Protein AF-A0A969LK42-F1 (afdb_monomer_lite)

Sequence (385 aa):
MDVAGIGHAAADLLGGEWSFQSLWAAIAPYTMWLAIGAFLIALALSGFGKRVRSVIEEMFFTNWQLTLLGTAALVLSLAGGWTTWDGMRNFTGEPVLSLMFTFGIHGVMLIVAWLIGESFATGMSSVPQRGYARAAAPLLMVIGTAVLILAMTTVGVYAWNYGIAANTLVTTLAVGTALLLGTFLLLAFSGSDIVAPYTQALRITIRNSMLWVMFLACMSTSVFFSFDSRFNVVFPQEERKRVADLRAQNQVTGILADIGGTITQRRLEQSEDLFKSQGWHEYDAHLAKLATAAQSAQGEIEQYFVQQMEERRRGIAQQQERITTAQSGQIGLANKKLSLTDELSNIKAERPRLAAEYAQHKTSSMPSGRSPMPSASRPWPRTAA

Foldseek 3Di:
DDPVVVVVVVVCVVPDDPDPVNVCVVCVVVVVVVVVVVVVVVCVVVCVVVVVVVVLVVCCVPPVVVSVVVVVVVVVLVVLLVLLLLLQCVVPVDNVVSNVVSCVLSVLLVVLVVVLVVLCVVLVVPDDDPPPLVVVLVVLVVVLVVVLVVLVVVLVVVCVPPNDDVVSVVVSVVVSVVSVVVSVVVNVVSPDPVVVVVVSSVVSCVVVVVSVVSNVVSVVSSVVSSVSSCVCVVDPPVVVVVVVVVVVVVVVVVVVVVVVVVVVVVVVVVVVVCCVDPVVVVVVVVVVVVVVVVVVVVVVVVVVVVVVVVVVVVVVVVVVVVVVVVVVVVVVVVVVVVVVVVVVVVVVVCVVVVVVVVVVVVVVDDDDDDDDDDDDDDDDDDDDD

Secondary structure (DSSP, 8-state):
--TTHHHHHHHHHHHS---HHHHHHHHHHHHHHHHHHHHHHHHHHTSHHHHHHHHHHHHHHH-HHHHHHHHHHHHHH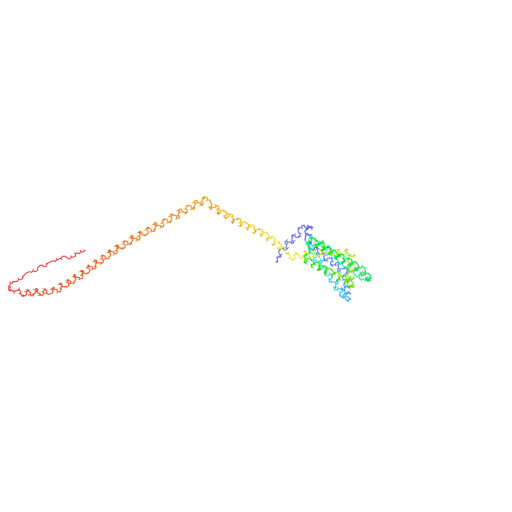HHHHHHHHHHHHHHHS-HHHHHHHHHHHHHHHHHHHHHHHHHHHHHTTS---TTHHHHHHHHHHHHHHHHHHHHHHHHHHHHHHH---HHHHHHHHHHHHHHHHHHHHHHHHHTSTTHHHHHHHHHHHHHTHHHHHHHHHHHHHHHHHHHHHHHHHHS-HHHHHHHHHHHHHHHHHHHHHHHHHHHHHHHHHHHHHHHHSHHHHHHHHHHHHHHHHHHHHHHHHHHHHHHHHHHHHHHHHHHHHHHHHHHHHHHHHHHHHHHHHHHHHHHHHHHHHHHHHHHHHHHHS--S-----------PPP---

pLDDT: mean 71.53, std 15.94, range [31.44, 95.25]

Structure (mmCIF, N/CA/C/O backbone):
data_AF-A0A969LK42-F1
#
_entry.id   AF-A0A969LK42-F1
#
loop_
_atom_site.group_PDB
_atom_site.id
_atom_site.type_symbol
_atom_site.label_atom_id
_atom_site.label_alt_id
_atom_site.label_comp_id
_atom_site.label_asym_id
_atom_site.label_entity_id
_atom_site.label_seq_id
_atom_site.pdbx_PDB_ins_code
_atom_site.Cartn_x
_atom_site.Cartn_y
_atom_site.Cartn_z
_atom_site.occupancy
_atom_site.B_iso_or_equiv
_atom_site.auth_seq_id
_atom_site.auth_comp_id
_atom_site.auth_asym_id
_atom_site.auth_atom_id
_atom_site.pdbx_PDB_model_num
ATOM 1 N N . MET A 1 1 ? -16.065 -44.332 -17.146 1.00 44.19 1 MET A N 1
ATOM 2 C CA . MET A 1 1 ? -15.928 -44.559 -18.600 1.00 44.19 1 MET A CA 1
ATOM 3 C C . MET A 1 1 ? -17.176 -45.297 -19.038 1.00 44.19 1 MET A C 1
ATOM 5 O O . MET A 1 1 ? -17.237 -46.508 -18.889 1.00 44.19 1 MET A O 1
ATOM 9 N N . ASP A 1 2 ? -18.192 -44.541 -19.450 1.00 36.59 2 ASP A N 1
ATOM 10 C CA . ASP A 1 2 ? -19.498 -45.067 -19.846 1.00 36.59 2 ASP A CA 1
ATOM 11 C C . ASP A 1 2 ? -19.552 -45.184 -21.368 1.00 36.59 2 ASP A C 1
ATOM 13 O O . ASP A 1 2 ? -19.583 -44.188 -22.090 1.00 36.59 2 ASP A O 1
ATOM 17 N N . VAL A 1 3 ? -19.528 -46.421 -21.859 1.00 49.41 3 VAL A N 1
ATOM 18 C CA . VAL A 1 3 ? -19.519 -46.751 -23.294 1.00 49.41 3 VAL A CA 1
ATOM 19 C C . VAL A 1 3 ? -20.903 -46.517 -23.932 1.00 49.41 3 VAL A C 1
ATOM 21 O O . VAL A 1 3 ? -21.020 -46.419 -25.149 1.00 49.41 3 VAL A O 1
ATOM 24 N N . ALA A 1 4 ? -21.950 -46.319 -23.121 1.00 44.00 4 ALA A N 1
ATOM 25 C CA . ALA A 1 4 ? -23.311 -46.038 -23.584 1.00 44.00 4 ALA A CA 1
ATOM 26 C C . ALA A 1 4 ? -23.540 -44.577 -24.037 1.00 44.00 4 ALA A C 1
ATOM 28 O O . ALA A 1 4 ? -24.439 -44.322 -24.835 1.00 44.00 4 ALA A O 1
ATOM 29 N N . GLY A 1 5 ? -22.714 -43.616 -23.597 1.00 42.75 5 GLY A N 1
ATOM 30 C CA . GLY A 1 5 ? -22.860 -42.196 -23.969 1.00 42.75 5 GLY A CA 1
ATOM 31 C C . GLY A 1 5 ? -22.336 -41.843 -25.368 1.00 42.75 5 GLY A C 1
ATOM 32 O O . GLY A 1 5 ? -22.727 -40.832 -25.945 1.00 42.75 5 GLY A O 1
ATOM 33 N N . ILE A 1 6 ? -21.477 -42.690 -25.942 1.00 48.34 6 ILE A N 1
ATOM 34 C CA . ILE A 1 6 ? -20.848 -42.449 -27.251 1.00 48.34 6 ILE A CA 1
ATOM 35 C C . ILE A 1 6 ? -21.816 -42.796 -28.400 1.00 48.34 6 ILE A C 1
ATOM 37 O O . ILE A 1 6 ? -21.765 -42.176 -29.459 1.00 48.34 6 ILE A O 1
ATOM 41 N N . GLY A 1 7 ? -22.755 -43.726 -28.177 1.00 39.56 7 GLY A N 1
ATOM 42 C CA . GLY A 1 7 ? -23.733 -44.149 -29.187 1.00 39.56 7 GLY A CA 1
ATOM 43 C C . GLY A 1 7 ? -24.801 -43.097 -29.503 1.00 39.56 7 GLY A C 1
ATOM 44 O O . GLY A 1 7 ? -25.133 -42.901 -30.669 1.00 39.56 7 GLY A O 1
ATOM 45 N N . HIS A 1 8 ? -25.293 -42.369 -28.493 1.00 45.06 8 HIS A N 1
ATOM 46 C CA . HIS A 1 8 ? -26.270 -41.295 -28.713 1.00 45.06 8 HIS A CA 1
ATOM 47 C C . HIS A 1 8 ? -25.638 -40.033 -29.314 1.00 45.06 8 HIS A C 1
ATOM 49 O O . HIS A 1 8 ? -26.239 -39.425 -30.194 1.00 45.06 8 HIS A O 1
ATOM 55 N N . ALA A 1 9 ? -24.396 -39.697 -28.945 1.00 47.62 9 ALA A N 1
ATOM 56 C CA . ALA A 1 9 ? -23.671 -38.591 -29.572 1.00 47.62 9 ALA A CA 1
ATOM 57 C C . ALA A 1 9 ? -23.349 -38.871 -31.054 1.00 47.62 9 ALA A C 1
ATOM 59 O O . ALA A 1 9 ? -23.430 -37.969 -31.881 1.00 47.62 9 ALA A O 1
ATOM 60 N N . ALA A 1 10 ? -23.033 -40.122 -31.415 1.00 44.94 10 ALA A N 1
ATOM 61 C CA . ALA A 1 10 ? -22.767 -40.502 -32.803 1.00 44.94 10 ALA A CA 1
ATOM 62 C C . ALA A 1 10 ? -24.025 -40.471 -33.695 1.00 44.94 10 ALA A C 1
ATOM 64 O O . ALA A 1 10 ? -23.917 -40.170 -34.884 1.00 44.94 10 ALA A O 1
ATOM 65 N N . ALA A 1 11 ? -25.209 -40.743 -33.132 1.00 45.53 11 ALA A N 1
ATOM 66 C CA . ALA A 1 11 ? -26.479 -40.652 -33.855 1.00 45.53 11 ALA A CA 1
ATOM 67 C C . ALA A 1 11 ? -26.885 -39.191 -34.138 1.00 45.53 11 ALA A C 1
ATOM 69 O O . ALA A 1 11 ? -27.302 -38.889 -35.256 1.00 45.53 11 ALA A O 1
ATOM 70 N N . ASP A 1 12 ? -26.661 -38.274 -33.189 1.00 47.53 12 ASP A N 1
ATOM 71 C CA . ASP A 1 12 ? -26.871 -36.832 -33.406 1.00 47.53 12 ASP A CA 1
ATOM 72 C C . ASP A 1 12 ? -25.819 -36.214 -34.351 1.00 47.53 12 ASP A C 1
ATOM 74 O O . ASP A 1 12 ? -26.125 -35.283 -35.097 1.00 47.53 12 ASP A O 1
ATOM 78 N N . LEU A 1 13 ? -24.598 -36.767 -34.405 1.00 49.94 13 LEU A N 1
ATOM 79 C CA . LEU A 1 13 ? -23.546 -36.346 -35.347 1.00 49.94 13 LEU A CA 1
ATOM 80 C C . LEU A 1 13 ? -23.852 -36.702 -36.817 1.00 49.94 13 LEU A C 1
ATOM 82 O O . LEU A 1 13 ? -23.283 -36.092 -37.722 1.00 49.94 13 LEU A O 1
ATOM 86 N N . LEU A 1 14 ? -24.724 -37.677 -37.083 1.00 52.44 14 LEU A N 1
ATOM 87 C CA . LEU A 1 14 ? -25.039 -38.131 -38.447 1.00 52.44 14 LEU A CA 1
ATOM 88 C C . LEU A 1 14 ? -26.387 -37.613 -38.976 1.00 52.44 14 LEU A C 1
ATOM 90 O O . LEU A 1 14 ? -26.648 -37.751 -40.169 1.00 52.44 14 LEU A O 1
ATOM 94 N N . GLY A 1 15 ? -27.222 -37.009 -38.120 1.00 50.78 15 GLY A N 1
ATOM 95 C CA . GLY A 1 15 ? -28.568 -36.535 -38.474 1.00 50.78 15 GLY A CA 1
ATOM 96 C C . GLY A 1 15 ? -28.774 -35.014 -38.480 1.00 50.78 15 GLY A C 1
ATOM 97 O O . GLY A 1 15 ? -29.826 -34.557 -38.919 1.00 50.78 15 GLY A O 1
ATOM 98 N N . GLY A 1 16 ? -27.810 -34.223 -38.001 1.00 48.69 16 GLY A N 1
ATOM 99 C CA . GLY A 1 16 ? -27.919 -32.762 -37.949 1.00 48.69 16 GLY A CA 1
ATOM 100 C C . GLY A 1 16 ? -27.335 -32.084 -39.186 1.00 48.69 16 GLY A C 1
ATOM 101 O O . GLY A 1 16 ? -26.228 -32.415 -39.609 1.00 48.69 16 GLY A O 1
ATOM 102 N N . GLU A 1 17 ? -28.044 -31.106 -39.755 1.00 50.75 17 GLU A N 1
ATOM 103 C CA . GLU A 1 17 ? -27.468 -30.183 -40.736 1.00 50.75 17 GLU A CA 1
ATOM 104 C C . GLU A 1 17 ? -26.232 -29.507 -40.123 1.00 50.75 17 GLU A C 1
ATOM 106 O O . GLU A 1 17 ? -26.333 -28.608 -39.284 1.00 50.75 17 GLU A O 1
ATOM 111 N N . TRP A 1 18 ? -25.043 -29.964 -40.519 1.00 54.12 18 TRP A N 1
ATOM 112 C CA . TRP A 1 18 ? -23.780 -29.337 -40.157 1.00 54.12 18 TRP A CA 1
ATOM 113 C C . TRP A 1 18 ? -23.711 -27.974 -40.835 1.00 54.12 18 TRP A C 1
ATOM 115 O O . TRP A 1 18 ? -23.215 -27.836 -41.954 1.00 54.12 18 TRP A O 1
ATOM 125 N N . SER A 1 19 ? -24.245 -26.951 -40.172 1.00 60.81 19 SER A N 1
ATOM 126 C CA . SER A 1 19 ? -24.062 -25.582 -40.625 1.00 60.81 19 SER A CA 1
ATOM 127 C C . SER A 1 19 ? -22.563 -25.276 -40.645 1.00 60.81 19 SER A C 1
ATOM 129 O O . SER A 1 19 ? -21.803 -25.675 -39.761 1.00 60.81 19 SER A O 1
ATOM 131 N N . PHE A 1 20 ? -22.108 -24.548 -41.664 1.00 56.34 20 PHE A N 1
ATOM 132 C CA . PHE A 1 20 ? -20.702 -24.151 -41.805 1.00 56.34 20 PHE A CA 1
ATOM 133 C C . PHE A 1 20 ? -20.151 -23.483 -40.524 1.00 56.34 20 PHE A C 1
ATOM 135 O O . PHE A 1 20 ? -18.969 -23.593 -40.208 1.00 56.34 20 PHE A O 1
ATOM 142 N N . GLN A 1 21 ? -21.031 -22.852 -39.738 1.00 53.81 21 GLN A N 1
ATOM 143 C CA . GLN A 1 21 ? -20.726 -22.265 -38.436 1.00 53.81 21 GLN A CA 1
ATOM 144 C C . GLN A 1 21 ? -20.355 -23.282 -37.347 1.00 53.81 21 GLN A C 1
ATOM 146 O O . GLN A 1 21 ? -19.456 -22.984 -36.562 1.00 53.81 21 GLN A O 1
ATOM 151 N N . SER A 1 22 ? -20.983 -24.462 -37.276 1.00 58.72 22 SER A N 1
ATOM 152 C CA . SER A 1 22 ? -20.662 -25.462 -36.242 1.00 58.72 22 SER A CA 1
ATOM 153 C C . SER A 1 22 ? -19.324 -26.157 -36.517 1.00 58.72 22 SER A C 1
ATOM 155 O O . SER A 1 22 ? -18.522 -26.344 -35.600 1.00 58.72 22 SER A O 1
ATOM 157 N N . LEU A 1 23 ? -19.028 -26.433 -37.791 1.00 59.94 23 LEU A N 1
ATOM 158 C CA . LEU A 1 23 ? -17.715 -26.910 -38.236 1.00 59.94 23 LEU A CA 1
ATOM 159 C C . LEU A 1 23 ? -16.621 -25.861 -38.001 1.00 59.94 23 LEU A C 1
ATOM 161 O O . LEU A 1 23 ? -15.556 -26.191 -37.479 1.00 59.94 23 LEU A O 1
ATOM 165 N N . TRP A 1 24 ? -16.884 -24.588 -38.320 1.00 53.47 24 TRP A N 1
ATOM 166 C CA . TRP A 1 24 ? -15.927 -23.510 -38.063 1.00 53.47 24 TRP A CA 1
ATOM 167 C C . TRP A 1 24 ? -15.659 -23.323 -36.566 1.00 53.47 24 TRP A C 1
ATOM 169 O O . TRP A 1 24 ? -14.503 -23.200 -36.175 1.00 53.47 24 TRP A O 1
ATOM 179 N N . ALA A 1 25 ? -16.687 -23.385 -35.714 1.00 54.72 25 ALA A N 1
ATOM 180 C CA . ALA A 1 25 ? -16.530 -23.287 -34.261 1.00 54.72 25 ALA A CA 1
ATOM 181 C C . ALA A 1 25 ? -15.698 -24.441 -33.669 1.00 54.72 25 ALA A C 1
ATOM 183 O O . ALA A 1 25 ? -14.907 -24.218 -32.752 1.00 54.72 25 ALA A O 1
ATOM 184 N N . ALA A 1 26 ? -15.827 -25.655 -34.215 1.00 56.22 26 ALA A N 1
ATOM 185 C CA . ALA A 1 26 ? -15.053 -26.818 -33.783 1.00 56.22 26 ALA A CA 1
ATOM 186 C C . ALA A 1 26 ? -13.588 -26.776 -34.257 1.00 56.22 26 ALA A C 1
ATOM 188 O O . ALA A 1 26 ? -12.695 -27.221 -33.538 1.00 56.22 26 ALA A O 1
ATOM 189 N N . ILE A 1 27 ? -13.323 -26.233 -35.451 1.00 52.53 27 ILE A N 1
ATOM 190 C CA . ILE A 1 27 ? -11.980 -26.202 -36.057 1.00 52.53 27 ILE A CA 1
ATOM 191 C C . ILE A 1 27 ? -11.201 -24.940 -35.649 1.00 52.53 27 ILE A C 1
ATOM 193 O O . ILE A 1 27 ? -9.974 -24.994 -35.549 1.00 52.53 27 ILE A O 1
ATOM 197 N N . ALA A 1 28 ? -11.884 -23.828 -35.348 1.00 51.06 28 ALA A N 1
ATOM 198 C CA . ALA A 1 28 ? -11.304 -22.540 -34.954 1.00 51.06 28 ALA A CA 1
ATOM 199 C C . ALA A 1 28 ? -10.151 -22.635 -33.931 1.00 51.06 28 ALA A C 1
ATOM 201 O O . ALA A 1 28 ? -9.093 -22.065 -34.214 1.00 51.06 28 ALA A O 1
ATOM 202 N N . PRO A 1 29 ? -10.251 -23.379 -32.808 1.00 54.09 29 PRO A N 1
ATOM 203 C CA . PRO A 1 29 ? -9.144 -23.483 -31.851 1.00 54.09 29 PRO A CA 1
ATOM 204 C C . PRO A 1 29 ? -7.933 -24.279 -32.377 1.00 54.09 29 PRO A C 1
ATOM 206 O O . PRO A 1 29 ? -6.823 -24.115 -31.869 1.00 54.09 29 PRO A O 1
ATOM 209 N N . TYR A 1 30 ? -8.110 -25.110 -33.409 1.00 54.66 30 TYR A N 1
ATOM 210 C CA . TYR A 1 30 ? -7.054 -25.935 -34.009 1.00 54.66 30 TYR A CA 1
ATOM 211 C C . TYR A 1 30 ? -6.415 -25.300 -35.250 1.00 54.66 30 TYR A C 1
ATOM 213 O O . TYR A 1 30 ? -5.313 -25.693 -35.636 1.00 54.66 30 TYR A O 1
ATOM 221 N N . THR A 1 31 ? -7.048 -24.285 -35.848 1.00 54.94 31 THR A N 1
ATOM 222 C CA . THR A 1 31 ? -6.515 -23.567 -37.023 1.00 54.94 31 THR A CA 1
ATOM 223 C C . THR A 1 31 ? -5.124 -22.977 -36.779 1.00 54.94 31 THR A C 1
ATOM 225 O O . THR A 1 31 ? -4.259 -23.073 -37.647 1.00 54.94 31 THR A O 1
ATOM 228 N N . MET A 1 32 ? -4.868 -22.441 -35.580 1.00 49.16 32 MET A N 1
ATOM 229 C CA . MET A 1 32 ? -3.564 -21.880 -35.209 1.00 49.16 32 MET A CA 1
ATOM 230 C C . MET A 1 32 ? -2.470 -22.957 -35.185 1.00 49.16 32 MET A C 1
ATOM 232 O O . MET A 1 32 ? -1.380 -22.747 -35.711 1.00 49.16 32 MET A O 1
ATOM 236 N N . TRP A 1 33 ? -2.769 -24.134 -34.631 1.00 59.38 33 TRP A N 1
ATOM 237 C CA . TRP A 1 33 ? -1.825 -25.253 -34.562 1.00 59.38 33 TRP A CA 1
ATOM 238 C C . TRP A 1 33 ? -1.553 -25.869 -35.935 1.00 59.38 33 TRP A C 1
ATOM 240 O O . TRP A 1 33 ? -0.410 -26.207 -36.239 1.00 59.38 33 TRP A O 1
ATOM 250 N N . LEU A 1 34 ? -2.574 -25.945 -36.791 1.00 57.56 34 LEU A N 1
ATOM 251 C CA . LEU A 1 34 ? -2.429 -26.396 -38.175 1.00 57.56 34 LEU A CA 1
ATOM 252 C C . LEU A 1 34 ? -1.607 -25.409 -39.015 1.00 57.56 34 LEU A C 1
ATOM 254 O O . LEU A 1 34 ? -0.754 -25.841 -39.788 1.00 57.56 34 LEU A O 1
ATOM 258 N N . ALA A 1 35 ? -1.793 -24.100 -38.825 1.00 54.00 35 ALA A N 1
ATOM 259 C CA . ALA A 1 35 ? -1.001 -23.071 -39.501 1.00 54.00 35 ALA A CA 1
ATOM 260 C C . ALA A 1 35 ? 0.474 -23.092 -39.061 1.00 54.00 35 ALA A C 1
ATOM 262 O O . ALA A 1 35 ? 1.368 -23.033 -39.906 1.00 54.00 35 ALA A O 1
ATOM 263 N N . ILE A 1 36 ? 0.740 -23.250 -37.758 1.00 59.84 36 ILE A N 1
ATOM 264 C CA . ILE A 1 36 ? 2.104 -23.406 -37.225 1.00 59.84 36 ILE A CA 1
ATOM 265 C C . ILE A 1 36 ? 2.744 -24.694 -37.762 1.00 59.84 36 ILE A C 1
ATOM 267 O O . ILE A 1 36 ? 3.886 -24.668 -38.220 1.00 59.84 36 ILE A O 1
ATOM 271 N N . GLY A 1 37 ? 2.006 -25.808 -37.768 1.00 66.12 37 GLY A N 1
ATOM 272 C CA . GLY A 1 37 ? 2.477 -27.082 -38.314 1.00 66.12 37 GLY A CA 1
ATOM 273 C C . GLY A 1 37 ? 2.817 -26.993 -39.804 1.00 66.12 37 GLY A C 1
ATOM 274 O O . GLY A 1 37 ? 3.901 -27.406 -40.213 1.00 66.12 37 GLY A O 1
ATOM 275 N N . ALA A 1 38 ? 1.945 -26.382 -40.608 1.00 63.84 38 ALA A N 1
ATOM 276 C CA . ALA A 1 38 ? 2.177 -26.169 -42.035 1.00 63.84 38 ALA A CA 1
ATOM 277 C C . ALA A 1 38 ? 3.384 -25.253 -42.299 1.00 63.84 38 ALA A C 1
ATOM 279 O O . ALA A 1 38 ? 4.186 -25.535 -43.190 1.00 63.84 38 ALA A O 1
ATOM 280 N N . PHE A 1 39 ? 3.562 -24.201 -41.493 1.00 63.97 39 PHE A N 1
ATOM 281 C CA . PHE A 1 39 ? 4.712 -23.302 -41.584 1.00 63.97 39 PHE A CA 1
ATOM 282 C C . PHE A 1 39 ? 6.031 -24.011 -41.246 1.00 63.97 39 PHE A C 1
ATOM 284 O O . PHE A 1 39 ? 7.013 -23.866 -41.974 1.00 63.97 39 PHE A O 1
ATOM 291 N N . LEU A 1 40 ? 6.055 -24.839 -40.197 1.00 63.66 40 LEU A N 1
ATOM 292 C CA . LEU A 1 40 ? 7.235 -25.626 -39.822 1.00 63.66 40 LEU A CA 1
ATOM 293 C C . LEU A 1 40 ? 7.586 -26.686 -40.876 1.00 63.66 40 LEU A C 1
ATOM 295 O O . LEU A 1 40 ? 8.763 -26.880 -41.182 1.00 63.66 40 LEU A O 1
ATOM 299 N N . ILE A 1 41 ? 6.580 -27.331 -41.472 1.00 68.81 41 ILE A N 1
ATOM 300 C CA . ILE A 1 41 ? 6.769 -28.297 -42.563 1.00 68.81 41 ILE A CA 1
ATOM 301 C C . ILE A 1 41 ? 7.301 -27.594 -43.821 1.00 68.81 41 ILE A C 1
ATOM 303 O O . ILE A 1 41 ? 8.254 -28.080 -44.433 1.00 68.81 41 ILE A O 1
ATOM 307 N N . ALA A 1 42 ? 6.766 -26.421 -44.173 1.00 61.88 42 ALA A N 1
ATOM 308 C CA . ALA A 1 42 ? 7.265 -25.609 -45.283 1.00 61.88 42 ALA A CA 1
ATOM 309 C C . ALA A 1 42 ? 8.718 -25.147 -45.055 1.00 61.88 42 ALA A C 1
ATOM 311 O O . ALA A 1 42 ? 9.546 -25.213 -45.968 1.00 61.88 42 ALA A O 1
ATOM 312 N N . LEU A 1 43 ? 9.063 -24.759 -43.822 1.00 60.75 43 LEU A N 1
ATOM 313 C CA . LEU A 1 43 ? 10.428 -24.391 -43.445 1.00 60.75 43 LEU A CA 1
ATOM 314 C C . LEU A 1 43 ? 11.389 -25.588 -43.560 1.00 60.75 43 LEU A C 1
ATOM 316 O O . LEU A 1 43 ? 12.490 -25.442 -44.096 1.00 60.75 43 LEU A O 1
ATOM 320 N N . ALA A 1 44 ? 10.963 -26.778 -43.124 1.00 60.25 44 ALA A N 1
ATOM 321 C CA . ALA A 1 44 ? 11.745 -28.011 -43.221 1.00 60.25 44 ALA A CA 1
ATOM 322 C C . ALA A 1 44 ? 11.955 -28.471 -44.679 1.00 60.25 44 ALA A C 1
ATOM 324 O O . ALA A 1 44 ? 13.054 -28.901 -45.036 1.00 60.25 44 ALA A O 1
ATOM 325 N N . LEU A 1 45 ? 10.935 -28.326 -45.534 1.00 62.59 45 LEU A N 1
ATOM 326 C CA . LEU A 1 45 ? 10.989 -28.668 -46.963 1.00 62.59 45 LEU A CA 1
ATOM 327 C C . LEU A 1 45 ? 11.833 -27.683 -47.791 1.00 62.59 45 LEU A C 1
ATOM 329 O O . LEU A 1 45 ? 12.381 -28.068 -48.820 1.00 62.59 45 LEU A O 1
ATOM 333 N N . SER A 1 46 ? 11.996 -26.435 -47.339 1.00 66.19 46 SER A N 1
ATOM 334 C CA . SER A 1 46 ? 12.704 -25.377 -48.085 1.00 66.19 46 SER A CA 1
ATOM 335 C C . SER A 1 46 ? 14.230 -25.553 -48.203 1.00 66.19 46 SER A C 1
ATOM 337 O O . SER A 1 46 ? 14.903 -24.744 -48.840 1.00 66.19 46 SER A O 1
ATOM 339 N N . GLY A 1 47 ? 14.823 -26.567 -47.558 1.00 57.84 47 GLY A N 1
ATOM 340 C CA . GLY A 1 47 ? 16.281 -26.763 -47.533 1.00 57.84 47 GLY A CA 1
ATOM 341 C C . GLY A 1 47 ? 17.052 -25.702 -46.730 1.00 57.84 47 GLY A C 1
ATOM 342 O O . GLY A 1 47 ? 18.271 -25.814 -46.574 1.00 57.84 47 GLY A O 1
ATOM 343 N N . PHE A 1 48 ? 16.351 -24.716 -46.158 1.00 61.88 48 PHE A N 1
ATOM 344 C CA . PHE A 1 48 ? 16.904 -23.665 -45.304 1.00 61.88 48 PHE A CA 1
ATOM 345 C C . PHE A 1 48 ? 17.655 -24.245 -44.101 1.00 61.88 48 PHE A C 1
ATOM 347 O O . PHE A 1 48 ? 18.758 -23.804 -43.801 1.00 61.88 48 PHE A O 1
ATOM 354 N N . GLY A 1 49 ? 17.141 -25.321 -43.492 1.00 60.84 49 GLY A N 1
ATOM 355 C CA . GLY A 1 49 ? 17.798 -25.991 -42.363 1.00 60.84 49 GLY A CA 1
ATOM 356 C C . GLY A 1 49 ? 19.197 -26.537 -42.678 1.00 60.84 49 GLY A C 1
ATOM 357 O O . GLY A 1 49 ? 20.075 -26.485 -41.823 1.00 60.84 49 GLY A O 1
ATOM 358 N N . LYS A 1 50 ? 19.450 -26.998 -43.914 1.00 67.56 50 LYS A N 1
ATOM 359 C CA . LYS A 1 50 ? 20.783 -27.483 -44.319 1.00 67.56 50 LYS A CA 1
ATOM 360 C C . LYS A 1 50 ? 21.774 -26.332 -44.521 1.00 67.56 50 LYS A C 1
ATOM 362 O O . LYS A 1 50 ? 22.916 -26.453 -44.095 1.00 67.56 50 LYS A O 1
ATOM 367 N N . ARG A 1 51 ? 21.328 -25.209 -45.104 1.00 62.09 51 ARG A N 1
ATOM 368 C CA . ARG A 1 51 ? 22.144 -23.985 -45.252 1.00 62.09 51 ARG A CA 1
ATOM 369 C C . ARG A 1 51 ? 22.434 -23.316 -43.912 1.00 62.09 51 ARG A C 1
ATOM 371 O O . ARG A 1 51 ? 23.554 -22.892 -43.669 1.00 62.09 51 ARG A O 1
ATOM 378 N N . VAL A 1 52 ? 21.437 -23.241 -43.035 1.00 65.69 52 VAL A N 1
ATOM 379 C CA . VAL A 1 52 ? 21.604 -22.692 -41.686 1.00 65.69 52 VAL A CA 1
ATOM 380 C C . VAL A 1 52 ? 22.579 -23.550 -40.888 1.00 65.69 52 VAL A C 1
ATOM 382 O O . VAL A 1 52 ? 23.470 -23.009 -40.249 1.00 65.69 52 VAL A O 1
ATOM 385 N N . ARG A 1 53 ? 22.482 -24.881 -40.981 1.00 67.38 53 ARG A N 1
ATOM 386 C CA . ARG A 1 53 ? 23.404 -25.787 -40.294 1.00 67.38 53 ARG A CA 1
ATOM 387 C C . ARG A 1 53 ? 24.853 -25.633 -40.759 1.00 67.38 53 ARG A C 1
ATOM 389 O O . ARG A 1 53 ? 25.721 -25.540 -39.901 1.00 67.38 53 ARG A O 1
ATOM 396 N N . SER A 1 54 ? 25.115 -25.557 -42.066 1.00 69.69 54 SER A N 1
ATOM 397 C CA . SER A 1 54 ? 26.489 -25.389 -42.565 1.00 69.69 54 SER A CA 1
ATOM 398 C C . SER A 1 54 ? 27.093 -24.051 -42.135 1.00 69.69 54 SER A C 1
ATOM 400 O O . SER A 1 54 ? 28.237 -24.002 -41.703 1.00 69.69 54 SER A O 1
ATOM 402 N N . VAL A 1 55 ? 26.300 -22.976 -42.181 1.00 66.81 55 VAL A N 1
ATOM 403 C CA . VAL A 1 55 ? 26.722 -21.631 -41.765 1.00 66.81 55 VAL A CA 1
ATOM 404 C C . VAL A 1 55 ? 26.932 -21.546 -40.247 1.00 66.81 55 VAL A C 1
ATOM 406 O O . VAL A 1 55 ? 27.866 -20.891 -39.789 1.00 66.81 55 VAL A O 1
ATOM 409 N N . ILE A 1 56 ? 26.097 -22.225 -39.453 1.00 62.34 56 ILE A N 1
ATOM 410 C CA . ILE A 1 56 ? 26.266 -22.314 -37.997 1.00 62.34 56 ILE A CA 1
ATOM 411 C C . ILE A 1 56 ? 27.518 -23.115 -37.648 1.00 62.34 56 ILE A C 1
ATOM 413 O O . ILE A 1 56 ? 28.287 -22.649 -36.814 1.00 62.34 56 ILE A O 1
ATOM 417 N N . GLU A 1 57 ? 27.737 -24.279 -38.269 1.00 71.06 57 GLU A N 1
ATOM 418 C CA . GLU A 1 57 ? 28.930 -25.105 -38.036 1.00 71.06 57 GLU A CA 1
ATOM 419 C C . GLU A 1 57 ? 30.205 -24.311 -38.376 1.00 71.06 57 GLU A C 1
ATOM 421 O O . GLU A 1 57 ? 31.107 -24.210 -37.546 1.00 71.06 57 GLU A O 1
ATOM 426 N N . GLU A 1 58 ? 30.246 -23.637 -39.527 1.00 70.69 58 GLU A N 1
ATOM 427 C CA . GLU A 1 58 ? 31.395 -22.826 -39.950 1.00 70.69 58 GLU A CA 1
ATOM 428 C C . GLU A 1 58 ? 31.656 -21.618 -39.026 1.00 70.69 58 GLU A C 1
ATOM 430 O O . GLU A 1 58 ? 32.808 -21.334 -38.681 1.00 70.69 58 GLU A O 1
ATOM 435 N N . MET A 1 59 ? 30.607 -20.946 -38.535 1.00 62.19 59 MET A N 1
ATOM 436 C CA . MET A 1 59 ? 30.758 -19.861 -37.558 1.00 62.19 59 MET A CA 1
ATOM 437 C C . MET A 1 59 ? 31.237 -20.364 -36.188 1.00 62.19 59 MET A C 1
ATOM 439 O O . MET A 1 59 ? 32.155 -19.767 -35.617 1.00 62.19 59 MET A O 1
ATOM 443 N N . PHE A 1 60 ? 30.674 -21.472 -35.686 1.00 64.81 60 PHE A N 1
ATOM 444 C CA . PHE A 1 60 ? 30.997 -22.014 -34.359 1.00 64.81 60 PHE A CA 1
ATOM 445 C C . PHE A 1 60 ? 32.464 -22.439 -34.241 1.00 64.81 60 PHE A C 1
ATOM 447 O O . PHE A 1 60 ? 33.073 -22.241 -33.189 1.00 64.81 60 PHE A O 1
ATOM 454 N N . PHE A 1 61 ? 33.037 -23.003 -35.309 1.00 68.94 61 PHE A N 1
ATOM 455 C CA . PHE A 1 61 ? 34.417 -23.497 -35.298 1.00 68.94 61 PHE A CA 1
ATOM 456 C C . PHE A 1 61 ? 35.467 -22.423 -35.610 1.00 68.94 61 PHE A C 1
ATOM 458 O O . PHE A 1 61 ? 36.608 -22.558 -35.171 1.00 68.94 61 PHE A O 1
ATOM 465 N N . THR A 1 62 ? 35.104 -21.340 -36.306 1.00 69.19 62 THR A N 1
ATOM 466 C CA . THR A 1 62 ? 36.075 -20.318 -36.745 1.00 69.19 62 THR A CA 1
ATOM 467 C C . THR A 1 62 ? 36.159 -19.128 -35.787 1.00 69.19 62 THR A C 1
ATOM 469 O O . THR A 1 62 ? 37.229 -18.542 -35.626 1.00 69.19 62 THR A O 1
ATOM 472 N N . ASN A 1 63 ? 35.054 -18.753 -35.127 1.00 71.06 63 ASN A N 1
ATOM 473 C CA . ASN A 1 63 ? 35.037 -17.609 -34.211 1.00 71.06 63 ASN A CA 1
ATOM 474 C C . ASN A 1 63 ? 33.937 -17.735 -33.140 1.00 71.06 63 ASN A C 1
ATOM 476 O O . ASN A 1 63 ? 32.968 -16.973 -33.104 1.00 71.06 63 ASN A O 1
ATOM 480 N N . TRP A 1 64 ? 34.106 -18.719 -32.251 1.00 79.81 64 TRP A N 1
ATOM 481 C CA . TRP A 1 64 ? 33.108 -19.132 -31.256 1.00 79.81 64 TRP A CA 1
ATOM 482 C C . TRP A 1 64 ? 32.558 -17.988 -30.384 1.00 79.81 64 TRP A C 1
ATOM 484 O O . TRP A 1 64 ? 31.397 -18.035 -29.986 1.00 79.81 64 TRP A O 1
ATOM 494 N N . GLN A 1 65 ? 33.350 -16.943 -30.106 1.00 78.69 65 GLN A N 1
ATOM 495 C CA . GLN A 1 65 ? 32.913 -15.787 -29.310 1.00 78.69 65 GLN A CA 1
ATOM 496 C C . GLN A 1 65 ? 31.836 -14.968 -30.028 1.00 78.69 65 GLN A C 1
ATOM 498 O O . GLN A 1 65 ? 30.817 -14.626 -29.428 1.00 78.69 65 GLN A O 1
ATOM 503 N N . LEU A 1 66 ? 32.032 -14.687 -31.320 1.00 78.06 66 LEU A N 1
ATOM 504 C CA . LEU A 1 66 ? 31.049 -13.968 -32.134 1.00 78.06 66 LEU A CA 1
ATOM 505 C C . LEU A 1 66 ? 29.783 -14.803 -32.320 1.00 78.06 66 LEU A C 1
ATOM 507 O O . LEU A 1 66 ? 28.676 -14.267 -32.289 1.00 78.06 66 LEU A O 1
ATOM 511 N N . THR A 1 67 ? 29.932 -16.122 -32.444 1.00 79.25 67 THR A N 1
ATOM 512 C CA . THR A 1 67 ? 28.796 -17.041 -32.551 1.00 79.25 67 THR A CA 1
ATOM 513 C C . THR A 1 67 ? 27.998 -17.106 -31.254 1.00 79.25 67 THR A C 1
ATOM 515 O O . THR A 1 67 ? 26.770 -17.054 -31.291 1.00 79.25 67 THR A O 1
ATOM 518 N N . LEU A 1 68 ? 28.666 -17.151 -30.099 1.00 79.56 68 LEU A N 1
ATOM 519 C CA . LEU A 1 68 ? 28.005 -17.145 -28.794 1.00 79.56 68 LEU A CA 1
ATOM 520 C C . LEU A 1 68 ? 27.257 -15.824 -28.573 1.00 79.56 68 LEU A C 1
ATOM 522 O O . LEU A 1 68 ? 26.087 -15.834 -28.202 1.00 79.56 68 LEU A O 1
ATOM 526 N N . LEU A 1 69 ? 27.882 -14.687 -28.884 1.00 79.94 69 LEU A N 1
ATOM 527 C CA . LEU A 1 69 ? 27.251 -13.374 -28.732 1.00 79.94 69 LEU A CA 1
ATOM 528 C C . LEU A 1 69 ? 26.063 -13.197 -29.699 1.00 79.94 69 LEU A C 1
ATOM 530 O O . LEU A 1 69 ? 24.996 -12.737 -29.292 1.00 79.94 69 LEU A O 1
ATOM 534 N N . GLY A 1 70 ? 26.204 -13.644 -30.951 1.00 79.25 70 GLY A N 1
ATOM 535 C CA . GLY A 1 70 ? 25.129 -13.624 -31.948 1.00 79.25 70 GLY A CA 1
ATOM 536 C C . GLY A 1 70 ? 23.952 -14.541 -31.595 1.00 79.25 70 GLY A C 1
ATOM 537 O O . GLY A 1 70 ? 22.794 -14.137 -31.700 1.00 79.25 70 GLY A O 1
ATOM 538 N N . THR A 1 71 ? 24.230 -15.758 -31.123 1.00 78.88 71 THR A N 1
ATOM 539 C CA . THR A 1 71 ? 23.194 -16.710 -30.683 1.00 78.88 71 THR A CA 1
ATOM 540 C C . THR A 1 71 ? 22.483 -16.232 -29.419 1.00 78.88 71 THR A C 1
ATOM 542 O O . THR A 1 71 ? 21.256 -16.293 -29.367 1.00 78.88 71 THR A O 1
ATOM 545 N N . ALA A 1 72 ? 23.208 -15.676 -28.444 1.00 80.62 72 ALA A N 1
ATOM 546 C CA . ALA A 1 72 ? 22.615 -15.063 -27.257 1.00 80.62 72 ALA A CA 1
ATOM 547 C C . ALA A 1 72 ? 21.694 -13.887 -27.621 1.00 80.62 72 ALA A C 1
ATOM 549 O O . ALA A 1 72 ? 20.579 -13.809 -27.107 1.00 80.62 72 ALA A O 1
ATOM 550 N N . ALA A 1 73 ? 22.112 -13.016 -28.546 1.00 78.38 73 ALA A N 1
ATOM 551 C CA . ALA A 1 73 ? 21.282 -11.912 -29.031 1.00 78.38 73 ALA A CA 1
ATOM 552 C C . ALA A 1 73 ? 20.001 -12.408 -29.727 1.00 78.38 73 ALA A C 1
ATOM 554 O O . ALA A 1 73 ? 18.924 -11.848 -29.516 1.00 78.38 73 ALA A O 1
ATOM 555 N N . LEU A 1 74 ? 20.091 -13.490 -30.508 1.00 80.94 74 LEU A N 1
ATOM 556 C CA . LEU A 1 74 ? 18.940 -14.098 -31.177 1.00 80.94 74 LEU A CA 1
ATOM 557 C C . LEU A 1 74 ? 17.974 -14.728 -30.165 1.00 80.94 74 LEU A C 1
ATOM 559 O O . LEU A 1 74 ? 16.774 -14.465 -30.221 1.00 80.94 74 LEU A O 1
ATOM 563 N N . VAL A 1 75 ? 18.487 -15.501 -29.205 1.00 84.25 75 VAL A N 1
ATOM 564 C CA . VAL A 1 75 ? 17.678 -16.101 -28.132 1.00 84.25 75 VAL A CA 1
ATOM 565 C C . VAL A 1 75 ? 16.995 -15.019 -27.297 1.00 84.25 75 VAL A C 1
ATOM 567 O O . VAL A 1 75 ? 15.808 -15.140 -27.004 1.00 84.25 75 VAL A O 1
ATOM 570 N N . LEU A 1 76 ? 17.703 -13.939 -26.960 1.00 84.50 76 LEU A N 1
ATOM 571 C CA . LEU A 1 76 ? 17.137 -12.824 -26.203 1.00 84.50 76 LEU A CA 1
ATOM 572 C C . LEU A 1 76 ? 16.052 -12.087 -27.001 1.00 84.50 76 LEU A C 1
ATOM 574 O O . LEU A 1 76 ? 15.015 -11.744 -26.440 1.00 84.50 76 LEU A O 1
ATOM 578 N N . SER A 1 77 ? 16.257 -11.902 -28.308 1.00 84.81 77 SER A N 1
ATOM 579 C CA . SER A 1 77 ? 15.255 -11.320 -29.207 1.00 84.81 77 SER A CA 1
ATOM 580 C C . SER A 1 77 ? 14.004 -12.199 -29.314 1.00 84.81 77 SER A C 1
ATOM 582 O O . SER A 1 77 ? 12.891 -11.689 -29.243 1.00 84.81 77 SER A O 1
ATOM 584 N N . LEU A 1 78 ? 14.153 -13.527 -29.392 1.00 83.25 78 LEU A N 1
ATOM 585 C CA . LEU A 1 78 ? 13.016 -14.456 -29.382 1.00 83.25 78 LEU A CA 1
ATOM 586 C C . LEU A 1 78 ? 12.292 -14.475 -28.030 1.00 83.25 78 LEU A C 1
ATOM 588 O O . LEU A 1 78 ? 11.063 -14.484 -27.995 1.00 83.25 78 LEU A O 1
ATOM 592 N N . ALA A 1 79 ? 13.034 -14.450 -26.921 1.00 85.44 79 ALA A N 1
ATOM 593 C CA . ALA A 1 79 ? 12.462 -14.409 -25.579 1.00 85.44 79 ALA A CA 1
ATOM 594 C C . ALA A 1 79 ? 11.691 -13.101 -25.326 1.00 85.44 79 ALA A C 1
ATOM 596 O O . ALA A 1 79 ? 10.574 -13.141 -24.810 1.00 85.44 79 ALA A O 1
ATOM 597 N N . GLY A 1 80 ? 12.251 -11.955 -25.732 1.00 82.44 80 GLY A N 1
ATOM 598 C CA . GLY A 1 80 ? 11.567 -10.658 -25.698 1.00 82.44 80 GLY A CA 1
ATOM 599 C C . GLY A 1 80 ? 10.385 -10.588 -26.670 1.00 82.44 80 GLY A C 1
ATOM 600 O O . GLY A 1 80 ? 9.340 -10.023 -26.345 1.00 82.44 80 GLY A O 1
ATOM 601 N N . GLY A 1 81 ? 10.507 -11.239 -27.828 1.00 84.69 81 GLY A N 1
ATOM 602 C CA . GLY A 1 81 ? 9.440 -11.369 -28.818 1.00 84.69 81 GLY A CA 1
ATOM 603 C C . GLY A 1 81 ? 8.242 -12.125 -28.268 1.00 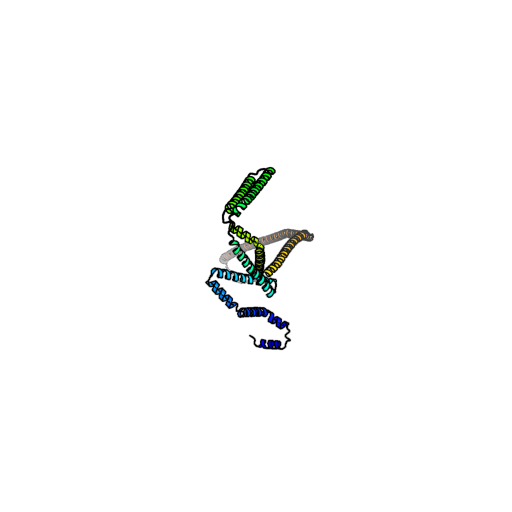84.69 81 GLY A C 1
ATOM 604 O O . GLY A 1 81 ? 7.108 -11.675 -28.422 1.00 84.69 81 GLY A O 1
ATOM 605 N N . TRP A 1 82 ? 8.499 -13.222 -27.556 1.00 85.19 82 TRP A N 1
ATOM 606 C CA . TRP A 1 82 ? 7.470 -14.011 -26.890 1.00 85.19 82 TRP A CA 1
ATOM 607 C C . TRP A 1 82 ? 6.716 -13.205 -25.829 1.00 85.19 82 TRP A C 1
ATOM 609 O O . TRP A 1 82 ? 5.487 -13.173 -25.850 1.00 85.19 82 TRP A O 1
ATOM 619 N N . THR A 1 83 ? 7.424 -12.510 -24.931 1.00 85.19 83 THR A N 1
ATOM 620 C CA . THR A 1 83 ? 6.764 -11.717 -23.878 1.00 85.19 83 THR A CA 1
ATOM 621 C C . THR A 1 83 ? 6.019 -10.510 -24.442 1.00 85.19 83 THR A C 1
ATOM 623 O O . THR A 1 83 ? 4.933 -10.180 -23.972 1.00 85.19 83 THR A O 1
ATOM 626 N N . THR A 1 84 ? 6.553 -9.881 -25.490 1.00 85.56 84 THR A N 1
ATOM 627 C CA . THR A 1 84 ? 5.867 -8.791 -26.199 1.00 85.56 84 THR A CA 1
ATOM 628 C C . THR A 1 84 ? 4.598 -9.296 -26.888 1.00 85.56 84 THR A C 1
ATOM 630 O O . THR A 1 84 ? 3.575 -8.616 -26.854 1.00 85.56 84 THR A O 1
ATOM 633 N N . TRP A 1 85 ? 4.641 -10.485 -27.501 1.00 86.19 85 TRP A N 1
ATOM 634 C CA . TRP A 1 85 ? 3.488 -11.090 -28.180 1.00 86.19 85 TRP A CA 1
ATOM 635 C C . TRP A 1 85 ? 2.379 -11.459 -27.209 1.00 86.19 85 TRP A C 1
ATOM 637 O O . TRP A 1 85 ? 1.212 -11.164 -27.469 1.00 86.19 85 TRP A O 1
ATOM 647 N N . ASP A 1 86 ? 2.752 -12.045 -26.079 1.00 83.44 86 ASP A N 1
ATOM 648 C CA . ASP A 1 86 ? 1.820 -12.401 -25.018 1.00 83.44 86 ASP A CA 1
ATOM 649 C C . ASP A 1 86 ? 1.123 -11.156 -24.440 1.00 83.44 86 ASP A C 1
ATOM 651 O O . ASP A 1 86 ? -0.104 -11.102 -24.364 1.00 83.44 86 ASP A O 1
ATOM 655 N N . GLY A 1 87 ? 1.877 -10.088 -24.159 1.00 81.25 87 GLY A N 1
ATOM 656 C CA . GLY A 1 87 ? 1.298 -8.813 -23.721 1.00 81.25 87 GLY A CA 1
ATOM 657 C C . GLY A 1 87 ? 0.379 -8.189 -24.768 1.00 81.25 87 GLY A C 1
ATOM 658 O O . GLY A 1 87 ? -0.747 -7.796 -24.483 1.00 81.25 87 GLY A O 1
ATOM 659 N N . MET A 1 88 ? 0.807 -8.159 -26.026 1.00 81.75 88 MET A N 1
ATOM 660 C CA . MET A 1 88 ? 0.007 -7.576 -27.100 1.00 81.75 88 MET A CA 1
ATOM 661 C C . MET A 1 88 ? -1.247 -8.399 -27.429 1.00 81.75 88 MET A C 1
ATOM 663 O O . MET A 1 88 ? -2.276 -7.834 -27.809 1.00 81.75 88 MET A O 1
ATOM 667 N N . ARG A 1 89 ? -1.208 -9.720 -27.229 1.00 81.00 89 ARG A N 1
ATOM 668 C CA . ARG A 1 89 ? -2.384 -10.591 -27.334 1.00 81.00 89 ARG A CA 1
ATOM 669 C C . ARG A 1 89 ? -3.413 -10.262 -26.252 1.00 81.00 89 ARG A C 1
ATOM 671 O O . ARG A 1 89 ? -4.603 -10.255 -26.558 1.00 81.00 89 ARG A O 1
ATOM 678 N N . ASN A 1 90 ? -2.972 -9.936 -25.036 1.00 77.75 90 ASN A N 1
ATOM 679 C CA . ASN A 1 90 ? -3.870 -9.504 -23.961 1.00 77.75 90 ASN A CA 1
ATOM 680 C C . ASN A 1 90 ? -4.594 -8.189 -24.297 1.00 77.75 90 ASN A C 1
ATOM 682 O O . ASN A 1 90 ? -5.751 -8.025 -23.917 1.00 77.75 90 ASN A O 1
ATOM 686 N N . PHE A 1 91 ? -3.955 -7.285 -25.050 1.00 73.19 91 PHE A N 1
ATOM 687 C CA . PHE A 1 91 ? -4.566 -6.020 -25.481 1.00 73.19 91 PHE A CA 1
ATOM 688 C C . PHE A 1 91 ? -5.461 -6.133 -26.717 1.00 73.19 91 PHE A C 1
ATOM 690 O O . PHE A 1 91 ? -6.506 -5.494 -26.779 1.00 73.19 91 PHE A O 1
ATOM 697 N N . THR A 1 92 ? -5.035 -6.889 -27.729 1.00 76.50 92 THR A N 1
ATOM 698 C CA . THR A 1 92 ? -5.720 -6.933 -29.034 1.00 76.50 92 THR A CA 1
ATOM 699 C C . THR A 1 92 ? -6.802 -8.006 -29.111 1.00 76.50 92 THR A C 1
ATOM 701 O O . THR A 1 92 ? -7.682 -7.913 -29.959 1.00 76.50 92 THR A O 1
ATOM 704 N N . GLY A 1 93 ? -6.742 -9.043 -28.270 1.00 74.00 93 GLY A N 1
ATOM 705 C CA . GLY A 1 93 ? -7.654 -10.192 -28.318 1.00 74.00 93 GLY A CA 1
ATOM 706 C C . GLY A 1 93 ? -7.442 -11.124 -29.522 1.00 74.00 93 GLY A C 1
ATOM 707 O O . GLY A 1 93 ? -7.884 -12.272 -29.488 1.00 74.00 93 GLY A O 1
ATOM 708 N N . GLU A 1 94 ? -6.714 -10.683 -30.553 1.00 81.31 94 GLU A N 1
ATOM 709 C CA . GLU A 1 94 ? -6.450 -11.438 -31.777 1.00 81.31 94 GLU A CA 1
ATOM 710 C C . GLU A 1 94 ? -4.988 -11.924 -31.856 1.00 81.31 94 GLU A C 1
ATOM 712 O O . GLU A 1 94 ? -4.055 -11.122 -31.975 1.00 81.31 94 GLU A O 1
ATOM 717 N N . PRO A 1 95 ? -4.738 -13.248 -31.842 1.00 80.69 95 PRO A N 1
ATOM 718 C CA . PRO A 1 95 ? -3.381 -13.792 -31.750 1.00 80.69 95 PRO A CA 1
ATOM 719 C C . PRO A 1 95 ? -2.534 -13.562 -33.009 1.00 80.69 95 PRO A C 1
ATOM 721 O O . PRO A 1 95 ? -1.318 -13.401 -32.897 1.00 80.69 95 PRO A O 1
ATOM 724 N N . VAL A 1 96 ? -3.159 -13.541 -34.191 1.00 82.06 96 VAL A N 1
ATOM 725 C CA . VAL A 1 96 ? -2.471 -13.379 -35.486 1.00 82.06 96 VAL A CA 1
ATOM 726 C C . VAL A 1 96 ? -2.018 -11.936 -35.684 1.00 82.06 96 VAL A C 1
ATOM 728 O O . VAL A 1 96 ? -0.870 -11.691 -36.047 1.00 82.06 96 VAL A O 1
ATOM 731 N N . LEU A 1 97 ? -2.897 -10.982 -35.386 1.00 79.06 97 LEU A N 1
ATOM 732 C CA . LEU A 1 97 ? -2.627 -9.556 -35.525 1.00 79.06 97 LEU A CA 1
ATOM 733 C C . LEU A 1 97 ? -1.550 -9.103 -34.523 1.00 79.06 97 LEU A C 1
ATOM 735 O O . LEU A 1 97 ? -0.603 -8.413 -34.904 1.00 79.06 97 LEU A O 1
ATOM 739 N N . SER A 1 98 ? -1.612 -9.609 -33.285 1.00 83.25 98 SER A N 1
ATOM 740 C CA . SER A 1 98 ? -0.541 -9.451 -32.292 1.00 83.25 98 SER A CA 1
ATOM 741 C C . SER A 1 98 ? 0.805 -9.992 -32.798 1.00 83.25 98 SER A C 1
ATOM 743 O O . SER A 1 98 ? 1.826 -9.316 -32.693 1.00 83.25 98 SER A O 1
ATOM 745 N N . LEU A 1 99 ? 0.823 -11.185 -33.409 1.00 83.81 99 LEU A N 1
ATOM 746 C CA . LEU A 1 99 ? 2.055 -11.797 -33.925 1.00 83.81 99 LEU A CA 1
ATOM 747 C C . LEU A 1 99 ? 2.681 -10.974 -35.059 1.00 83.81 99 LEU A C 1
ATOM 749 O O . LEU A 1 99 ? 3.897 -10.791 -35.091 1.00 83.81 99 LEU A O 1
ATOM 753 N N . MET A 1 100 ? 1.867 -10.445 -35.976 1.00 83.81 100 MET A N 1
ATOM 754 C CA . MET A 1 100 ? 2.360 -9.601 -37.071 1.00 83.81 100 MET A CA 1
ATOM 755 C C . MET A 1 100 ? 3.023 -8.321 -36.553 1.00 83.81 100 MET A C 1
ATOM 757 O O . MET A 1 100 ? 4.097 -7.942 -37.027 1.00 83.81 100 MET A O 1
ATOM 761 N N . PHE A 1 101 ? 2.424 -7.676 -35.551 1.00 83.38 101 PHE A N 1
ATOM 762 C CA . PHE A 1 101 ? 3.006 -6.489 -34.933 1.00 83.38 101 PHE A CA 1
ATOM 763 C C . PHE A 1 101 ? 4.278 -6.795 -34.145 1.00 83.38 101 PHE A C 1
ATOM 765 O O . PHE A 1 101 ? 5.254 -6.055 -34.266 1.00 83.38 101 PHE A O 1
ATOM 772 N N . THR A 1 102 ? 4.319 -7.881 -33.373 1.00 85.19 102 THR A N 1
ATOM 773 C CA . THR A 1 102 ? 5.521 -8.228 -32.601 1.00 85.19 102 THR A CA 1
ATOM 774 C C . THR A 1 102 ? 6.681 -8.638 -33.487 1.00 85.19 102 THR A C 1
ATOM 776 O O . THR A 1 102 ? 7.815 -8.230 -33.213 1.00 85.19 102 THR A O 1
ATOM 779 N N . PHE A 1 103 ? 6.398 -9.348 -34.582 1.00 86.81 103 PHE A N 1
ATOM 780 C CA . PHE A 1 103 ? 7.367 -9.627 -35.635 1.00 86.81 103 PHE A CA 1
ATOM 781 C C . PHE A 1 103 ? 7.886 -8.335 -36.276 1.00 86.81 103 PHE A C 1
ATOM 783 O O . PHE A 1 103 ? 9.095 -8.181 -36.433 1.00 86.81 103 PHE A O 1
ATOM 790 N N . GLY A 1 104 ? 7.004 -7.373 -36.573 1.00 85.12 104 GLY A N 1
ATOM 791 C CA . GLY A 1 104 ? 7.395 -6.055 -37.081 1.00 85.12 104 GLY A CA 1
ATOM 792 C C . GLY A 1 104 ? 8.309 -5.294 -36.115 1.00 85.12 104 GLY A C 1
ATOM 793 O O . GLY A 1 104 ? 9.376 -4.831 -36.513 1.00 85.12 104 GLY A O 1
ATOM 794 N N . ILE A 1 105 ? 7.943 -5.225 -34.831 1.00 87.06 105 ILE A N 1
ATOM 795 C CA . ILE A 1 105 ? 8.726 -4.531 -33.795 1.00 87.06 105 ILE A CA 1
ATOM 796 C C . ILE A 1 105 ? 10.107 -5.176 -33.622 1.00 87.06 105 ILE A C 1
ATOM 798 O O . ILE A 1 105 ? 11.112 -4.468 -33.634 1.00 87.06 105 ILE A O 1
ATOM 802 N N . HIS A 1 106 ? 10.183 -6.505 -33.504 1.00 87.00 106 HIS A N 1
ATOM 803 C CA . HIS A 1 106 ? 11.459 -7.205 -33.301 1.00 87.00 106 HIS A CA 1
ATOM 804 C C . HIS A 1 106 ? 12.316 -7.235 -34.565 1.00 87.00 106 HIS A C 1
ATOM 806 O O . HIS A 1 106 ? 13.536 -7.102 -34.477 1.00 87.00 106 HIS A O 1
ATOM 812 N N . GLY A 1 107 ? 11.692 -7.358 -35.738 1.00 84.69 107 GLY A N 1
ATOM 813 C CA . GLY A 1 107 ? 12.375 -7.291 -37.026 1.00 84.69 107 GLY A CA 1
ATOM 814 C C . GLY A 1 107 ? 13.027 -5.929 -37.246 1.00 84.69 107 GLY A C 1
ATOM 815 O O . GLY A 1 107 ? 14.222 -5.859 -37.528 1.00 84.69 107 GLY A O 1
ATOM 816 N N . VAL A 1 108 ? 12.279 -4.841 -37.031 1.00 86.44 108 VAL A N 1
ATOM 817 C CA . VAL A 1 108 ? 12.823 -3.477 -37.116 1.00 86.44 108 VAL A CA 1
ATOM 818 C C . VAL A 1 108 ? 13.901 -3.260 -36.055 1.00 86.44 108 VAL A C 1
ATOM 820 O O . VAL A 1 108 ? 14.975 -2.763 -36.380 1.00 86.44 108 VAL A O 1
ATOM 823 N N . MET A 1 109 ? 13.672 -3.687 -34.811 1.00 86.69 109 MET A N 1
ATOM 824 C CA . MET A 1 109 ? 14.650 -3.546 -33.728 1.00 86.69 109 MET A CA 1
ATOM 825 C C . MET A 1 109 ? 15.977 -4.251 -34.044 1.00 86.69 109 MET A C 1
ATOM 827 O O . MET A 1 109 ? 17.038 -3.674 -33.812 1.00 86.69 109 MET A O 1
ATOM 831 N N . LEU A 1 110 ? 15.933 -5.458 -34.613 1.00 85.81 110 LEU A N 1
ATOM 832 C CA . LEU A 1 110 ? 17.127 -6.223 -34.975 1.00 85.81 110 LEU A CA 1
ATOM 833 C C . LEU A 1 110 ? 17.886 -5.571 -36.137 1.00 85.81 110 LEU A C 1
ATOM 835 O O . LEU A 1 110 ? 19.102 -5.401 -36.051 1.00 85.81 110 LEU A O 1
ATOM 839 N N . ILE A 1 111 ? 17.176 -5.154 -37.191 1.00 86.25 111 ILE A N 1
ATOM 840 C CA . ILE A 1 111 ? 17.785 -4.470 -38.343 1.00 86.25 111 ILE A CA 1
ATOM 841 C C . ILE A 1 111 ? 18.427 -3.152 -37.901 1.00 86.25 111 ILE A C 1
ATOM 843 O O . ILE A 1 111 ? 19.558 -2.857 -38.276 1.00 86.25 111 ILE A O 1
ATOM 847 N N . VAL A 1 112 ? 17.738 -2.366 -37.074 1.00 86.19 112 VAL A N 1
ATOM 848 C CA . VAL A 1 112 ? 18.258 -1.080 -36.597 1.00 86.19 112 VAL A CA 1
ATOM 849 C C . VAL A 1 112 ? 19.435 -1.270 -35.645 1.00 86.19 112 VAL A C 1
ATOM 851 O O . VAL A 1 112 ? 20.417 -0.544 -35.769 1.00 86.19 112 VAL A O 1
ATOM 854 N N . ALA A 1 113 ? 19.393 -2.252 -34.740 1.00 85.25 113 ALA A N 1
ATOM 855 C CA . ALA A 1 113 ? 20.532 -2.578 -33.880 1.00 85.25 113 ALA A CA 1
ATOM 856 C C . ALA A 1 113 ? 21.769 -2.958 -34.707 1.00 85.25 113 ALA A C 1
ATOM 858 O O . ALA A 1 113 ? 22.883 -2.526 -34.401 1.00 85.25 113 ALA A O 1
ATOM 859 N N . TRP A 1 114 ? 21.564 -3.714 -35.787 1.00 86.62 114 TRP A N 1
ATOM 860 C CA . TRP A 1 114 ? 22.624 -4.061 -36.724 1.00 86.62 114 TRP A CA 1
ATOM 861 C C . TRP A 1 114 ? 23.176 -2.828 -37.460 1.00 86.62 114 TRP A C 1
ATOM 863 O O . TRP A 1 114 ? 24.389 -2.620 -37.450 1.00 86.62 114 TRP A O 1
ATOM 873 N N . LEU A 1 115 ? 22.311 -1.952 -37.989 1.00 85.62 115 LEU A N 1
ATOM 874 C CA . LEU A 1 115 ? 22.716 -0.694 -38.639 1.00 85.62 115 LEU A CA 1
ATOM 875 C C . LEU A 1 115 ? 23.456 0.256 -37.684 1.00 85.62 115 LEU A C 1
ATOM 877 O O . LEU A 1 115 ? 24.421 0.911 -38.077 1.00 85.62 115 LEU A O 1
ATOM 881 N N . ILE A 1 116 ? 23.037 0.325 -36.417 1.00 84.69 116 ILE A N 1
ATOM 882 C CA . ILE A 1 116 ? 23.745 1.087 -35.382 1.00 84.69 116 ILE A CA 1
ATOM 883 C C . ILE A 1 116 ? 25.147 0.497 -35.179 1.00 84.69 116 ILE A C 1
ATOM 885 O O . ILE A 1 116 ? 26.123 1.252 -35.175 1.00 84.69 116 ILE A O 1
ATOM 889 N N . GLY A 1 117 ? 25.270 -0.830 -35.080 1.00 82.44 117 GLY A N 1
ATOM 890 C CA . GLY A 1 117 ? 26.558 -1.522 -34.968 1.00 82.44 117 GLY A CA 1
ATOM 891 C C . GLY A 1 117 ? 27.495 -1.244 -36.148 1.00 82.44 117 GLY A C 1
ATOM 892 O O . GLY A 1 117 ? 28.656 -0.883 -35.939 1.00 82.44 117 GLY A O 1
ATOM 893 N N . GLU A 1 118 ? 26.986 -1.317 -37.380 1.00 82.88 118 GLU A N 1
ATOM 894 C CA . GLU A 1 118 ? 27.742 -0.974 -38.592 1.00 82.88 118 GLU A CA 1
ATOM 895 C C . GLU A 1 118 ? 28.171 0.502 -38.594 1.00 82.88 118 GLU A C 1
ATOM 897 O O . GLU A 1 118 ? 29.300 0.836 -38.967 1.00 82.88 118 GLU A O 1
ATOM 902 N N . SER A 1 119 ? 27.316 1.396 -38.092 1.00 79.12 119 SER A N 1
ATOM 903 C CA . SER A 1 119 ? 27.629 2.823 -38.000 1.00 79.12 119 SER A CA 1
ATOM 904 C C . SER A 1 119 ? 28.756 3.147 -37.009 1.00 79.12 119 SER A C 1
ATOM 906 O O . SER A 1 119 ? 29.530 4.079 -37.238 1.00 79.12 119 SER A O 1
ATOM 908 N N . PHE A 1 120 ? 28.914 2.353 -35.944 1.00 77.25 120 PHE A N 1
ATOM 909 C CA . PHE A 1 120 ? 30.066 2.463 -35.045 1.00 77.25 120 PHE A CA 1
ATOM 910 C C . PHE A 1 120 ? 31.319 1.829 -35.644 1.00 77.25 120 PHE A C 1
ATOM 912 O O . PHE A 1 120 ? 32.388 2.435 -35.577 1.00 77.25 120 PHE A O 1
ATOM 919 N N . ALA A 1 121 ? 31.199 0.659 -36.275 1.00 74.44 121 ALA A N 1
ATOM 920 C CA . ALA A 1 121 ? 32.330 -0.007 -36.922 1.00 74.44 121 ALA A CA 1
ATOM 921 C C . ALA A 1 121 ? 32.955 0.864 -38.030 1.00 74.44 121 ALA A C 1
ATOM 923 O O . ALA A 1 121 ? 34.177 0.982 -38.119 1.00 74.44 121 ALA A O 1
ATOM 924 N N . THR A 1 122 ? 32.122 1.537 -38.828 1.00 72.44 122 THR A N 1
ATOM 925 C CA . THR A 1 122 ? 32.560 2.465 -39.885 1.00 72.44 122 THR A CA 1
ATOM 926 C C . THR A 1 122 ? 32.972 3.838 -39.346 1.00 72.44 122 THR A C 1
ATOM 928 O O . THR A 1 122 ? 33.866 4.472 -39.902 1.00 72.44 122 THR A O 1
ATOM 931 N N . GLY A 1 123 ? 32.375 4.308 -38.246 1.00 61.66 123 GLY A N 1
ATOM 932 C CA . GLY A 1 123 ? 32.710 5.597 -37.638 1.00 61.66 123 GLY A CA 1
ATOM 933 C C . GLY A 1 123 ? 34.041 5.615 -36.873 1.00 61.66 123 GLY A C 1
ATOM 934 O O . GLY A 1 123 ? 34.712 6.650 -36.844 1.00 61.66 123 GLY A O 1
ATOM 935 N N . MET A 1 124 ? 34.458 4.484 -36.294 1.00 58.59 124 MET A N 1
ATOM 936 C CA . MET A 1 124 ? 35.700 4.367 -35.511 1.00 58.59 124 MET A CA 1
ATOM 937 C C . MET A 1 124 ? 36.978 4.231 -36.357 1.00 58.59 124 MET A C 1
ATOM 939 O O . MET A 1 124 ? 38.067 4.449 -35.836 1.00 58.59 124 MET A O 1
ATOM 943 N N . SER A 1 125 ? 36.883 3.921 -37.655 1.00 56.59 125 SER A N 1
ATOM 944 C CA . SER A 1 125 ? 38.053 3.852 -38.552 1.00 56.59 125 SER A CA 1
ATOM 945 C C . SER A 1 125 ? 38.561 5.230 -39.006 1.00 56.59 125 SER A C 1
ATOM 947 O O . SER A 1 125 ? 39.630 5.340 -39.608 1.00 56.59 125 SER A O 1
ATOM 949 N N . SER A 1 126 ? 37.831 6.304 -38.685 1.00 55.12 126 SER A N 1
ATOM 950 C CA . SER A 1 126 ? 38.272 7.678 -38.926 1.00 55.12 126 SER A CA 1
ATOM 951 C C . SER A 1 126 ? 39.186 8.151 -37.789 1.00 55.12 126 SER A C 1
ATOM 953 O O . SER A 1 126 ? 38.732 8.566 -36.725 1.00 55.12 126 SER A O 1
ATOM 955 N N . VAL A 1 127 ? 40.500 8.049 -38.006 1.00 53.38 127 VAL A N 1
ATOM 956 C CA . VAL A 1 127 ? 41.538 8.529 -37.078 1.00 53.38 127 VAL A CA 1
ATOM 957 C C . VAL A 1 127 ? 41.293 10.014 -36.755 1.00 53.38 127 VAL A C 1
ATOM 959 O O . VAL A 1 127 ? 41.219 10.827 -37.683 1.00 53.38 127 VAL A O 1
ATOM 962 N N . PRO A 1 128 ? 41.177 10.414 -35.475 1.00 52.09 128 PRO A N 1
ATOM 963 C CA . PRO A 1 128 ? 40.953 11.808 -35.124 1.00 52.09 128 PRO A CA 1
ATOM 964 C C . PRO A 1 128 ? 42.184 12.647 -35.494 1.00 52.09 128 PRO A C 1
ATOM 966 O O . PRO A 1 128 ? 43.276 12.483 -34.950 1.00 52.09 128 PRO A O 1
ATOM 969 N N . GLN A 1 129 ? 42.012 13.582 -36.432 1.00 52.16 129 GLN A N 1
ATOM 970 C CA . GLN A 1 129 ? 42.999 14.626 -36.700 1.00 52.16 129 GLN A CA 1
ATOM 971 C C . GLN A 1 129 ? 43.197 15.455 -35.420 1.00 52.16 129 GLN A C 1
ATOM 973 O O . GLN A 1 129 ? 42.258 16.082 -34.927 1.00 52.16 129 GLN A O 1
ATOM 978 N N . ARG A 1 130 ? 44.444 15.496 -34.933 1.00 51.06 130 ARG A N 1
ATOM 979 C CA . ARG A 1 130 ? 44.997 16.225 -33.764 1.00 51.06 130 ARG A CA 1
ATOM 980 C C . ARG A 1 130 ? 44.633 17.726 -33.629 1.00 51.06 130 ARG A C 1
ATOM 982 O O . ARG A 1 130 ? 45.159 18.401 -32.751 1.00 51.06 130 ARG A O 1
ATOM 989 N N . GLY A 1 131 ? 43.774 18.278 -34.487 1.00 52.31 131 GLY A N 1
ATOM 990 C CA . GLY A 1 131 ? 43.447 19.705 -34.564 1.00 52.31 131 GLY A CA 1
ATOM 991 C C . GLY A 1 131 ? 42.308 20.188 -33.656 1.00 52.31 131 GLY A C 1
ATOM 992 O O . GLY A 1 131 ? 42.306 21.358 -33.282 1.00 52.31 131 GLY A O 1
ATOM 993 N N . TYR A 1 132 ? 41.362 19.328 -33.253 1.00 50.59 132 TYR A N 1
ATOM 994 C CA . TYR A 1 132 ? 40.163 19.778 -32.515 1.00 50.59 132 TYR A CA 1
ATOM 995 C C . TYR A 1 132 ? 40.426 20.166 -31.048 1.00 50.59 132 TYR A C 1
ATOM 997 O O . TYR A 1 132 ? 39.733 21.032 -30.514 1.00 50.59 132 TYR A O 1
ATOM 1005 N N . ALA A 1 133 ? 41.472 19.619 -30.419 1.00 51.72 133 ALA A N 1
ATOM 1006 C CA . ALA A 1 133 ? 41.847 19.961 -29.043 1.00 51.72 133 ALA A CA 1
ATOM 1007 C C . ALA A 1 133 ? 42.310 21.428 -28.886 1.00 51.72 133 ALA A C 1
ATOM 1009 O O . ALA A 1 133 ? 42.139 22.017 -27.822 1.00 51.72 133 ALA A O 1
ATOM 1010 N N . ARG A 1 134 ? 42.836 22.066 -29.947 1.00 53.25 134 ARG A N 1
ATOM 1011 C CA . ARG A 1 134 ? 43.250 23.484 -29.899 1.00 53.25 134 ARG A CA 1
ATOM 1012 C C . ARG A 1 134 ? 42.094 24.476 -30.048 1.00 53.25 134 ARG A C 1
ATOM 1014 O O . ARG A 1 134 ? 42.228 25.604 -29.590 1.00 53.25 134 ARG A O 1
ATOM 1021 N N . ALA A 1 135 ? 40.977 24.075 -30.657 1.00 53.53 135 ALA A N 1
ATOM 1022 C CA . ALA A 1 135 ? 39.851 24.975 -30.929 1.00 53.53 135 ALA A CA 1
ATOM 1023 C C . ALA A 1 135 ? 38.789 24.989 -29.810 1.00 53.53 135 ALA A C 1
ATOM 1025 O O . ALA A 1 135 ? 38.134 26.007 -29.609 1.00 53.53 135 ALA A O 1
ATOM 1026 N N . ALA A 1 136 ? 38.638 23.895 -29.052 1.00 53.75 136 ALA A N 1
ATOM 1027 C CA . ALA A 1 136 ? 37.672 23.809 -27.947 1.00 53.75 136 ALA A CA 1
ATOM 1028 C C . ALA A 1 136 ? 38.174 24.441 -26.632 1.00 53.75 136 ALA A C 1
ATOM 1030 O O . ALA A 1 136 ? 37.371 24.904 -25.823 1.00 53.75 136 ALA A O 1
ATOM 1031 N N . ALA A 1 137 ? 39.496 24.512 -26.440 1.00 55.97 137 ALA A N 1
ATOM 1032 C CA . ALA A 1 137 ? 40.126 25.124 -25.271 1.00 55.97 137 ALA A CA 1
ATOM 1033 C C . ALA A 1 137 ? 39.743 26.607 -25.051 1.00 55.97 137 ALA A C 1
ATOM 1035 O O . ALA A 1 137 ? 39.341 26.935 -23.934 1.00 55.97 137 ALA A O 1
ATOM 1036 N N . PRO A 1 138 ? 39.777 27.506 -26.063 1.00 56.28 138 PRO A N 1
ATOM 1037 C CA . PRO A 1 138 ? 39.361 28.893 -25.857 1.00 56.28 138 PRO A CA 1
ATOM 1038 C C . PRO A 1 138 ? 37.856 29.018 -25.582 1.00 56.28 138 PRO A C 1
ATOM 1040 O O . PRO A 1 138 ? 37.466 29.834 -24.756 1.00 56.28 138 PRO A O 1
ATOM 1043 N N . LEU A 1 139 ? 37.006 28.184 -26.197 1.00 57.44 139 LEU A N 1
ATOM 1044 C CA . LEU A 1 139 ? 35.555 28.220 -25.974 1.00 57.44 139 LEU A CA 1
ATOM 1045 C C . LEU A 1 139 ? 35.193 27.822 -24.534 1.00 57.44 139 LEU A C 1
ATOM 1047 O O . LEU A 1 139 ? 34.404 28.503 -23.884 1.00 57.44 139 LEU A O 1
ATOM 1051 N N . LEU A 1 140 ? 35.800 26.753 -24.011 1.00 56.62 140 LEU A N 1
ATOM 1052 C CA . LEU A 1 140 ? 35.592 26.319 -22.626 1.00 56.62 140 LEU A CA 1
ATOM 1053 C C . LEU A 1 140 ? 36.144 27.335 -21.616 1.00 56.62 140 LEU A C 1
ATOM 1055 O O . LEU A 1 140 ? 35.531 27.548 -20.571 1.00 56.62 140 LEU A O 1
ATOM 1059 N N . MET A 1 141 ? 37.248 28.014 -21.947 1.00 56.22 141 MET A N 1
ATOM 1060 C CA . MET A 1 141 ? 37.798 29.101 -21.132 1.00 56.22 141 MET A CA 1
ATOM 1061 C C . MET A 1 141 ? 36.867 30.323 -21.102 1.00 56.22 141 MET A C 1
ATOM 1063 O O . MET A 1 141 ? 36.652 30.904 -20.039 1.00 56.22 141 MET A O 1
ATOM 1067 N N . VAL A 1 142 ? 36.262 30.679 -22.239 1.00 62.25 142 VAL A N 1
ATOM 1068 C CA . VAL A 1 142 ? 35.263 31.759 -22.342 1.00 62.25 142 VAL A CA 1
ATOM 1069 C C . VAL A 1 142 ? 33.981 31.409 -21.580 1.00 62.25 142 VAL A C 1
ATOM 1071 O O . VAL A 1 142 ? 33.451 32.249 -20.860 1.00 62.25 142 VAL A O 1
ATOM 1074 N N . ILE A 1 143 ? 33.498 30.166 -21.664 1.00 62.16 143 ILE A N 1
ATOM 1075 C CA . ILE A 1 143 ? 32.301 29.733 -20.924 1.00 62.16 143 ILE A CA 1
ATOM 1076 C C . ILE A 1 143 ? 32.579 29.709 -19.415 1.00 62.16 143 ILE A C 1
ATOM 1078 O O . ILE A 1 143 ? 31.782 30.229 -18.637 1.00 62.16 143 ILE A O 1
ATOM 1082 N N . GLY A 1 144 ? 33.726 29.169 -18.993 1.00 58.12 144 GLY A N 1
ATOM 1083 C CA . GLY A 1 144 ? 34.114 29.142 -17.581 1.00 58.12 144 GLY A CA 1
ATOM 1084 C C . GLY A 1 144 ? 34.285 30.542 -16.985 1.00 58.12 144 GLY A C 1
ATOM 1085 O O . GLY A 1 144 ? 33.802 30.808 -15.886 1.00 58.12 144 GLY A O 1
ATOM 1086 N N . THR A 1 145 ? 34.896 31.468 -17.730 1.00 58.09 145 THR A N 1
ATOM 1087 C CA . THR A 1 145 ? 35.034 32.868 -17.291 1.00 58.09 145 THR A CA 1
ATOM 1088 C C . THR A 1 145 ? 33.696 33.606 -17.271 1.00 58.09 145 THR A C 1
ATOM 1090 O O . THR A 1 145 ? 33.429 34.326 -16.310 1.00 58.09 145 THR A O 1
ATOM 1093 N N . ALA A 1 146 ? 32.813 33.382 -18.249 1.00 58.41 146 ALA A N 1
ATOM 1094 C CA . ALA A 1 146 ? 31.479 33.983 -18.267 1.00 58.41 146 ALA A CA 1
ATOM 1095 C C . ALA A 1 146 ? 30.627 33.544 -17.064 1.00 58.41 146 ALA A C 1
ATOM 1097 O O . ALA A 1 146 ? 29.995 34.381 -16.420 1.00 58.41 146 ALA A O 1
ATOM 1098 N N . VAL A 1 147 ? 30.660 32.255 -16.707 1.00 63.34 147 VAL A N 1
ATOM 1099 C CA . VAL A 1 147 ? 29.947 31.720 -15.532 1.00 63.34 147 VAL A CA 1
ATOM 1100 C C . VAL A 1 147 ? 30.494 32.314 -14.233 1.00 63.34 147 VAL A C 1
ATOM 1102 O O . VAL A 1 147 ? 29.721 32.659 -13.341 1.00 63.34 147 VAL A O 1
ATOM 1105 N N . LEU A 1 148 ? 31.812 32.500 -14.136 1.00 60.50 148 LEU A N 1
ATOM 1106 C CA . LEU A 1 148 ? 32.442 33.087 -12.955 1.00 60.50 148 LEU A CA 1
ATOM 1107 C C . LEU A 1 148 ? 32.099 34.571 -12.778 1.00 60.50 148 LEU A C 1
ATOM 1109 O O . LEU A 1 148 ? 31.815 35.011 -11.665 1.00 60.50 148 LEU A O 1
ATOM 1113 N N . ILE A 1 149 ? 32.068 35.332 -13.874 1.00 63.28 149 ILE A N 1
ATOM 1114 C CA . ILE A 1 149 ? 31.643 36.738 -13.867 1.00 63.28 149 ILE A CA 1
ATOM 1115 C C . ILE A 1 149 ? 30.167 36.845 -13.462 1.00 63.28 149 ILE A C 1
ATOM 1117 O O . ILE A 1 149 ? 29.805 37.707 -12.660 1.00 63.28 149 ILE A O 1
ATOM 1121 N N . LEU A 1 150 ? 29.312 35.946 -13.954 1.00 59.06 150 LEU A N 1
ATOM 1122 C CA . LEU A 1 150 ? 27.882 35.933 -13.634 1.00 59.06 150 LEU A CA 1
ATOM 1123 C C . LEU A 1 150 ? 27.623 35.533 -12.165 1.00 59.06 150 LEU A C 1
ATOM 1125 O O . LEU A 1 150 ? 26.786 36.126 -11.483 1.00 59.06 150 LEU A O 1
ATOM 1129 N N . ALA A 1 151 ? 28.412 34.603 -11.624 1.00 57.22 151 ALA A N 1
ATOM 1130 C CA . ALA A 1 151 ? 28.373 34.251 -10.205 1.00 57.22 151 ALA A CA 1
ATOM 1131 C C . ALA A 1 151 ? 28.871 35.400 -9.304 1.00 57.22 151 ALA A C 1
ATOM 1133 O O . ALA A 1 151 ? 28.261 35.696 -8.282 1.00 57.22 151 ALA A O 1
ATOM 1134 N N . MET A 1 152 ? 29.934 36.110 -9.692 1.00 59.12 152 MET A N 1
ATOM 1135 C CA . MET A 1 152 ? 30.456 37.238 -8.903 1.00 59.12 152 MET A CA 1
ATOM 1136 C C . MET A 1 152 ? 29.541 38.467 -8.944 1.00 59.12 152 MET A C 1
ATOM 1138 O O . MET A 1 152 ? 29.378 39.159 -7.938 1.00 59.12 152 MET A O 1
ATOM 1142 N N . THR A 1 153 ? 28.900 38.730 -10.083 1.00 57.81 153 THR A N 1
ATOM 1143 C CA . THR A 1 153 ? 27.955 39.849 -10.228 1.00 57.81 153 THR A CA 1
ATOM 1144 C C . THR A 1 153 ? 26.661 39.617 -9.455 1.00 57.81 153 THR A C 1
ATOM 1146 O O . THR A 1 153 ? 26.177 40.541 -8.805 1.00 57.81 153 THR A O 1
ATOM 1149 N N . THR A 1 154 ? 26.134 38.390 -9.429 1.00 57.22 154 THR A N 1
ATOM 1150 C CA . THR A 1 154 ? 24.942 38.062 -8.623 1.00 57.22 154 THR A CA 1
ATOM 1151 C C . THR A 1 154 ? 25.198 38.224 -7.121 1.00 57.22 154 THR A C 1
ATOM 1153 O O . THR A 1 154 ? 24.357 38.782 -6.417 1.00 57.22 154 THR A O 1
ATOM 1156 N N . VAL A 1 155 ? 26.387 37.855 -6.635 1.00 58.56 155 VAL A N 1
ATOM 1157 C CA . VAL A 1 155 ? 26.803 38.079 -5.236 1.00 58.56 155 VAL A CA 1
ATOM 1158 C C . VAL A 1 155 ? 26.996 39.551 -4.919 1.00 58.56 155 VAL A C 1
ATOM 1160 O O . VAL A 1 155 ? 26.533 40.006 -3.877 1.00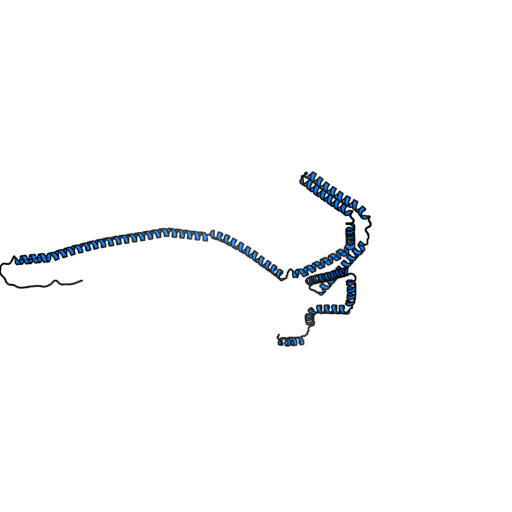 58.56 155 VAL A O 1
ATOM 1163 N N . GLY A 1 156 ? 27.659 40.301 -5.803 1.00 56.62 156 GLY A N 1
ATOM 1164 C CA . GLY A 1 156 ? 27.891 41.732 -5.613 1.00 56.62 156 GLY A CA 1
ATOM 1165 C C . GLY A 1 156 ? 26.584 42.520 -5.516 1.00 56.62 156 GLY A C 1
ATOM 1166 O O . GLY A 1 156 ? 26.429 43.348 -4.620 1.00 56.62 156 GLY A O 1
ATOM 1167 N N . VAL A 1 157 ? 25.610 42.201 -6.375 1.00 57.94 157 VAL A N 1
ATOM 1168 C CA . VAL A 1 157 ? 24.271 42.816 -6.355 1.00 57.94 157 VAL A CA 1
ATOM 1169 C C . VAL A 1 157 ? 23.494 42.426 -5.093 1.00 57.94 157 VAL A C 1
ATOM 1171 O O . VAL A 1 157 ? 22.839 43.272 -4.484 1.00 57.94 157 VAL A O 1
ATOM 1174 N N . TYR A 1 158 ? 23.589 41.168 -4.656 1.00 55.12 158 TYR A N 1
ATOM 1175 C CA . TYR A 1 158 ? 22.917 40.704 -3.439 1.00 55.12 158 TYR A CA 1
ATOM 1176 C C . TYR A 1 158 ? 23.515 41.328 -2.165 1.00 55.12 158 TYR A C 1
ATOM 1178 O O . TYR A 1 158 ? 22.779 41.779 -1.288 1.00 55.12 158 TYR A O 1
ATOM 1186 N N . ALA A 1 159 ? 24.846 41.425 -2.091 1.00 61.59 159 ALA A N 1
ATOM 1187 C CA . ALA A 1 159 ? 25.575 42.059 -0.994 1.00 61.59 159 ALA A CA 1
ATOM 1188 C C . ALA A 1 159 ? 25.282 43.563 -0.882 1.00 61.59 159 ALA A C 1
ATOM 1190 O O . ALA A 1 159 ? 25.177 44.082 0.229 1.00 61.59 159 ALA A O 1
ATOM 1191 N N . TRP A 1 160 ? 25.116 44.245 -2.021 1.00 55.09 160 TRP A N 1
ATOM 1192 C CA . TRP A 1 160 ? 24.767 45.666 -2.076 1.00 55.09 160 TRP A CA 1
ATOM 1193 C C . TRP A 1 160 ? 23.352 45.946 -1.555 1.00 55.09 160 TRP A C 1
ATOM 1195 O O . TRP A 1 160 ? 23.140 46.932 -0.854 1.00 55.09 160 TRP A O 1
ATOM 1205 N N . ASN A 1 161 ? 22.390 45.068 -1.858 1.00 63.78 161 ASN A N 1
ATOM 1206 C CA . ASN A 1 161 ? 20.983 45.289 -1.510 1.00 63.78 161 ASN A CA 1
ATOM 1207 C C . ASN A 1 161 ? 20.600 44.832 -0.092 1.00 63.78 161 ASN A C 1
ATOM 1209 O O . ASN A 1 161 ? 19.674 45.398 0.484 1.00 63.78 161 ASN A O 1
ATOM 1213 N N . TYR A 1 162 ? 21.279 43.827 0.476 1.00 63.19 162 TYR A N 1
ATOM 1214 C CA . TYR A 1 162 ? 20.849 43.189 1.734 1.00 63.19 162 TYR A CA 1
ATOM 1215 C C . TYR A 1 162 ? 21.908 43.172 2.848 1.00 63.19 162 TYR A C 1
ATOM 1217 O O . TYR A 1 162 ? 21.622 42.712 3.954 1.00 63.19 162 TYR A O 1
ATOM 1225 N N . GLY A 1 163 ? 23.111 43.696 2.594 1.00 59.56 163 GLY A N 1
ATOM 1226 C CA . GLY A 1 163 ? 24.232 43.624 3.530 1.00 59.56 163 GLY A CA 1
ATOM 1227 C C . GLY A 1 163 ? 24.880 42.234 3.580 1.00 59.56 163 GLY A C 1
ATOM 1228 O O . GLY A 1 163 ? 24.306 41.217 3.189 1.00 59.56 163 GLY A O 1
ATOM 1229 N N . ILE A 1 164 ? 26.134 42.185 4.032 1.00 58.25 164 ILE A N 1
ATOM 1230 C CA . ILE A 1 164 ? 26.965 40.978 3.966 1.00 58.25 164 ILE A CA 1
ATOM 1231 C C . ILE A 1 164 ? 26.793 40.157 5.247 1.00 58.25 164 ILE A C 1
ATOM 1233 O O . ILE A 1 164 ? 27.423 40.432 6.266 1.00 58.25 164 ILE A O 1
ATOM 1237 N N . ALA A 1 165 ? 25.983 39.101 5.192 1.00 61.84 165 ALA A N 1
ATOM 1238 C CA . ALA A 1 165 ? 26.064 38.034 6.182 1.00 61.84 165 ALA A CA 1
ATOM 1239 C C . ALA A 1 165 ? 27.293 37.154 5.880 1.00 61.84 165 ALA A C 1
ATOM 1241 O O . ALA A 1 165 ? 27.499 36.720 4.747 1.00 61.84 165 ALA A O 1
ATOM 1242 N N . ALA A 1 166 ? 28.118 36.852 6.889 1.00 61.47 166 ALA A N 1
ATOM 1243 C CA . ALA A 1 166 ? 29.334 36.045 6.709 1.00 61.47 166 ALA A CA 1
ATOM 1244 C C . ALA A 1 166 ? 29.052 34.669 6.067 1.00 61.47 166 ALA A C 1
ATOM 1246 O O . ALA A 1 166 ? 29.874 34.145 5.319 1.00 61.47 166 ALA A O 1
ATOM 1247 N N . ASN A 1 167 ? 27.857 34.117 6.298 1.00 63.22 167 ASN A N 1
ATOM 1248 C CA . ASN A 1 167 ? 27.450 32.824 5.759 1.00 63.22 167 ASN A CA 1
ATOM 1249 C C . ASN A 1 167 ? 27.227 32.850 4.233 1.00 63.22 167 ASN A C 1
ATOM 1251 O O . ASN A 1 167 ? 27.590 31.896 3.554 1.00 63.22 167 ASN A O 1
ATOM 1255 N N . THR A 1 168 ? 26.699 33.942 3.665 1.00 61.84 168 THR A N 1
ATOM 1256 C CA . THR A 1 168 ? 26.515 34.075 2.205 1.00 61.84 168 THR A CA 1
ATOM 1257 C C . THR A 1 168 ? 27.837 34.282 1.470 1.00 61.84 168 THR A C 1
ATOM 1259 O O . THR A 1 168 ? 28.004 33.811 0.347 1.00 61.84 168 THR A O 1
ATOM 1262 N N . LEU A 1 169 ? 28.817 34.929 2.103 1.00 62.31 169 LEU A N 1
ATOM 1263 C CA . LEU A 1 169 ? 30.161 35.075 1.536 1.00 62.31 169 LEU A CA 1
ATOM 1264 C C . LEU A 1 169 ? 30.881 33.722 1.454 1.00 62.31 169 LEU A C 1
ATOM 1266 O O . LEU A 1 169 ? 31.436 33.379 0.411 1.00 62.31 169 LEU A O 1
ATOM 1270 N N . VAL A 1 170 ? 30.816 32.931 2.531 1.00 63.59 170 VAL A N 1
ATOM 1271 C CA . VAL A 1 170 ? 31.437 31.599 2.599 1.00 63.59 170 VAL A CA 1
ATOM 1272 C C . VAL A 1 170 ? 30.773 30.626 1.629 1.00 63.59 170 VAL A C 1
ATOM 1274 O O . VAL A 1 170 ? 31.481 29.936 0.895 1.00 63.59 170 VAL A O 1
ATOM 1277 N N . THR A 1 171 ? 29.437 30.587 1.559 1.00 64.69 171 THR A N 1
ATOM 1278 C CA . THR A 1 171 ? 28.746 29.700 0.611 1.00 64.69 171 THR A CA 1
ATOM 1279 C C . THR A 1 171 ? 29.048 30.075 -0.828 1.00 64.69 171 THR A C 1
ATOM 1281 O O . THR A 1 171 ? 29.278 29.181 -1.641 1.00 64.69 171 THR A O 1
ATOM 1284 N N . THR A 1 172 ? 29.139 31.366 -1.157 1.00 63.53 172 THR A N 1
ATOM 1285 C CA . THR A 1 172 ? 29.392 31.728 -2.553 1.00 63.53 172 THR A CA 1
ATOM 1286 C C . THR A 1 172 ? 30.852 31.595 -2.969 1.00 63.53 172 THR A C 1
ATOM 1288 O O . THR A 1 172 ? 31.123 31.206 -4.104 1.00 63.53 172 THR A O 1
ATOM 1291 N N . LEU A 1 173 ? 31.801 31.794 -2.050 1.00 65.12 173 LEU A N 1
ATOM 1292 C CA . LEU A 1 173 ? 33.201 31.417 -2.268 1.00 65.12 173 LEU A CA 1
ATOM 1293 C C . LEU A 1 173 ? 33.352 29.901 -2.427 1.00 65.12 173 LEU A C 1
ATOM 1295 O O . LEU A 1 173 ? 34.086 29.460 -3.309 1.00 65.12 173 LEU A O 1
ATOM 1299 N N . ALA A 1 174 ? 32.630 29.098 -1.643 1.00 65.69 174 ALA A N 1
ATOM 1300 C CA . ALA A 1 174 ? 32.645 27.643 -1.772 1.00 65.69 174 ALA A CA 1
ATOM 1301 C C . ALA A 1 174 ? 32.069 27.182 -3.123 1.00 65.69 174 ALA A C 1
ATOM 1303 O O . ALA A 1 174 ? 32.695 26.374 -3.808 1.00 65.69 174 ALA A O 1
ATOM 1304 N N . VAL A 1 175 ? 30.933 27.742 -3.553 1.00 66.56 175 VAL A N 1
ATOM 1305 C CA . VAL A 1 175 ? 30.320 27.440 -4.861 1.00 66.56 175 VAL A CA 1
ATOM 1306 C C . VAL A 1 175 ? 31.211 27.913 -6.013 1.00 66.56 175 VAL A C 1
ATOM 1308 O O . VAL A 1 175 ? 31.427 27.164 -6.965 1.00 66.56 175 VAL A O 1
ATOM 1311 N N . GLY A 1 176 ? 31.790 29.112 -5.916 1.00 64.31 176 GLY A N 1
ATOM 1312 C CA . GLY A 1 176 ? 32.724 29.637 -6.914 1.00 64.31 176 GLY A CA 1
ATOM 1313 C C . GLY A 1 176 ? 33.998 28.797 -7.024 1.00 64.31 176 GLY A C 1
ATOM 1314 O O . GLY A 1 176 ? 34.445 28.496 -8.130 1.00 64.31 176 GLY A O 1
ATOM 1315 N N . THR A 1 177 ? 34.535 28.338 -5.891 1.00 66.44 177 THR A N 1
ATOM 1316 C CA . THR A 1 177 ? 35.704 27.449 -5.856 1.00 66.44 177 THR A CA 1
ATOM 1317 C C . THR A 1 177 ? 35.363 26.076 -6.434 1.00 66.44 177 THR A C 1
ATOM 1319 O O . THR A 1 177 ? 36.130 25.559 -7.238 1.00 66.44 177 THR A O 1
ATOM 1322 N N . ALA A 1 178 ? 34.197 25.506 -6.115 1.00 66.81 178 ALA A N 1
ATOM 1323 C CA . ALA A 1 178 ? 33.750 24.233 -6.678 1.00 66.81 178 ALA A CA 1
ATOM 1324 C C . ALA A 1 178 ? 33.539 24.307 -8.201 1.00 66.81 178 ALA A C 1
ATOM 1326 O O . ALA A 1 178 ? 33.937 23.392 -8.922 1.00 66.81 178 ALA A O 1
ATOM 1327 N N . LEU A 1 179 ? 32.978 25.409 -8.708 1.00 63.84 179 LEU A N 1
ATOM 1328 C CA . LEU A 1 179 ? 32.807 25.631 -10.147 1.00 63.84 179 LEU A CA 1
ATOM 1329 C C . LEU A 1 179 ? 34.145 25.817 -10.866 1.00 63.84 179 LEU A C 1
ATOM 1331 O O . LEU A 1 179 ? 34.328 25.249 -11.944 1.00 63.84 179 LEU A O 1
ATOM 1335 N N . LEU A 1 180 ? 35.091 26.550 -10.269 1.00 64.56 180 LEU A N 1
ATOM 1336 C CA . LEU A 1 180 ? 36.455 26.687 -10.790 1.00 64.56 180 LEU A CA 1
ATOM 1337 C C . LEU A 1 180 ? 37.193 25.353 -10.823 1.00 64.56 180 LEU A C 1
ATOM 1339 O O . LEU A 1 180 ? 37.844 25.029 -11.811 1.00 64.56 180 LEU A O 1
ATOM 1343 N N . LEU A 1 181 ? 37.070 24.560 -9.764 1.00 68.62 181 LEU A N 1
ATOM 1344 C CA . LEU A 1 181 ? 37.721 23.259 -9.667 1.00 68.62 181 LEU A CA 1
ATOM 1345 C C . LEU A 1 181 ? 37.088 22.265 -10.652 1.00 68.62 181 LEU A C 1
ATOM 1347 O O . LEU A 1 181 ? 37.808 21.506 -11.294 1.00 68.62 181 LEU A O 1
ATOM 1351 N N . GLY A 1 182 ? 35.769 22.339 -10.861 1.00 67.88 182 GLY A N 1
ATOM 1352 C CA . GLY A 1 182 ? 35.046 21.573 -11.879 1.00 67.88 182 GLY A CA 1
ATOM 1353 C C . GLY A 1 182 ? 35.410 21.964 -13.316 1.00 67.88 182 GLY A C 1
ATOM 1354 O O . GLY A 1 182 ? 35.629 21.088 -14.152 1.00 67.88 182 GLY A O 1
ATOM 1355 N N . THR A 1 183 ? 35.547 23.260 -13.611 1.00 63.12 183 THR A N 1
ATOM 1356 C CA . THR A 1 183 ? 36.010 23.728 -14.934 1.00 63.12 183 THR A CA 1
ATOM 1357 C C . THR A 1 183 ? 37.487 23.426 -15.165 1.00 63.12 183 THR A C 1
ATOM 1359 O O . THR A 1 183 ? 37.853 23.032 -16.270 1.00 63.12 183 THR A O 1
ATOM 1362 N N . PHE A 1 184 ? 38.330 23.518 -14.135 1.00 64.94 184 PHE A N 1
ATOM 1363 C CA . PHE A 1 184 ? 39.733 23.109 -14.195 1.00 64.94 184 PHE A CA 1
ATOM 1364 C C . PHE A 1 184 ? 39.879 21.599 -14.428 1.00 64.94 184 PHE A C 1
ATOM 1366 O O . PHE A 1 184 ? 40.660 21.195 -15.284 1.00 64.94 184 PHE A O 1
ATOM 1373 N N . LEU A 1 185 ? 39.081 20.767 -13.748 1.00 64.44 185 LEU A N 1
ATOM 1374 C CA . LEU A 1 185 ? 39.005 19.322 -13.997 1.00 64.44 185 LEU A CA 1
ATOM 1375 C C . LEU A 1 185 ? 38.554 19.015 -15.426 1.00 64.44 185 LEU A C 1
ATOM 1377 O O . LEU A 1 185 ? 39.177 18.199 -16.099 1.00 64.44 185 LEU A O 1
ATOM 1381 N N . LEU A 1 186 ? 37.513 19.689 -15.919 1.00 61.34 186 LEU A N 1
ATOM 1382 C CA . LEU A 1 186 ? 37.042 19.522 -17.296 1.00 61.34 186 LEU A CA 1
ATOM 1383 C C . LEU A 1 186 ? 38.103 19.931 -18.323 1.00 61.34 186 LEU A C 1
ATOM 1385 O O . LEU A 1 186 ? 38.278 19.232 -19.317 1.00 61.34 186 LEU A O 1
ATOM 1389 N N . LEU A 1 187 ? 38.843 21.015 -18.080 1.00 61.00 187 LEU A N 1
ATOM 1390 C CA . LEU A 1 187 ? 39.938 21.448 -18.951 1.00 61.00 187 LEU A CA 1
ATOM 1391 C C . LEU A 1 187 ? 41.126 20.478 -18.900 1.00 61.00 187 LEU A C 1
ATOM 1393 O O . LEU A 1 187 ? 41.638 20.099 -19.956 1.00 61.00 187 LEU A O 1
ATOM 1397 N N . ALA A 1 188 ? 41.508 20.010 -17.709 1.00 61.81 188 ALA A N 1
ATOM 1398 C CA . ALA A 1 188 ? 42.552 19.004 -17.518 1.00 61.81 188 ALA A CA 1
ATOM 1399 C C . ALA A 1 188 ? 42.201 17.674 -18.206 1.00 61.81 188 ALA A C 1
ATOM 1401 O O . ALA A 1 188 ? 43.064 17.055 -18.828 1.00 61.81 188 ALA A O 1
ATOM 1402 N N . PHE A 1 189 ? 40.926 17.272 -18.182 1.00 57.12 189 PHE A N 1
ATOM 1403 C CA . PHE A 1 189 ? 40.455 16.091 -18.903 1.00 57.12 189 PHE A CA 1
ATOM 1404 C C . PHE A 1 189 ? 40.268 16.328 -20.406 1.00 57.12 189 PHE A C 1
ATOM 1406 O O . PHE A 1 189 ? 40.500 15.405 -21.184 1.00 57.12 189 PHE A O 1
ATOM 1413 N N . SER A 1 190 ? 39.936 17.544 -20.850 1.00 58.16 190 SER A N 1
ATOM 1414 C CA . SER A 1 190 ? 39.771 17.866 -22.279 1.00 58.16 190 SER A CA 1
ATOM 1415 C C . SER A 1 190 ? 41.068 17.773 -23.091 1.00 58.16 190 SER A C 1
ATOM 1417 O O . SER A 1 190 ? 41.016 17.536 -24.296 1.00 58.16 190 SER A O 1
ATOM 1419 N N . GLY A 1 191 ? 42.226 17.928 -22.438 1.00 53.62 191 GLY A N 1
ATOM 1420 C CA . GLY A 1 191 ? 43.545 17.720 -23.042 1.00 53.62 191 GLY A CA 1
ATOM 1421 C C . GLY A 1 191 ? 44.016 16.261 -23.039 1.00 53.62 191 GLY A C 1
ATOM 1422 O O . GLY A 1 191 ? 45.034 15.961 -23.657 1.00 53.62 191 GLY A O 1
ATOM 1423 N N . SER A 1 192 ? 43.303 15.358 -22.358 1.00 55.22 192 SER A N 1
ATOM 1424 C CA . SER A 1 192 ? 43.636 13.933 -22.325 1.00 55.22 192 SER A CA 1
ATOM 1425 C C . SER A 1 192 ? 42.938 13.193 -23.472 1.00 55.22 192 SER A C 1
ATOM 1427 O O . SER A 1 192 ? 41.743 13.385 -23.703 1.00 55.22 192 SER A O 1
ATOM 1429 N N . ASP A 1 193 ? 43.662 12.304 -24.162 1.00 57.31 193 ASP A N 1
ATOM 1430 C CA . ASP A 1 193 ? 43.183 11.433 -25.261 1.00 57.31 193 ASP A CA 1
ATOM 1431 C C . ASP A 1 193 ? 41.969 10.544 -24.892 1.00 57.31 193 ASP A C 1
ATOM 1433 O O . ASP A 1 193 ? 41.455 9.791 -25.716 1.00 57.31 193 ASP A O 1
ATOM 1437 N N . ILE A 1 194 ? 41.471 10.652 -23.660 1.00 59.31 194 ILE A N 1
ATOM 1438 C CA . ILE A 1 194 ? 40.287 9.977 -23.138 1.00 59.31 194 ILE A CA 1
ATOM 1439 C C . ILE A 1 194 ? 39.003 10.584 -23.723 1.00 59.31 194 ILE A C 1
ATOM 1441 O O . ILE A 1 194 ? 38.065 9.844 -23.989 1.00 59.31 194 ILE A O 1
ATOM 1445 N N . VAL A 1 195 ? 38.929 11.899 -23.972 1.00 57.47 195 VAL A N 1
ATOM 1446 C CA . VAL A 1 195 ? 37.666 12.571 -24.371 1.00 57.47 195 VAL A CA 1
ATOM 1447 C C . VAL A 1 195 ? 37.380 12.476 -25.878 1.00 57.47 195 VAL A C 1
ATOM 1449 O O . VAL A 1 195 ? 36.220 12.444 -26.302 1.00 57.47 195 VAL A O 1
ATOM 1452 N N . ALA A 1 196 ? 38.419 12.382 -26.708 1.00 63.94 196 ALA A N 1
ATOM 1453 C CA . ALA A 1 196 ? 38.293 12.238 -28.159 1.00 63.94 196 ALA A CA 1
ATOM 1454 C C . ALA A 1 196 ? 37.436 11.023 -28.598 1.00 63.94 196 ALA A C 1
ATOM 1456 O O . ALA A 1 196 ? 36.507 11.223 -29.384 1.00 63.94 196 ALA A O 1
ATOM 1457 N N . PRO A 1 197 ? 37.637 9.795 -28.074 1.00 67.94 197 PRO A N 1
ATOM 1458 C CA . PRO A 1 197 ? 36.809 8.652 -28.462 1.00 67.94 197 PRO A CA 1
ATOM 1459 C C . PRO A 1 197 ? 35.344 8.796 -28.019 1.00 67.94 197 PRO A C 1
ATOM 1461 O O . PRO A 1 197 ? 34.443 8.433 -28.774 1.00 67.94 197 PRO A O 1
ATOM 1464 N N . TYR A 1 198 ? 35.070 9.393 -26.853 1.00 65.19 198 TYR A N 1
ATOM 1465 C CA . TYR A 1 198 ? 33.690 9.616 -26.394 1.00 65.19 198 TYR A CA 1
ATOM 1466 C C . TYR A 1 198 ? 32.963 10.686 -27.209 1.00 65.19 198 TYR A C 1
ATOM 1468 O O . TYR A 1 198 ? 31.791 10.521 -27.541 1.00 65.19 198 TYR A O 1
ATOM 1476 N N . THR A 1 199 ? 33.646 11.772 -27.571 1.00 69.06 199 THR A N 1
ATOM 1477 C CA . THR A 1 199 ? 33.061 12.821 -28.425 1.00 69.06 199 THR A CA 1
ATOM 1478 C C . THR A 1 199 ? 32.827 12.325 -29.852 1.00 69.06 199 THR A C 1
ATOM 1480 O O . THR A 1 199 ? 31.825 12.690 -30.469 1.00 69.06 199 THR A O 1
ATOM 1483 N N . GLN A 1 200 ? 33.685 11.436 -30.360 1.00 69.38 200 GLN A N 1
ATOM 1484 C CA . GLN A 1 200 ? 33.486 10.764 -31.643 1.00 69.38 200 GLN A CA 1
ATOM 1485 C C . GLN A 1 200 ? 32.299 9.792 -31.597 1.00 69.38 200 GLN A C 1
ATOM 1487 O O . GLN A 1 200 ? 31.445 9.850 -32.483 1.00 69.38 200 GLN A O 1
ATOM 1492 N N . ALA A 1 201 ? 32.178 8.981 -30.541 1.00 68.88 201 ALA A N 1
ATOM 1493 C CA . ALA A 1 201 ? 31.011 8.128 -30.318 1.00 68.88 201 ALA A CA 1
ATOM 1494 C C . ALA A 1 201 ? 29.716 8.954 -30.219 1.00 68.88 201 ALA A C 1
ATOM 1496 O O . ALA A 1 201 ? 28.738 8.649 -30.896 1.00 68.88 201 ALA A O 1
ATOM 1497 N N . LEU A 1 202 ? 29.730 10.061 -29.467 1.00 75.69 202 LEU A N 1
ATOM 1498 C CA . LEU A 1 202 ? 28.592 10.974 -29.347 1.00 75.69 202 LEU A CA 1
ATOM 1499 C C . LEU A 1 202 ? 28.208 11.591 -30.699 1.00 75.69 202 LEU A C 1
ATOM 1501 O O . LEU A 1 202 ? 27.027 11.671 -31.034 1.00 75.69 202 LEU A O 1
ATOM 1505 N N . ARG A 1 203 ? 29.192 11.989 -31.512 1.00 77.31 203 ARG A N 1
ATOM 1506 C CA . ARG A 1 203 ? 28.955 12.535 -32.854 1.00 77.31 203 ARG A CA 1
ATOM 1507 C C . ARG A 1 203 ? 28.319 11.507 -33.791 1.00 77.31 203 ARG A C 1
ATOM 1509 O O . ARG A 1 203 ? 27.417 11.870 -34.546 1.00 77.31 203 ARG A O 1
ATOM 1516 N N . ILE A 1 204 ? 28.771 10.252 -33.751 1.00 77.81 204 ILE A N 1
ATOM 1517 C CA . ILE A 1 204 ? 28.188 9.151 -34.536 1.00 77.81 204 ILE A CA 1
ATOM 1518 C C . ILE A 1 204 ? 26.735 8.918 -34.100 1.00 77.81 204 ILE A C 1
ATOM 1520 O O . ILE A 1 204 ? 25.842 8.877 -34.948 1.00 77.81 204 ILE A O 1
ATOM 1524 N N . THR A 1 205 ? 26.481 8.880 -32.790 1.00 78.62 205 THR A N 1
ATOM 1525 C CA . THR A 1 205 ? 25.132 8.747 -32.220 1.00 78.62 205 THR A CA 1
ATOM 1526 C C . THR A 1 205 ? 24.204 9.881 -32.655 1.00 78.62 205 THR A C 1
ATOM 1528 O O . THR A 1 205 ? 23.084 9.617 -33.081 1.00 78.62 205 THR A O 1
ATOM 1531 N N . ILE A 1 206 ? 24.662 11.138 -32.617 1.00 77.88 206 ILE A N 1
ATOM 1532 C CA . ILE A 1 206 ? 23.856 12.300 -33.029 1.00 77.88 206 ILE A CA 1
ATOM 1533 C C . ILE A 1 206 ? 23.570 12.274 -34.537 1.00 77.88 206 ILE A C 1
ATOM 1535 O O . ILE A 1 206 ? 22.439 12.533 -34.955 1.00 77.88 206 ILE A O 1
ATOM 1539 N N . ARG A 1 207 ? 24.566 11.938 -35.368 1.00 79.56 207 ARG A N 1
ATOM 1540 C CA . ARG A 1 207 ? 24.403 11.886 -36.832 1.00 79.56 207 ARG A CA 1
ATOM 1541 C C . ARG A 1 207 ? 23.417 10.800 -37.262 1.00 79.56 207 ARG A C 1
ATOM 1543 O O . ARG A 1 207 ? 22.668 11.009 -38.209 1.00 79.56 207 ARG A O 1
ATOM 1550 N N . ASN A 1 208 ? 23.386 9.691 -36.529 1.00 84.38 208 ASN A N 1
ATOM 1551 C CA . ASN A 1 208 ? 22.456 8.583 -36.737 1.00 84.38 208 ASN A CA 1
ATOM 1552 C C . ASN A 1 208 ? 21.294 8.602 -35.733 1.00 84.38 208 ASN A C 1
ATOM 1554 O O . ASN A 1 208 ? 20.696 7.563 -35.453 1.00 84.38 208 ASN A O 1
ATOM 1558 N N . SER A 1 209 ? 20.959 9.777 -35.190 1.00 81.00 209 SER A N 1
ATOM 1559 C CA . SER A 1 209 ? 19.935 9.937 -34.149 1.00 81.00 209 SER A CA 1
ATOM 1560 C C . SER A 1 209 ? 18.573 9.388 -34.562 1.00 81.00 209 SER A C 1
ATOM 1562 O O . SER A 1 209 ? 17.873 8.828 -33.728 1.00 81.00 209 SER A O 1
ATOM 1564 N N . MET A 1 210 ? 18.220 9.455 -35.848 1.00 86.56 210 MET A N 1
ATOM 1565 C CA . MET A 1 210 ? 16.974 8.879 -36.361 1.00 86.56 210 MET A CA 1
ATOM 1566 C C . MET A 1 210 ? 16.894 7.357 -36.147 1.00 86.56 210 MET A C 1
ATOM 1568 O O . MET A 1 210 ? 15.856 6.851 -35.724 1.00 86.56 210 MET A O 1
ATOM 1572 N N . LEU A 1 211 ? 17.995 6.627 -36.375 1.00 86.12 211 LEU A N 1
ATOM 1573 C CA . LEU A 1 211 ? 18.058 5.184 -36.113 1.00 86.12 211 LEU A CA 1
ATOM 1574 C C . LEU A 1 211 ? 17.910 4.902 -34.614 1.00 86.12 211 LEU A C 1
ATOM 1576 O O . LEU A 1 211 ? 17.170 4.004 -34.225 1.00 86.12 211 LEU A O 1
ATOM 1580 N N . TRP A 1 212 ? 18.540 5.717 -33.768 1.00 84.50 212 TRP A N 1
ATOM 1581 C CA . TRP A 1 212 ? 18.417 5.610 -32.315 1.00 84.50 212 TRP A CA 1
ATOM 1582 C C . TRP A 1 212 ? 17.006 5.893 -31.802 1.00 84.50 212 TRP A C 1
ATOM 1584 O O . TRP A 1 212 ? 16.519 5.165 -30.943 1.00 84.50 212 TRP A O 1
ATOM 1594 N N . VAL A 1 213 ? 16.325 6.907 -32.337 1.00 88.69 213 VAL A N 1
ATOM 1595 C CA . VAL A 1 213 ? 14.933 7.216 -31.978 1.00 88.69 213 VAL A CA 1
ATOM 1596 C C . VAL A 1 213 ? 14.018 6.063 -32.373 1.00 88.69 213 VAL A C 1
ATOM 1598 O O . VAL A 1 213 ? 13.200 5.633 -31.562 1.00 88.69 213 VAL A O 1
ATOM 1601 N N . MET A 1 214 ? 14.188 5.515 -33.578 1.00 87.50 214 MET A N 1
ATOM 1602 C CA . MET A 1 214 ? 13.397 4.373 -34.036 1.00 87.50 214 MET A CA 1
ATOM 1603 C C . MET A 1 214 ? 13.655 3.128 -33.172 1.00 87.50 214 MET A C 1
ATOM 1605 O O . MET A 1 214 ? 12.708 2.469 -32.749 1.00 87.50 214 MET A O 1
ATOM 1609 N N . PHE A 1 215 ? 14.919 2.856 -32.831 1.00 87.25 215 PHE A N 1
ATOM 1610 C CA . PHE A 1 215 ? 15.294 1.770 -31.924 1.00 87.25 215 PHE A CA 1
ATOM 1611 C C . PHE A 1 215 ? 14.677 1.938 -30.532 1.00 87.25 215 PHE A C 1
ATOM 1613 O O . PHE A 1 215 ? 14.054 1.009 -30.027 1.00 87.25 215 PHE A O 1
ATOM 1620 N N . LEU A 1 216 ? 14.808 3.120 -29.922 1.00 88.44 216 LEU A N 1
ATOM 1621 C CA . LEU A 1 216 ? 14.280 3.400 -28.585 1.00 88.44 216 LEU A CA 1
ATOM 1622 C C . LEU A 1 216 ? 12.753 3.357 -28.545 1.00 88.44 216 LEU A C 1
ATOM 1624 O O . LEU A 1 216 ? 12.194 2.865 -27.568 1.00 88.44 216 LEU A O 1
ATOM 1628 N N . ALA A 1 217 ? 12.080 3.818 -29.601 1.00 88.69 217 ALA A N 1
ATOM 1629 C CA . ALA A 1 217 ? 10.633 3.704 -29.720 1.00 88.69 217 ALA A CA 1
ATOM 1630 C C . ALA A 1 217 ? 10.203 2.229 -29.763 1.00 88.69 217 ALA A C 1
ATOM 1632 O O . ALA A 1 217 ? 9.408 1.804 -28.927 1.00 88.69 217 ALA A O 1
ATOM 1633 N N . CYS A 1 218 ? 10.791 1.421 -30.655 1.00 86.38 218 CYS A N 1
ATOM 1634 C CA . CYS A 1 218 ? 10.495 -0.012 -30.748 1.00 86.38 218 CYS A CA 1
ATOM 1635 C C . CYS A 1 218 ? 10.827 -0.764 -29.448 1.00 86.38 218 CYS A C 1
ATOM 1637 O O . CYS A 1 218 ? 10.035 -1.590 -28.991 1.00 86.38 218 CYS A O 1
ATOM 1639 N N . MET A 1 219 ? 11.963 -0.448 -28.822 1.00 87.06 219 MET A N 1
ATOM 1640 C CA . MET A 1 219 ? 12.381 -1.022 -27.543 1.00 87.06 219 MET A CA 1
ATOM 1641 C C . MET A 1 219 ? 11.405 -0.649 -26.420 1.00 87.06 219 MET A C 1
ATOM 1643 O O . MET A 1 219 ? 10.991 -1.519 -25.659 1.00 87.06 219 MET A O 1
ATOM 1647 N N . SER A 1 220 ? 10.993 0.619 -26.328 1.00 88.25 220 SER A N 1
ATOM 1648 C CA . SER A 1 220 ? 10.035 1.089 -25.322 1.00 88.25 220 SER A CA 1
ATOM 1649 C C . SER A 1 220 ? 8.679 0.401 -25.474 1.00 88.25 220 SER A C 1
ATOM 1651 O O . SER A 1 220 ? 8.131 -0.092 -24.488 1.00 88.25 220 SER A O 1
ATOM 1653 N N . THR A 1 221 ? 8.175 0.281 -26.705 1.00 85.00 221 THR A N 1
ATOM 1654 C CA . THR A 1 221 ? 6.935 -0.448 -26.996 1.00 85.00 221 THR A CA 1
ATOM 1655 C C . THR A 1 221 ? 7.048 -1.929 -26.620 1.00 85.00 221 THR A C 1
ATOM 1657 O O . THR A 1 221 ? 6.134 -2.474 -26.003 1.00 85.00 221 THR A O 1
ATOM 1660 N N . SER A 1 222 ? 8.177 -2.578 -26.921 1.00 85.88 222 SER A N 1
ATOM 1661 C CA . SER A 1 222 ? 8.414 -3.975 -26.535 1.00 85.88 222 SER A CA 1
ATOM 1662 C C . SER A 1 222 ? 8.454 -4.163 -25.015 1.00 85.88 222 SER A C 1
ATOM 1664 O O . SER A 1 222 ? 7.787 -5.056 -24.491 1.00 85.88 222 SER A O 1
ATOM 1666 N N . VAL A 1 223 ? 9.164 -3.296 -24.286 1.00 84.75 223 VAL A N 1
ATOM 1667 C CA . VAL A 1 223 ? 9.235 -3.348 -22.816 1.00 84.75 223 VAL A CA 1
ATOM 1668 C C . VAL A 1 223 ? 7.865 -3.098 -22.187 1.00 84.75 223 VAL A C 1
ATOM 1670 O O . VAL A 1 223 ? 7.501 -3.799 -21.245 1.00 84.75 223 VAL A O 1
ATOM 1673 N N . PHE A 1 224 ? 7.085 -2.153 -22.718 1.00 85.31 224 PHE A N 1
ATOM 1674 C CA . PHE A 1 224 ? 5.735 -1.860 -22.235 1.00 85.31 224 PHE A CA 1
ATOM 1675 C C . PHE A 1 224 ? 4.815 -3.085 -22.328 1.00 85.31 224 PHE A C 1
ATOM 1677 O O . PHE A 1 224 ? 4.225 -3.494 -21.328 1.00 85.31 224 PHE A O 1
ATOM 1684 N N . PHE A 1 225 ? 4.742 -3.727 -23.496 1.00 82.00 225 PHE A N 1
ATOM 1685 C CA . PHE A 1 225 ? 3.907 -4.920 -23.656 1.00 82.00 225 PHE A CA 1
ATOM 1686 C C . PHE A 1 225 ? 4.474 -6.131 -22.907 1.00 82.00 225 PHE A C 1
ATOM 1688 O O . PHE A 1 225 ? 3.714 -6.905 -22.332 1.00 82.00 225 PHE A O 1
ATOM 1695 N N . SER A 1 226 ? 5.798 -6.267 -22.816 1.00 82.50 226 SER A N 1
ATOM 1696 C CA . SER A 1 226 ? 6.413 -7.298 -21.975 1.00 82.50 226 SER A CA 1
ATOM 1697 C C . SER A 1 226 ? 6.141 -7.091 -20.479 1.00 82.50 226 SER A C 1
ATOM 1699 O O . SER A 1 226 ? 6.162 -8.067 -19.726 1.00 82.50 226 SER A O 1
ATOM 1701 N N . PHE A 1 227 ? 5.947 -5.853 -20.020 1.00 81.25 227 PHE A N 1
ATOM 1702 C CA . PHE A 1 227 ? 5.524 -5.574 -18.651 1.00 81.25 227 PHE A CA 1
ATOM 1703 C C . PHE A 1 227 ? 4.067 -5.986 -18.449 1.00 81.25 227 PHE A C 1
ATOM 1705 O O . PHE A 1 227 ? 3.781 -6.682 -17.480 1.00 81.25 227 PHE A O 1
ATOM 1712 N N . ASP A 1 228 ? 3.172 -5.636 -19.375 1.00 76.88 228 ASP A N 1
ATOM 1713 C CA . ASP A 1 228 ? 1.758 -6.019 -19.292 1.00 76.88 228 ASP A CA 1
ATOM 1714 C C . ASP A 1 228 ? 1.560 -7.544 -19.260 1.00 76.88 228 ASP A C 1
ATOM 1716 O O . ASP A 1 228 ? 0.815 -8.066 -18.427 1.00 76.88 228 ASP A O 1
ATOM 1720 N N . SER A 1 229 ? 2.325 -8.282 -20.071 1.00 77.94 229 SER A N 1
ATOM 1721 C CA . SER A 1 229 ? 2.293 -9.750 -20.057 1.00 77.94 229 SER A CA 1
ATOM 1722 C C . SER A 1 229 ? 2.629 -10.320 -18.670 1.00 77.94 229 SER A C 1
ATOM 1724 O O . SER A 1 229 ? 1.984 -11.253 -18.190 1.00 77.94 229 SER A O 1
ATOM 1726 N N . ARG A 1 230 ? 3.595 -9.711 -17.968 1.00 70.12 230 ARG A N 1
ATOM 1727 C CA . ARG A 1 230 ? 3.991 -10.107 -16.607 1.00 70.12 230 ARG A CA 1
ATOM 1728 C C . ARG A 1 230 ? 3.122 -9.491 -15.515 1.00 70.12 230 ARG A C 1
ATOM 1730 O O . ARG A 1 230 ? 3.065 -10.042 -14.418 1.00 70.12 230 ARG A O 1
ATOM 1737 N N . PHE A 1 231 ? 2.403 -8.409 -15.793 1.00 63.16 231 PHE A N 1
ATOM 1738 C CA . PHE A 1 231 ? 1.483 -7.782 -14.848 1.00 63.16 231 PHE A CA 1
ATOM 1739 C C . PHE A 1 231 ? 0.337 -8.728 -14.471 1.00 63.16 231 PHE A C 1
ATOM 1741 O O . PHE A 1 231 ? -0.061 -8.793 -13.309 1.00 63.16 231 PHE A O 1
ATOM 1748 N N . ASN A 1 232 ? -0.138 -9.537 -15.420 1.00 61.59 232 ASN A N 1
ATOM 1749 C CA . ASN A 1 232 ? -1.146 -10.567 -15.152 1.00 61.59 232 ASN A CA 1
ATOM 1750 C C . ASN A 1 232 ? -0.621 -11.737 -14.305 1.00 61.59 232 ASN A C 1
ATOM 1752 O 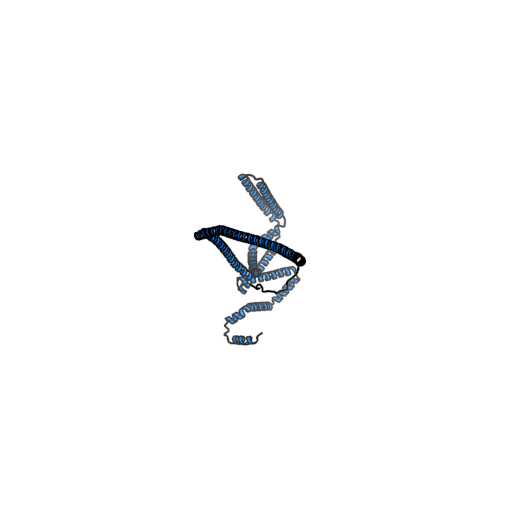O . ASN A 1 232 ? -1.408 -12.379 -13.616 1.00 61.59 232 ASN A O 1
ATOM 1756 N N . VAL A 1 233 ? 0.694 -11.975 -14.308 1.00 62.97 233 VAL A N 1
ATOM 1757 C CA . VAL A 1 233 ? 1.347 -12.980 -13.454 1.00 62.97 233 VAL A CA 1
ATOM 1758 C C . VAL A 1 233 ? 1.547 -12.454 -12.029 1.00 62.97 233 VAL A C 1
ATOM 1760 O O . VAL A 1 233 ? 1.414 -13.213 -11.076 1.00 62.97 233 VAL A O 1
ATOM 1763 N N . VAL A 1 234 ? 1.850 -11.160 -11.874 1.00 60.25 234 VAL A N 1
ATOM 1764 C CA . VAL A 1 234 ? 2.113 -10.534 -10.563 1.00 60.25 234 VAL A CA 1
ATOM 1765 C C . VAL A 1 234 ? 0.825 -10.118 -9.842 1.00 60.25 234 VAL A C 1
ATOM 1767 O O . VAL A 1 234 ? 0.776 -10.191 -8.621 1.00 60.25 234 VAL A O 1
ATOM 1770 N N . PHE A 1 235 ? -0.222 -9.722 -10.573 1.00 58.50 235 PHE A N 1
ATOM 1771 C CA . PHE A 1 235 ? -1.528 -9.365 -10.009 1.00 58.50 235 PHE A CA 1
ATOM 1772 C C . PHE A 1 235 ? -2.622 -10.271 -10.574 1.00 58.50 235 PHE A C 1
ATOM 1774 O O . PHE A 1 235 ? -3.291 -9.877 -11.547 1.00 58.50 235 PHE A O 1
ATOM 1781 N N . PRO A 1 236 ? -2.834 -11.463 -9.990 1.00 62.09 236 PRO A N 1
ATOM 1782 C CA . PRO A 1 236 ? -3.901 -12.352 -10.418 1.00 62.09 236 PRO A CA 1
ATOM 1783 C C . PRO A 1 236 ? -5.262 -11.652 -10.299 1.00 62.09 236 PRO A C 1
ATOM 1785 O O . PRO A 1 236 ? -5.517 -10.855 -9.394 1.00 62.09 236 PRO A O 1
ATOM 1788 N N . GLN A 1 237 ? -6.162 -11.942 -11.242 1.00 62.12 237 GLN A N 1
ATOM 1789 C CA . GLN A 1 237 ? -7.505 -11.344 -11.312 1.00 62.12 237 GLN A CA 1
ATOM 1790 C C . GLN A 1 237 ? -8.305 -11.500 -10.005 1.00 62.12 237 GLN A C 1
ATOM 1792 O O . GLN A 1 237 ? -9.155 -10.665 -9.693 1.00 62.12 237 GLN A O 1
ATOM 1797 N N . GLU A 1 238 ? -8.007 -12.538 -9.224 1.00 63.97 238 GLU A N 1
ATOM 1798 C CA . GLU A 1 238 ? -8.614 -12.815 -7.923 1.00 63.97 238 GLU A CA 1
ATOM 1799 C C . GLU A 1 238 ? -8.270 -11.757 -6.871 1.00 63.97 238 GLU A C 1
ATOM 1801 O O . GLU A 1 238 ? -9.155 -11.316 -6.142 1.00 63.97 238 GLU A O 1
ATOM 1806 N N . GLU A 1 239 ? -7.030 -11.264 -6.833 1.00 59.94 239 GLU A N 1
ATOM 1807 C CA . GLU A 1 239 ? -6.635 -10.207 -5.896 1.00 59.94 239 GLU A CA 1
ATOM 1808 C C . GLU A 1 239 ? -7.256 -8.861 -6.270 1.00 59.94 239 GLU A C 1
ATOM 1810 O O . GLU A 1 239 ? -7.665 -8.108 -5.390 1.00 59.94 239 GLU A O 1
ATOM 1815 N N . ARG A 1 240 ? -7.428 -8.574 -7.567 1.00 61.72 240 ARG A N 1
ATOM 1816 C CA . ARG A 1 240 ? -8.109 -7.346 -8.022 1.00 61.72 240 ARG A CA 1
ATOM 1817 C C . ARG A 1 240 ? -9.594 -7.357 -7.652 1.00 61.72 240 ARG A C 1
ATOM 1819 O O . ARG A 1 240 ? -10.114 -6.337 -7.201 1.00 61.72 240 ARG A O 1
ATOM 1826 N N . LYS A 1 241 ? -10.258 -8.513 -7.780 1.00 65.38 241 LYS A N 1
ATOM 1827 C CA . LYS A 1 241 ? -11.639 -8.707 -7.309 1.00 65.38 241 LYS A CA 1
ATOM 1828 C C . LYS A 1 241 ? -11.725 -8.626 -5.786 1.00 65.38 241 LYS A C 1
ATOM 1830 O O . LYS A 1 241 ? -12.571 -7.907 -5.271 1.00 65.38 241 LYS A O 1
ATOM 1835 N N . ARG A 1 242 ? -10.782 -9.239 -5.066 1.00 65.38 242 ARG A N 1
ATOM 1836 C CA . ARG A 1 242 ? -10.711 -9.168 -3.601 1.00 65.38 242 ARG A CA 1
ATOM 1837 C C . ARG A 1 242 ? -10.482 -7.746 -3.090 1.00 65.38 242 ARG A C 1
ATOM 1839 O O . ARG A 1 242 ? -11.083 -7.363 -2.099 1.00 65.38 242 ARG A O 1
ATOM 1846 N N . VAL A 1 243 ? -9.652 -6.943 -3.755 1.00 60.00 243 VAL A N 1
ATOM 1847 C CA . VAL A 1 243 ? -9.432 -5.530 -3.397 1.00 60.00 243 VAL A CA 1
ATOM 1848 C C . VAL A 1 243 ? -10.665 -4.674 -3.709 1.00 60.00 243 VAL A C 1
ATOM 1850 O O . VAL A 1 243 ? -10.983 -3.769 -2.935 1.00 60.00 243 VAL A O 1
ATOM 1853 N N . ALA A 1 244 ? -11.392 -4.966 -4.792 1.00 65.38 244 ALA A N 1
ATOM 1854 C CA . ALA A 1 244 ? -12.676 -4.324 -5.077 1.00 65.38 244 ALA A CA 1
ATOM 1855 C C . ALA A 1 244 ? -13.735 -4.669 -4.010 1.00 65.38 244 ALA A C 1
ATOM 1857 O O . ALA A 1 244 ? -14.381 -3.760 -3.485 1.00 65.38 244 ALA A O 1
ATOM 1858 N N . ASP A 1 245 ? -13.828 -5.939 -3.609 1.00 70.88 245 ASP A N 1
ATOM 1859 C CA . ASP A 1 245 ? -14.715 -6.393 -2.531 1.00 70.88 245 ASP A CA 1
ATOM 1860 C C . ASP A 1 245 ? -14.311 -5.802 -1.172 1.00 70.88 245 ASP A C 1
ATOM 1862 O O . ASP A 1 245 ? -15.166 -5.347 -0.414 1.00 70.88 245 ASP A O 1
ATOM 1866 N N . LEU A 1 246 ? -13.010 -5.714 -0.873 1.00 62.41 246 LEU A N 1
ATOM 1867 C CA . LEU A 1 246 ? -12.504 -5.066 0.341 1.00 62.41 246 LEU A CA 1
ATOM 1868 C C . LEU A 1 246 ? -12.802 -3.562 0.356 1.00 62.41 246 LEU A C 1
ATOM 1870 O O . LEU A 1 246 ? -13.094 -3.008 1.414 1.00 62.41 246 LEU A O 1
ATOM 1874 N N . ARG A 1 247 ? -12.771 -2.877 -0.793 1.00 65.31 247 ARG A N 1
ATOM 1875 C CA . ARG A 1 247 ? -13.167 -1.462 -0.880 1.00 65.31 247 ARG A CA 1
ATOM 1876 C C . ARG A 1 247 ? -14.670 -1.291 -0.633 1.00 65.31 247 ARG A C 1
ATOM 1878 O O . ARG A 1 247 ? -15.041 -0.365 0.084 1.00 65.31 247 ARG A O 1
ATOM 1885 N N . ALA A 1 248 ? -15.508 -2.188 -1.152 1.00 69.50 248 ALA A N 1
ATOM 1886 C CA . ALA A 1 248 ? -16.944 -2.193 -0.871 1.00 69.50 248 ALA A CA 1
ATOM 1887 C C . ALA A 1 248 ? -17.239 -2.485 0.615 1.00 69.50 248 ALA A C 1
ATOM 1889 O O . ALA A 1 248 ? -18.019 -1.772 1.243 1.00 69.50 248 ALA A O 1
ATOM 1890 N N . GLN A 1 249 ? -16.557 -3.463 1.219 1.00 69.56 249 GLN A N 1
ATOM 1891 C CA . GLN A 1 249 ? -16.697 -3.778 2.647 1.00 69.56 249 GLN A CA 1
ATOM 1892 C C . GLN A 1 249 ? -16.218 -2.633 3.547 1.00 69.56 249 GLN A C 1
ATOM 1894 O O . GLN A 1 249 ? -16.899 -2.277 4.504 1.00 69.56 249 GLN A O 1
ATOM 1899 N N . ASN A 1 250 ? -15.093 -1.995 3.220 1.00 68.38 250 ASN A N 1
ATOM 1900 C CA . ASN A 1 250 ? -14.585 -0.861 3.995 1.00 68.38 250 ASN A CA 1
ATOM 1901 C C . ASN A 1 250 ? -15.499 0.373 3.912 1.00 68.38 250 ASN A C 1
ATOM 1903 O O . ASN A 1 250 ? -15.601 1.116 4.888 1.00 68.38 250 ASN A O 1
ATOM 1907 N N . GLN A 1 251 ? -16.208 0.581 2.796 1.00 74.50 251 GLN A N 1
ATOM 1908 C CA . GLN A 1 251 ? -17.244 1.618 2.703 1.00 74.50 251 GLN A CA 1
ATOM 1909 C C . GLN A 1 251 ? -18.428 1.324 3.635 1.00 74.50 251 GLN A C 1
ATOM 1911 O O . GLN A 1 251 ? -18.911 2.235 4.307 1.00 74.50 251 GLN A O 1
ATOM 1916 N N . VAL A 1 252 ? -18.846 0.058 3.752 1.00 72.69 252 VAL A N 1
ATOM 1917 C CA . VAL A 1 252 ? -19.888 -0.358 4.708 1.00 72.69 252 VAL A CA 1
ATOM 1918 C C . VAL A 1 252 ? -19.424 -0.165 6.155 1.00 72.69 252 VAL A C 1
ATOM 1920 O O . VAL A 1 252 ? -20.195 0.333 6.971 1.00 72.69 252 VAL A O 1
ATOM 1923 N N . THR A 1 253 ? -18.163 -0.469 6.476 1.00 72.62 253 THR A N 1
ATOM 1924 C CA . THR A 1 253 ? -17.591 -0.226 7.814 1.00 72.62 253 THR A CA 1
ATOM 1925 C C . THR A 1 253 ? -17.577 1.261 8.175 1.00 72.62 253 THR A C 1
ATOM 1927 O O . THR A 1 253 ? -17.892 1.614 9.310 1.00 72.62 253 THR A O 1
ATOM 1930 N N . GLY A 1 254 ? -17.269 2.142 7.216 1.00 79.38 254 GLY A N 1
ATOM 1931 C CA . GLY A 1 254 ? -17.328 3.594 7.416 1.00 79.38 254 GLY A CA 1
ATOM 1932 C C . GLY A 1 254 ? -18.746 4.096 7.702 1.00 79.38 254 GLY A C 1
ATOM 1933 O O . GLY A 1 254 ? -18.950 4.840 8.657 1.00 79.38 254 GLY A O 1
ATOM 1934 N N . ILE A 1 255 ? -19.733 3.624 6.934 1.00 80.06 255 ILE A N 1
ATOM 1935 C CA . ILE A 1 255 ? -21.153 3.950 7.152 1.00 80.06 255 ILE A CA 1
ATOM 1936 C C . ILE A 1 255 ? -21.633 3.409 8.507 1.00 80.06 255 ILE A C 1
ATOM 1938 O O . ILE A 1 255 ? -22.339 4.100 9.236 1.00 80.06 255 ILE A O 1
ATOM 1942 N N . LEU A 1 256 ? -21.229 2.192 8.884 1.00 78.31 256 LEU A N 1
ATOM 1943 C CA . LEU A 1 256 ? -21.620 1.589 10.158 1.00 78.31 256 LEU A CA 1
ATOM 1944 C C . LEU A 1 256 ? -21.031 2.343 11.360 1.00 78.31 256 LEU A C 1
ATOM 1946 O O . LEU A 1 256 ? -21.723 2.528 12.361 1.00 78.31 256 LEU A O 1
ATOM 1950 N N . ALA A 1 257 ? -19.784 2.806 11.259 1.00 83.56 257 ALA A N 1
ATOM 1951 C CA . ALA A 1 257 ? -19.153 3.621 12.294 1.00 83.56 257 ALA A CA 1
ATOM 1952 C C . ALA A 1 257 ? -19.849 4.985 12.458 1.00 83.56 257 ALA A C 1
ATOM 1954 O O . ALA A 1 257 ? -20.103 5.407 13.586 1.00 83.56 257 ALA A O 1
ATOM 1955 N N . ASP A 1 258 ? -20.216 5.636 11.352 1.00 88.38 258 ASP A N 1
ATOM 1956 C CA . ASP A 1 258 ? -20.926 6.921 11.356 1.00 88.38 258 ASP A CA 1
ATOM 1957 C C . ASP A 1 258 ? -22.350 6.803 11.933 1.00 88.38 258 ASP A C 1
ATOM 1959 O O . ASP A 1 258 ? -22.762 7.578 12.803 1.00 88.38 258 ASP A O 1
ATOM 1963 N N . ILE A 1 259 ? -23.079 5.751 11.542 1.00 83.75 259 ILE A N 1
ATOM 1964 C CA . ILE A 1 259 ? -24.388 5.420 12.120 1.00 83.75 259 ILE A CA 1
ATOM 1965 C C . ILE A 1 259 ? -24.252 5.133 13.620 1.00 83.75 259 ILE A C 1
ATOM 1967 O O . ILE A 1 259 ? -25.047 5.637 14.413 1.00 83.75 259 ILE A O 1
ATOM 1971 N N . GLY A 1 260 ? -23.240 4.363 14.032 1.00 88.56 260 GLY A N 1
ATOM 1972 C CA . GLY A 1 260 ? -22.980 4.065 15.443 1.00 88.56 260 GLY A CA 1
ATOM 1973 C C . GLY A 1 260 ? -22.694 5.319 16.276 1.00 88.56 260 GLY A C 1
ATOM 1974 O O . GLY A 1 260 ? -23.253 5.478 17.368 1.00 88.56 260 GLY A O 1
ATOM 1975 N N . GLY A 1 261 ? -21.889 6.241 15.740 1.00 91.19 261 GLY A N 1
ATOM 1976 C CA . GLY A 1 261 ? -21.629 7.546 16.352 1.00 91.19 261 GLY A CA 1
ATOM 1977 C C . GLY A 1 261 ? -22.902 8.382 16.482 1.00 91.19 261 GLY A C 1
ATOM 1978 O O . GLY A 1 261 ? -23.245 8.825 17.580 1.00 91.19 261 GLY A O 1
ATOM 1979 N N . THR A 1 262 ? -23.664 8.502 15.393 1.00 91.81 262 THR A N 1
ATOM 1980 C CA . THR A 1 262 ? -24.916 9.274 15.349 1.00 91.81 262 THR A CA 1
ATOM 1981 C C . THR A 1 262 ? -25.977 8.721 16.305 1.00 91.81 262 THR A C 1
ATOM 1983 O O . THR A 1 262 ? -26.654 9.489 16.989 1.00 91.81 262 THR A O 1
ATOM 1986 N N . ILE A 1 263 ? -26.131 7.396 16.395 1.00 91.69 263 ILE A N 1
ATOM 1987 C CA . ILE A 1 263 ? -27.070 6.759 17.333 1.00 91.69 263 ILE A CA 1
ATOM 1988 C C . ILE A 1 263 ? -26.668 7.055 18.777 1.00 91.69 263 ILE A C 1
ATOM 1990 O O . ILE A 1 263 ? -27.528 7.372 19.597 1.00 91.69 263 ILE A O 1
ATOM 1994 N N . THR A 1 264 ? -25.375 6.966 19.095 1.00 93.44 264 THR A N 1
ATOM 1995 C CA . THR A 1 264 ? -24.878 7.230 20.452 1.00 93.44 264 THR A CA 1
ATOM 1996 C C . THR A 1 264 ? -25.126 8.681 20.847 1.00 93.44 264 THR A C 1
ATOM 1998 O O . THR A 1 264 ? -25.637 8.937 21.936 1.00 93.44 264 THR A O 1
ATOM 2001 N N . GLN A 1 265 ? -24.848 9.620 19.940 1.00 95.25 265 GLN A N 1
ATOM 2002 C CA . GLN A 1 265 ? -25.118 11.036 20.160 1.00 95.25 265 GLN A CA 1
ATOM 2003 C C . GLN A 1 265 ? -26.616 11.308 20.348 1.00 95.25 265 GLN A C 1
ATOM 2005 O O . GLN A 1 265 ? -26.998 11.890 21.360 1.00 95.25 265 GLN A O 1
ATOM 2010 N N . ARG A 1 266 ? -27.479 10.807 19.452 1.00 93.12 266 ARG A N 1
ATOM 2011 C CA . ARG A 1 266 ? -28.937 10.962 19.603 1.00 93.12 266 ARG A CA 1
ATOM 2012 C C . ARG A 1 266 ? -29.451 10.347 20.893 1.00 93.12 266 ARG A C 1
ATOM 2014 O O . ARG A 1 266 ? -30.365 10.891 21.494 1.00 93.12 266 ARG A O 1
ATOM 2021 N N . ARG A 1 267 ? -28.888 9.219 21.332 1.00 92.56 267 ARG A N 1
ATOM 2022 C CA . ARG A 1 267 ? -29.276 8.586 22.596 1.00 92.56 267 ARG A CA 1
ATOM 2023 C C . ARG A 1 267 ? -28.930 9.468 23.794 1.00 92.56 267 ARG A C 1
ATOM 2025 O O . ARG A 1 267 ? -29.720 9.524 24.730 1.00 92.56 267 ARG A O 1
ATOM 2032 N N . LEU A 1 268 ? -27.777 10.137 23.771 1.00 93.50 268 LEU A N 1
ATOM 2033 C CA . LEU A 1 268 ? -27.388 11.088 24.814 1.00 93.50 268 LEU A CA 1
ATOM 2034 C C . LEU A 1 268 ? -28.313 12.309 24.813 1.00 93.50 268 LEU A C 1
ATOM 2036 O O . LEU A 1 268 ? -28.869 12.632 25.858 1.00 93.50 268 LEU A O 1
ATOM 2040 N N . GLU A 1 269 ? -28.551 12.908 23.644 1.00 94.69 269 GLU A N 1
ATOM 2041 C CA . GLU A 1 269 ? -29.461 14.052 23.480 1.00 94.69 269 GLU A CA 1
ATOM 2042 C C . GLU A 1 269 ? -30.889 13.705 23.931 1.00 94.69 269 GLU A C 1
ATOM 2044 O O . GLU A 1 269 ? -31.471 14.405 24.750 1.00 94.69 269 GLU A O 1
ATOM 2049 N N . GLN A 1 270 ? -31.430 12.566 23.489 1.00 91.94 270 GLN A N 1
ATOM 2050 C CA . GLN A 1 270 ? -32.759 12.099 23.895 1.00 91.94 270 GLN A CA 1
ATOM 2051 C C . GLN A 1 270 ? -32.839 11.750 25.381 1.00 91.94 270 GLN A C 1
ATOM 2053 O O . GLN A 1 270 ? -33.891 11.932 25.990 1.00 91.94 270 GLN A O 1
ATOM 2058 N N . SER A 1 271 ? -31.761 11.233 25.978 1.00 90.88 271 SER A N 1
ATOM 2059 C CA . SER A 1 271 ? -31.722 10.991 27.420 1.00 90.88 271 SER A CA 1
ATOM 2060 C C . SER A 1 271 ? -31.742 12.307 28.192 1.00 90.88 271 SER A C 1
ATOM 2062 O O . SER A 1 271 ? -32.426 12.398 29.207 1.00 90.88 271 SER A O 1
ATOM 2064 N N . GLU A 1 272 ? -31.011 13.320 27.728 1.00 92.38 272 GLU A N 1
ATOM 2065 C CA . GLU A 1 272 ? -31.014 14.650 28.333 1.00 92.38 272 GLU A CA 1
ATOM 2066 C C . GLU A 1 272 ? -32.386 15.326 28.187 1.00 92.38 272 GLU A C 1
ATOM 2068 O O . GLU A 1 272 ? -32.918 15.866 29.159 1.00 92.38 272 GLU A O 1
ATOM 2073 N N . ASP A 1 273 ? -33.002 15.223 27.010 1.00 93.69 273 ASP A N 1
ATOM 2074 C CA . ASP A 1 273 ? -34.355 15.718 26.753 1.00 93.69 273 ASP A CA 1
ATOM 2075 C C . ASP A 1 273 ? -35.405 14.987 27.596 1.00 93.69 273 ASP A C 1
ATOM 2077 O O . ASP A 1 273 ? -36.329 15.618 28.112 1.00 93.69 273 ASP A O 1
ATOM 2081 N N . LEU A 1 274 ? -35.252 13.675 27.807 1.00 93.00 274 LEU A N 1
ATOM 2082 C CA . LEU A 1 274 ? -36.121 12.911 28.702 1.00 93.00 274 LEU A CA 1
ATOM 2083 C C . LEU A 1 274 ? -36.032 13.447 30.134 1.00 93.00 274 LEU A C 1
ATOM 2085 O O . LEU A 1 274 ? -37.070 13.641 30.760 1.00 93.00 274 LEU A O 1
ATOM 2089 N N . PHE A 1 275 ? -34.830 13.741 30.636 1.00 89.81 275 PHE A N 1
ATOM 2090 C CA . PHE A 1 275 ? -34.652 14.293 31.983 1.00 89.81 275 PHE A CA 1
ATOM 2091 C C . PHE A 1 275 ? -35.186 15.721 32.138 1.00 89.81 275 PHE A C 1
ATOM 2093 O O . PHE A 1 275 ? -35.583 16.097 33.239 1.00 89.81 275 PHE A O 1
ATOM 2100 N N . LYS A 1 276 ? -35.234 16.500 31.051 1.00 92.00 276 LYS A N 1
ATOM 2101 C CA . LYS A 1 276 ? -35.881 17.824 31.006 1.00 92.00 276 LYS A CA 1
ATOM 2102 C C . LYS A 1 276 ? -37.394 17.746 30.793 1.00 92.00 276 LYS A C 1
ATOM 2104 O O . LYS A 1 276 ? -38.091 18.751 30.937 1.00 92.00 276 LYS A O 1
ATOM 2109 N N . SER A 1 277 ? -37.909 16.587 30.385 1.00 94.31 277 SER A N 1
ATOM 2110 C CA . SER A 1 277 ? -39.322 16.432 30.066 1.00 94.31 277 SER A CA 1
ATOM 2111 C C . SER A 1 277 ? -40.189 16.584 31.314 1.00 94.31 277 SER A C 1
ATOM 2113 O O . SER A 1 277 ? -39.839 16.149 32.414 1.00 94.31 277 SER A O 1
ATOM 2115 N N . GLN A 1 278 ? -41.373 17.165 31.130 1.00 92.12 278 GLN A N 1
ATOM 2116 C CA . GLN A 1 278 ? -42.324 17.359 32.220 1.00 92.12 278 GLN A CA 1
ATOM 2117 C C . GLN A 1 278 ? -42.737 16.027 32.874 1.00 92.12 278 GLN A C 1
ATOM 2119 O O . GLN A 1 278 ? -42.843 15.954 34.095 1.00 92.12 278 GLN A O 1
ATOM 2124 N N . GLY A 1 279 ? -42.871 14.955 32.084 1.00 91.38 279 GLY A N 1
ATOM 2125 C CA . GLY A 1 279 ? -43.202 13.625 32.600 1.00 91.38 279 GLY A CA 1
ATOM 2126 C C . GLY A 1 279 ? -42.126 13.039 33.521 1.00 91.38 279 GLY A C 1
ATOM 2127 O O . GLY A 1 279 ? -42.463 12.385 34.507 1.00 91.38 279 GLY A O 1
ATOM 2128 N N . TRP A 1 280 ? -40.839 13.303 33.255 1.00 93.25 280 TRP A N 1
ATOM 2129 C CA . TRP A 1 280 ? -39.764 12.874 34.155 1.00 93.25 280 TRP A CA 1
ATOM 2130 C C . TRP A 1 280 ? -39.791 13.635 35.479 1.00 93.25 280 TRP A C 1
ATOM 2132 O O . TRP A 1 280 ? -39.673 13.019 36.532 1.00 93.25 280 TRP A O 1
ATOM 2142 N N . HIS A 1 281 ? -40.003 14.951 35.449 1.00 93.31 281 HIS A N 1
ATOM 2143 C CA . HIS A 1 281 ? -40.112 15.745 36.675 1.00 93.31 281 HIS A CA 1
ATOM 2144 C C . HIS A 1 281 ? -41.314 15.340 37.537 1.00 93.31 281 HIS A C 1
ATOM 2146 O O . HIS A 1 281 ? -41.206 15.292 38.763 1.00 93.31 281 HIS A O 1
ATOM 2152 N N . GLU A 1 282 ? -42.448 15.007 36.918 1.00 94.38 282 GLU A N 1
ATOM 2153 C CA . GLU A 1 282 ? -43.601 14.456 37.633 1.00 94.38 282 GLU A CA 1
ATOM 2154 C C . GLU A 1 282 ? -43.257 13.103 38.268 1.00 94.38 282 GLU A C 1
ATOM 2156 O O . GLU A 1 282 ? -43.493 12.901 39.461 1.00 94.38 282 GLU A O 1
ATOM 2161 N N . TYR A 1 283 ? -42.635 12.199 37.507 1.00 92.56 283 TYR A N 1
ATOM 2162 C CA . TYR A 1 283 ? -42.185 10.903 38.013 1.00 92.56 283 TYR A CA 1
ATOM 2163 C C . TYR A 1 283 ? -41.178 11.033 39.170 1.00 92.56 283 TYR A C 1
ATOM 2165 O O . TYR A 1 283 ? -41.333 10.365 40.193 1.00 92.56 283 TYR A O 1
ATOM 2173 N N . ASP A 1 284 ? -40.200 11.931 39.061 1.00 93.81 284 ASP A N 1
ATOM 2174 C CA . ASP A 1 284 ? -39.213 12.212 40.108 1.00 93.81 284 ASP A CA 1
ATOM 2175 C C . ASP A 1 284 ? -39.878 12.771 41.377 1.00 93.81 284 ASP A C 1
ATOM 2177 O O . ASP A 1 284 ? -39.614 12.310 42.489 1.00 93.81 284 ASP A O 1
ATOM 2181 N N . ALA A 1 285 ? -40.855 13.671 41.229 1.00 94.06 285 ALA A N 1
ATOM 2182 C CA . ALA A 1 285 ? -41.653 14.153 42.355 1.00 94.06 285 ALA A CA 1
ATOM 2183 C C . ALA A 1 285 ? -42.467 13.028 43.027 1.00 94.06 285 ALA A C 1
ATOM 2185 O O . ALA A 1 285 ? -42.637 13.024 44.252 1.00 94.06 285 ALA A O 1
ATOM 2186 N N . HIS A 1 286 ? -42.967 12.057 42.255 1.00 95.06 286 HIS A N 1
ATOM 2187 C CA . HIS A 1 286 ? -43.615 10.858 42.793 1.00 95.06 286 HIS A CA 1
ATOM 2188 C C . HIS A 1 286 ? -42.627 9.953 43.543 1.00 95.06 286 HIS A C 1
ATOM 2190 O O . HIS A 1 286 ? -42.956 9.482 44.637 1.00 95.06 286 HIS A O 1
ATOM 2196 N N . LEU A 1 287 ? -41.419 9.749 43.010 1.00 93.00 287 LEU A N 1
ATOM 2197 C CA . LEU A 1 287 ? -40.361 8.995 43.685 1.00 93.00 287 LEU A CA 1
ATOM 2198 C C . LEU A 1 287 ? -39.929 9.660 44.993 1.00 93.00 287 LEU A C 1
ATOM 2200 O O . LEU A 1 287 ? -39.797 8.972 46.005 1.00 93.00 287 LEU A O 1
ATOM 2204 N N . ALA A 1 288 ? -39.782 10.984 45.011 1.00 95.06 288 ALA A N 1
ATOM 2205 C CA . ALA A 1 288 ? -39.454 11.731 46.221 1.00 95.06 288 ALA A CA 1
ATOM 2206 C C . ALA A 1 288 ? -40.527 11.544 47.307 1.00 95.06 288 ALA A C 1
ATOM 2208 O O . ALA A 1 288 ? -40.200 11.234 48.452 1.00 95.06 288 ALA A O 1
ATOM 2209 N N . LYS A 1 289 ? -41.816 11.635 46.943 1.00 94.25 289 LYS A N 1
ATOM 2210 C CA . LYS A 1 289 ? -42.933 11.370 47.870 1.00 94.25 289 LYS A CA 1
ATOM 2211 C C . LYS A 1 289 ? -42.898 9.946 48.421 1.00 94.25 289 LYS A C 1
ATOM 2213 O O . LYS A 1 289 ? -43.098 9.759 49.619 1.00 94.25 289 LYS A O 1
ATOM 2218 N N . LEU A 1 290 ? -42.629 8.954 47.569 1.00 93.44 290 LEU A N 1
ATOM 2219 C CA . LEU A 1 290 ? -42.486 7.557 47.985 1.00 93.44 290 LEU A CA 1
ATOM 2220 C C . LEU A 1 290 ? -41.302 7.365 48.937 1.00 93.44 290 LEU A C 1
ATOM 2222 O O . LEU A 1 290 ? -41.452 6.697 49.955 1.00 93.44 290 LEU A O 1
ATOM 2226 N N . ALA A 1 291 ? -40.153 7.981 48.653 1.00 92.75 291 ALA A N 1
ATOM 2227 C CA . ALA A 1 291 ? -38.980 7.920 49.519 1.00 92.75 291 ALA A CA 1
ATOM 2228 C C . ALA A 1 291 ? -39.254 8.559 50.891 1.00 92.75 291 ALA A C 1
ATOM 2230 O O . ALA A 1 291 ? -38.939 7.962 51.918 1.00 92.75 291 ALA A O 1
ATOM 2231 N N . THR A 1 292 ? -39.907 9.725 50.930 1.00 92.25 292 THR A N 1
ATOM 2232 C CA . THR A 1 292 ? -40.308 10.372 52.191 1.00 92.25 292 THR A CA 1
ATOM 2233 C C . THR A 1 292 ? -41.327 9.530 52.967 1.00 92.25 292 THR A C 1
ATOM 2235 O O . THR A 1 292 ? -41.210 9.386 54.186 1.00 92.25 292 THR A O 1
ATOM 2238 N N . ALA A 1 293 ? -42.304 8.927 52.283 1.00 90.06 293 ALA A N 1
ATOM 2239 C CA . ALA A 1 293 ? -43.273 8.023 52.903 1.00 90.06 293 ALA A CA 1
ATOM 2240 C C . ALA A 1 293 ? -42.597 6.760 53.469 1.00 90.06 293 ALA A C 1
ATOM 2242 O O . ALA A 1 293 ? -42.891 6.350 54.586 1.00 90.06 293 ALA A O 1
ATOM 2243 N N . ALA A 1 294 ? -41.639 6.177 52.746 1.00 88.88 294 ALA A N 1
ATOM 2244 C CA . ALA A 1 294 ? -40.878 5.023 53.220 1.00 88.88 294 ALA A CA 1
ATOM 2245 C C . ALA A 1 294 ? -39.988 5.370 54.427 1.00 88.88 294 ALA A C 1
ATOM 2247 O O . ALA A 1 294 ? -39.928 4.610 55.392 1.00 88.88 294 ALA A O 1
ATOM 2248 N N . GLN A 1 295 ? -39.331 6.533 54.405 1.00 88.12 295 GLN A N 1
ATOM 2249 C CA . GLN A 1 295 ? -38.462 6.979 55.495 1.00 88.12 295 GLN A CA 1
ATOM 2250 C C . GLN A 1 295 ? -39.250 7.312 56.771 1.00 88.12 295 GLN A C 1
ATOM 2252 O O . GLN A 1 295 ? -38.806 6.988 57.870 1.00 88.12 295 GLN A O 1
ATOM 2257 N N . SER A 1 296 ? -40.433 7.918 56.639 1.00 85.69 296 SER A N 1
ATOM 2258 C CA . SER A 1 296 ? -41.330 8.160 57.780 1.00 85.69 296 SER A CA 1
ATOM 2259 C C . SER A 1 296 ? -41.925 6.860 58.330 1.00 85.69 296 SER A C 1
ATOM 2261 O O . SER A 1 296 ? -41.932 6.666 59.546 1.00 85.69 296 SER A O 1
ATOM 2263 N N . ALA A 1 297 ? -42.308 5.923 57.458 1.00 88.31 297 ALA A N 1
ATOM 2264 C CA . ALA A 1 297 ? -42.783 4.605 57.871 1.00 88.31 297 ALA A CA 1
ATOM 2265 C C . ALA A 1 297 ? -41.721 3.810 58.649 1.00 88.31 297 ALA A C 1
ATOM 2267 O O . ALA A 1 297 ? -42.066 3.085 59.578 1.00 88.31 297 ALA A O 1
ATOM 2268 N N . GLN A 1 298 ? -40.428 3.958 58.335 1.00 85.81 298 GLN A N 1
ATOM 2269 C CA . GLN A 1 298 ? -39.359 3.291 59.087 1.00 85.81 298 GLN A CA 1
ATOM 2270 C C . GLN A 1 298 ? -39.350 3.695 60.572 1.00 85.81 298 GLN A C 1
ATOM 2272 O O . GLN A 1 298 ? -39.190 2.831 61.433 1.00 85.81 298 GLN A O 1
ATOM 2277 N N . GLY A 1 299 ? -39.576 4.978 60.875 1.00 85.88 299 GLY A N 1
ATOM 2278 C CA . GLY A 1 299 ? -39.671 5.460 62.255 1.00 85.88 299 GLY A CA 1
ATOM 2279 C C . GLY A 1 299 ? -40.903 4.922 62.991 1.00 85.88 299 GLY A C 1
ATOM 2280 O O . GLY A 1 299 ? -40.801 4.513 64.147 1.00 85.88 299 GLY A O 1
ATOM 2281 N N . GLU A 1 300 ? -42.056 4.860 62.320 1.00 85.69 300 GLU A N 1
ATOM 2282 C CA . GLU A 1 300 ? -43.284 4.281 62.890 1.00 85.69 300 GLU A CA 1
ATOM 2283 C C . GLU A 1 300 ? -43.149 2.771 63.142 1.00 85.69 300 GLU A C 1
ATOM 2285 O O . GLU A 1 300 ? -43.574 2.265 64.183 1.00 85.69 300 GLU A O 1
ATOM 2290 N N . ILE A 1 301 ? -42.500 2.049 62.224 1.00 85.44 301 ILE A N 1
ATOM 2291 C CA . ILE A 1 301 ? -42.211 0.618 62.363 1.00 85.44 301 ILE A CA 1
ATOM 2292 C C . ILE A 1 301 ? -41.281 0.373 63.559 1.00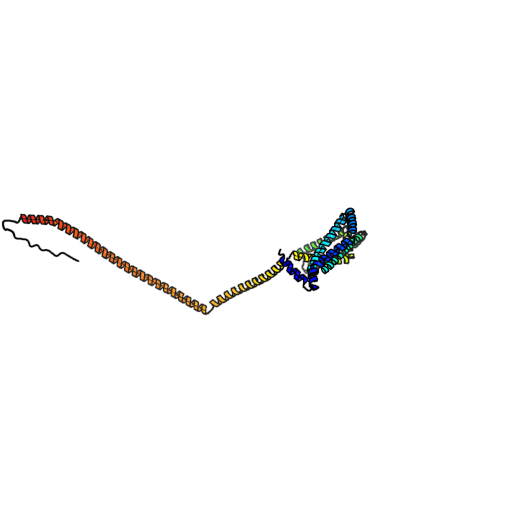 85.44 301 ILE A C 1
ATOM 2294 O O . ILE A 1 301 ? -41.528 -0.539 64.351 1.00 85.44 301 ILE A O 1
ATOM 2298 N N . GLU A 1 302 ? -40.238 1.188 63.732 1.00 89.69 302 GLU A N 1
ATOM 2299 C CA . GLU A 1 302 ? -39.328 1.079 64.876 1.00 89.69 302 GLU A CA 1
ATOM 2300 C C . GLU A 1 302 ? -40.056 1.325 66.205 1.00 89.69 302 GLU A C 1
ATOM 2302 O O . GLU A 1 302 ? -39.920 0.525 67.134 1.00 89.69 302 GLU A O 1
ATOM 2307 N N . GLN A 1 303 ? -40.903 2.357 66.282 1.00 89.25 303 GLN A N 1
ATOM 2308 C CA . GLN A 1 303 ? -41.728 2.620 67.468 1.00 89.25 303 GLN A CA 1
ATOM 2309 C C . GLN A 1 303 ? -42.668 1.451 67.790 1.00 89.25 303 GLN A C 1
ATOM 2311 O O . GLN A 1 303 ? -42.748 1.034 68.949 1.00 89.25 303 GLN A O 1
ATOM 2316 N N . TYR A 1 304 ? -43.327 0.877 66.779 1.00 91.62 304 TYR A N 1
ATOM 2317 C CA . TYR A 1 304 ? -44.185 -0.297 66.946 1.00 91.62 304 TYR A CA 1
ATOM 2318 C C . TYR A 1 304 ? -43.411 -1.503 67.503 1.00 91.62 304 TYR A C 1
ATOM 2320 O O . TYR A 1 304 ? -43.860 -2.150 68.455 1.00 91.62 304 TYR A O 1
ATOM 2328 N N . PHE A 1 305 ? -42.221 -1.792 66.964 1.00 90.62 305 PHE A N 1
ATOM 2329 C CA . PHE A 1 305 ? -41.387 -2.896 67.450 1.00 90.62 305 PHE A CA 1
ATOM 2330 C C . PHE A 1 305 ? -40.866 -2.660 68.870 1.00 90.62 305 PHE A C 1
ATOM 2332 O O . PHE A 1 305 ? -40.875 -3.592 69.679 1.00 90.62 305 PHE A O 1
ATOM 2339 N N . VAL A 1 306 ? -40.453 -1.436 69.207 1.00 93.94 306 VAL A N 1
ATOM 2340 C CA . VAL A 1 306 ? -40.033 -1.084 70.574 1.00 93.94 306 VAL A CA 1
ATOM 2341 C C . VAL A 1 306 ? -41.190 -1.272 71.553 1.00 93.94 306 VAL A C 1
ATOM 2343 O O . VAL A 1 306 ? -41.012 -1.927 72.582 1.00 93.94 306 VAL A O 1
ATOM 2346 N N . GLN A 1 307 ? -42.388 -0.793 71.212 1.00 94.94 307 GLN A N 1
ATOM 2347 C CA . GLN A 1 307 ? -43.579 -0.963 72.044 1.00 94.94 307 GLN A CA 1
ATOM 2348 C C . GLN A 1 307 ? -43.912 -2.446 72.264 1.00 94.94 307 GLN A C 1
ATOM 2350 O O . GLN A 1 307 ? -44.148 -2.865 73.400 1.00 94.94 307 GLN A O 1
ATOM 2355 N N . GLN A 1 308 ? -43.861 -3.264 71.209 1.00 92.44 308 GLN A N 1
ATOM 2356 C CA . GLN A 1 308 ? -44.108 -4.703 71.308 1.00 92.44 308 GLN A CA 1
ATOM 2357 C C . GLN A 1 308 ? -43.046 -5.417 72.165 1.00 92.44 308 GLN A C 1
ATOM 2359 O O . GLN A 1 308 ? -43.370 -6.318 72.947 1.00 92.44 308 GLN A O 1
ATOM 2364 N N . MET A 1 309 ? -41.774 -5.016 72.060 1.00 90.69 309 MET A N 1
ATOM 2365 C CA . MET A 1 309 ? -40.703 -5.552 72.905 1.00 90.69 309 MET A CA 1
ATOM 2366 C C . MET A 1 309 ? -40.880 -5.163 74.372 1.00 90.69 309 MET A C 1
ATOM 2368 O O . MET A 1 309 ? -40.680 -6.005 75.251 1.00 90.69 309 MET A O 1
ATOM 2372 N N . GLU A 1 310 ? -41.274 -3.921 74.655 1.00 92.81 310 GLU A N 1
ATOM 2373 C CA . GLU A 1 310 ? -41.575 -3.483 76.015 1.00 92.81 310 GLU A CA 1
ATOM 2374 C C . GLU A 1 310 ? -42.758 -4.242 76.609 1.00 92.81 310 GLU A C 1
ATOM 2376 O O . GLU A 1 310 ? -42.672 -4.704 77.747 1.00 92.81 310 GLU A O 1
ATOM 2381 N N . GLU A 1 311 ? -43.840 -4.412 75.852 1.00 95.00 311 GLU A N 1
ATOM 2382 C CA . GLU A 1 311 ? -45.012 -5.165 76.294 1.00 95.00 311 GLU A CA 1
ATOM 2383 C C . GLU A 1 311 ? -44.650 -6.626 76.584 1.00 95.00 311 GLU A C 1
ATOM 2385 O O . GLU A 1 311 ? -44.963 -7.146 77.660 1.00 95.00 311 GLU A O 1
ATOM 2390 N N . ARG A 1 312 ? -43.879 -7.266 75.694 1.00 91.69 312 ARG A N 1
ATOM 2391 C CA . ARG A 1 312 ? -43.350 -8.617 75.924 1.00 91.69 312 ARG A CA 1
ATOM 2392 C C . ARG A 1 312 ? -42.459 -8.666 77.167 1.00 91.69 312 ARG A C 1
ATOM 2394 O O . ARG A 1 312 ? -42.591 -9.589 77.968 1.00 91.69 312 ARG A O 1
ATOM 2401 N N . ARG A 1 313 ? -41.575 -7.684 77.367 1.00 91.19 313 ARG A N 1
ATOM 2402 C CA . ARG A 1 313 ? -40.693 -7.611 78.543 1.00 91.19 313 ARG A CA 1
ATOM 2403 C C . ARG A 1 313 ? -41.489 -7.436 79.836 1.00 91.19 313 ARG A C 1
ATOM 2405 O O . ARG A 1 313 ? -41.178 -8.105 80.820 1.00 91.19 313 ARG A O 1
ATOM 2412 N N . ARG A 1 314 ? -42.527 -6.592 79.834 1.00 93.50 314 ARG A N 1
ATOM 2413 C CA . ARG A 1 314 ? -43.456 -6.424 80.966 1.00 93.50 314 ARG A CA 1
ATOM 2414 C C . ARG A 1 314 ? -44.193 -7.730 81.260 1.00 93.50 314 ARG A C 1
ATOM 2416 O O . ARG A 1 314 ? -44.243 -8.140 82.416 1.00 93.50 314 ARG A O 1
ATOM 2423 N N . GLY A 1 315 ? -44.682 -8.420 80.229 1.00 92.81 315 GLY A N 1
ATOM 2424 C CA . GLY A 1 315 ? -45.327 -9.728 80.365 1.00 92.81 315 GLY A CA 1
ATOM 2425 C C . GLY A 1 315 ? -44.402 -10.791 80.969 1.00 92.81 315 GLY A C 1
ATOM 2426 O O . GLY A 1 315 ? -44.790 -11.472 81.917 1.00 92.81 315 GLY A O 1
ATOM 2427 N N . ILE A 1 316 ? -43.159 -10.890 80.486 1.00 93.06 316 ILE A N 1
ATOM 2428 C CA . ILE A 1 316 ? -42.151 -11.820 81.027 1.00 93.06 316 ILE A CA 1
ATOM 2429 C C . ILE A 1 316 ? -41.814 -11.475 82.481 1.00 93.06 316 ILE A C 1
ATOM 2431 O O . ILE A 1 316 ? -41.756 -12.371 83.318 1.00 93.06 316 ILE A O 1
ATOM 2435 N N . ALA A 1 317 ? -41.630 -10.193 82.810 1.00 92.56 317 ALA A N 1
ATOM 2436 C CA . ALA A 1 317 ? -41.340 -9.766 84.178 1.00 92.56 317 ALA A CA 1
ATOM 2437 C C . ALA A 1 317 ? -42.477 -10.141 85.145 1.00 92.56 317 ALA A C 1
ATOM 2439 O O . ALA A 1 317 ? -42.218 -10.717 86.201 1.00 92.56 317 ALA A O 1
ATOM 2440 N N . GLN A 1 318 ? -43.733 -9.907 84.752 1.00 93.56 318 GLN A N 1
ATOM 2441 C CA . GLN A 1 318 ? -44.903 -10.311 85.539 1.00 93.56 318 GLN A CA 1
ATOM 2442 C C . GLN A 1 318 ? -45.002 -11.834 85.691 1.00 93.56 318 GLN A C 1
ATOM 2444 O O . GLN A 1 318 ? -45.361 -12.331 86.758 1.00 93.56 318 GLN A O 1
ATOM 2449 N N . GLN A 1 319 ? -44.686 -12.600 84.643 1.00 91.06 319 GLN A N 1
ATOM 2450 C CA . GLN A 1 319 ? -44.637 -14.061 84.734 1.00 91.06 319 GLN A CA 1
ATOM 2451 C C . GLN A 1 319 ? -43.530 -14.532 85.679 1.00 91.06 319 GLN A C 1
ATOM 2453 O O . GLN A 1 319 ? -43.780 -15.406 86.507 1.00 91.06 319 GLN A O 1
ATOM 2458 N N . GLN A 1 320 ? -42.342 -13.933 85.611 1.00 90.94 320 GLN A N 1
ATOM 2459 C CA . GLN A 1 320 ? -41.229 -14.266 86.495 1.00 90.94 320 GLN A CA 1
ATOM 2460 C C . GLN A 1 320 ? -41.556 -13.943 87.958 1.00 90.94 320 GLN A C 1
ATOM 2462 O O . GLN A 1 320 ? -41.231 -14.732 88.844 1.00 90.94 320 GLN A O 1
ATOM 2467 N N . GLU A 1 321 ? -42.247 -12.832 88.219 1.00 90.38 321 GLU A N 1
ATOM 2468 C CA . GLU A 1 321 ? -42.748 -12.487 89.552 1.00 90.38 321 GLU A CA 1
ATOM 2469 C C . GLU A 1 321 ? -43.775 -13.515 90.044 1.00 90.38 321 GLU A C 1
ATOM 2471 O O . GLU A 1 321 ? -43.653 -14.020 91.159 1.00 90.38 321 GLU A O 1
ATOM 2476 N N . ARG A 1 322 ? -44.736 -13.916 89.199 1.00 89.69 322 ARG A N 1
ATOM 2477 C CA . ARG A 1 322 ? -45.707 -14.974 89.538 1.00 89.69 322 ARG A CA 1
ATOM 2478 C C . ARG A 1 322 ? -45.030 -16.311 89.826 1.00 89.69 322 ARG A C 1
ATOM 2480 O O . ARG A 1 322 ? -45.410 -16.965 90.792 1.00 89.69 322 ARG A O 1
ATOM 2487 N N . ILE A 1 323 ? -44.037 -16.710 89.028 1.00 90.38 323 ILE A N 1
ATOM 2488 C CA . ILE A 1 323 ? -43.263 -17.942 89.246 1.00 90.38 323 ILE A CA 1
ATOM 2489 C C . ILE A 1 323 ? -42.489 -17.845 90.558 1.00 90.38 323 ILE A C 1
ATOM 2491 O O . ILE A 1 323 ? -42.554 -18.767 91.360 1.00 90.38 323 ILE A O 1
ATOM 2495 N N . THR A 1 324 ? -41.817 -16.723 90.816 1.00 89.81 324 THR A N 1
ATOM 2496 C CA . THR A 1 324 ? -41.027 -16.522 92.041 1.00 89.81 324 THR A CA 1
ATOM 2497 C C . THR A 1 324 ? -41.918 -16.527 93.285 1.00 89.81 324 THR A C 1
ATOM 2499 O O . THR A 1 324 ? -41.588 -17.173 94.279 1.00 89.81 324 THR A O 1
ATOM 2502 N N . THR A 1 325 ? -43.083 -15.879 93.227 1.00 90.88 325 THR A N 1
ATOM 2503 C CA . THR A 1 325 ? -44.081 -15.886 94.309 1.00 90.88 325 THR A CA 1
ATOM 2504 C C . THR A 1 325 ? -44.721 -17.262 94.498 1.00 90.88 325 THR A C 1
ATOM 2506 O O . THR A 1 325 ? -44.898 -17.716 95.627 1.00 90.88 325 THR A O 1
ATOM 2509 N N . ALA A 1 326 ? -45.028 -17.979 93.416 1.00 88.56 326 ALA A N 1
ATOM 2510 C CA . ALA A 1 326 ? -45.541 -19.344 93.503 1.00 88.56 326 ALA A CA 1
ATOM 2511 C C . ALA A 1 326 ? -44.485 -20.312 94.065 1.00 88.56 326 ALA A C 1
ATOM 2513 O O . ALA A 1 326 ? -44.806 -21.143 94.913 1.00 88.56 326 ALA A O 1
ATOM 2514 N N . GLN A 1 327 ? -43.226 -20.183 93.640 1.00 88.94 327 GLN A N 1
ATOM 2515 C CA . GLN A 1 327 ? -42.107 -21.002 94.099 1.00 88.94 327 GLN A CA 1
ATOM 2516 C C . GLN A 1 327 ? -41.788 -20.732 95.573 1.00 88.94 327 GLN A C 1
ATOM 2518 O O . GLN A 1 327 ? -41.630 -21.679 96.341 1.00 88.94 327 GLN A O 1
ATOM 2523 N N . SER A 1 328 ? -41.756 -19.467 96.005 1.00 85.19 328 SER A N 1
ATOM 2524 C CA . SER A 1 328 ? -41.582 -19.128 97.424 1.00 85.19 328 SER A CA 1
ATOM 2525 C C . SER A 1 328 ? -42.751 -19.637 98.276 1.00 85.19 328 SER A C 1
ATOM 2527 O O . SER A 1 328 ? -42.526 -20.193 99.354 1.00 85.19 328 SER A O 1
ATOM 2529 N N . GLY A 1 329 ? -43.985 -19.568 97.762 1.00 87.75 329 GLY A N 1
ATOM 2530 C CA . GLY A 1 329 ? -45.162 -20.185 98.376 1.00 87.75 329 GLY A CA 1
ATOM 2531 C C . GLY A 1 329 ? -45.039 -21.708 98.513 1.00 87.75 329 GLY A C 1
ATOM 2532 O O . GLY A 1 329 ? -45.299 -22.250 99.588 1.00 87.75 329 GLY A O 1
ATOM 2533 N N . GLN A 1 330 ? -44.582 -22.405 97.468 1.00 87.38 330 GLN A N 1
ATOM 2534 C CA . GLN A 1 330 ? -44.337 -23.853 97.503 1.00 87.38 330 GLN A CA 1
ATOM 2535 C C . GLN A 1 330 ? -43.238 -24.237 98.496 1.00 87.38 330 GLN A C 1
ATOM 2537 O O . GLN A 1 330 ? -43.414 -25.202 99.237 1.00 87.38 330 GLN A O 1
ATOM 2542 N N . ILE A 1 331 ? -42.138 -23.481 98.564 1.00 87.69 331 ILE A N 1
ATOM 2543 C CA . ILE A 1 331 ? -41.067 -23.703 99.548 1.00 87.69 331 ILE A CA 1
ATOM 2544 C C . ILE A 1 331 ? -41.603 -23.496 100.970 1.00 87.69 331 ILE A C 1
ATOM 2546 O O . ILE A 1 331 ? -41.355 -24.318 101.852 1.00 87.69 331 ILE A O 1
ATOM 2550 N N . GLY A 1 332 ? -42.404 -22.451 101.194 1.00 85.56 332 GLY A N 1
ATOM 2551 C CA . GLY A 1 332 ? -43.064 -22.220 102.479 1.00 85.56 332 GLY A CA 1
ATOM 2552 C C . GLY A 1 332 ? -43.989 -23.374 102.883 1.00 85.56 332 GLY A C 1
ATOM 2553 O O . GLY A 1 332 ? -43.954 -23.827 104.028 1.00 85.56 332 GLY A O 1
ATOM 2554 N N . LEU A 1 333 ? -44.779 -23.896 101.941 1.00 86.94 333 LEU A N 1
ATOM 2555 C CA . LEU A 1 333 ? -45.631 -25.070 102.163 1.00 86.94 333 LEU A CA 1
ATOM 2556 C C . LEU A 1 333 ? -44.813 -26.348 102.404 1.00 86.94 333 LEU A C 1
ATOM 2558 O O . LEU A 1 333 ? -45.176 -27.139 103.274 1.00 86.94 333 LEU A O 1
ATOM 2562 N N . ALA A 1 334 ? -43.705 -26.546 101.689 1.00 87.81 334 ALA A N 1
ATOM 2563 C CA . ALA A 1 334 ? -42.806 -27.682 101.882 1.00 87.81 334 ALA A CA 1
ATOM 2564 C C . ALA A 1 334 ? -42.148 -27.657 103.272 1.00 87.81 334 ALA A C 1
ATOM 2566 O O . ALA A 1 334 ? -42.144 -28.675 103.961 1.00 87.81 334 ALA A O 1
ATOM 2567 N N . ASN A 1 335 ? -41.689 -26.490 103.732 1.00 88.81 335 ASN A N 1
ATOM 2568 C CA . ASN A 1 335 ? -41.134 -26.321 105.077 1.00 88.81 335 ASN A CA 1
ATOM 2569 C C . ASN A 1 335 ? -42.188 -26.568 106.163 1.00 88.81 335 ASN A C 1
ATOM 2571 O O . ASN A 1 335 ? -41.914 -27.267 107.137 1.00 88.81 335 ASN A O 1
ATOM 2575 N N . LYS A 1 336 ? -43.421 -26.073 105.975 1.00 88.12 336 LYS A N 1
ATOM 2576 C CA . LYS A 1 336 ? -44.543 -26.403 106.871 1.00 88.12 336 LYS A CA 1
ATOM 2577 C C . LYS A 1 336 ? -44.835 -27.900 106.886 1.00 88.12 336 LYS A C 1
ATOM 2579 O O . LYS A 1 336 ? -45.074 -28.454 107.951 1.00 88.12 336 LYS A O 1
ATOM 2584 N N . LYS A 1 337 ? -44.793 -28.571 105.731 1.00 89.19 337 LYS A N 1
ATOM 2585 C CA . LYS A 1 337 ? -44.969 -30.026 105.648 1.00 89.19 337 LYS A CA 1
ATOM 2586 C C . LYS A 1 337 ? -43.881 -30.768 106.428 1.00 89.19 337 LYS A C 1
ATOM 2588 O O . LYS A 1 337 ? -44.219 -31.717 107.128 1.00 89.19 337 LYS A O 1
ATOM 2593 N N . LEU A 1 338 ? -42.617 -30.351 106.325 1.00 89.75 338 LEU A N 1
ATOM 2594 C CA . LEU A 1 338 ? -41.515 -30.929 107.105 1.00 89.75 338 LEU A CA 1
ATOM 2595 C C . LEU A 1 338 ? -41.745 -30.734 108.607 1.00 89.75 338 LEU A C 1
ATOM 2597 O O . LEU A 1 338 ? -41.800 -31.718 109.333 1.00 89.75 338 LEU A O 1
ATOM 2601 N N . SER A 1 339 ? -42.021 -29.503 109.040 1.00 90.56 339 SER A N 1
ATOM 2602 C CA . SER A 1 339 ? -42.313 -29.188 110.445 1.00 90.56 339 SER A CA 1
ATOM 2603 C C . SER A 1 339 ? -43.505 -29.980 110.997 1.00 90.56 339 SER A C 1
ATOM 2605 O O . SER A 1 339 ? -43.393 -30.580 112.060 1.00 90.56 339 SER A O 1
ATOM 2607 N N . LEU A 1 340 ? -44.618 -30.071 110.261 1.00 86.75 340 LEU A N 1
ATOM 2608 C CA . LEU A 1 340 ? -45.772 -30.885 110.665 1.00 86.75 340 LEU A CA 1
ATOM 2609 C C . LEU A 1 340 ? -45.457 -32.386 110.676 1.00 86.75 340 LEU A C 1
ATOM 2611 O O . LEU A 1 340 ? -46.036 -33.132 111.462 1.00 86.75 340 LEU A O 1
ATOM 2615 N N . THR A 1 341 ? -44.562 -32.851 109.800 1.00 89.69 341 THR A N 1
ATOM 2616 C CA . THR A 1 341 ? -44.103 -34.247 109.800 1.00 89.69 341 THR A CA 1
ATOM 2617 C C . THR A 1 341 ? -43.262 -34.534 111.040 1.00 89.69 341 THR A C 1
ATOM 2619 O O . THR A 1 341 ? -43.469 -35.570 111.674 1.00 89.69 341 THR A O 1
ATOM 2622 N N . ASP A 1 342 ? -42.385 -33.607 111.426 1.00 88.81 342 ASP A N 1
ATOM 2623 C CA . ASP A 1 342 ? -41.579 -33.703 112.643 1.00 88.81 342 ASP A CA 1
ATOM 2624 C C . ASP A 1 342 ? -42.461 -33.659 113.894 1.00 88.81 342 ASP A C 1
ATOM 2626 O O . ASP A 1 342 ? -42.342 -34.541 114.744 1.00 88.81 342 ASP A O 1
ATOM 2630 N N . GLU A 1 343 ? -43.422 -32.732 113.976 1.00 86.50 343 GLU A N 1
ATOM 2631 C CA . GLU A 1 343 ? -44.411 -32.692 115.064 1.00 86.50 343 GLU A CA 1
ATOM 2632 C C . GLU A 1 343 ? -45.220 -33.990 115.140 1.00 86.50 343 GLU A C 1
ATOM 2634 O O . GLU A 1 343 ? -45.381 -34.569 116.215 1.00 86.50 343 GLU A O 1
ATOM 2639 N N . LEU A 1 344 ? -45.683 -34.510 114.001 1.00 83.62 344 LEU A N 1
ATOM 2640 C CA . LEU A 1 344 ? -46.396 -35.783 113.947 1.00 83.62 344 LEU A CA 1
ATOM 2641 C C . LEU A 1 344 ? -45.508 -36.950 114.393 1.00 83.62 344 LEU A C 1
ATOM 2643 O O . LEU A 1 344 ? -46.005 -37.880 115.034 1.00 83.62 344 LEU A O 1
ATOM 2647 N N . SER A 1 345 ? -44.213 -36.922 114.076 1.00 83.38 345 SER A N 1
ATOM 2648 C CA . SER A 1 345 ? -43.248 -37.919 114.545 1.00 83.38 345 SER A CA 1
ATOM 2649 C C . SER A 1 345 ? -43.021 -37.822 116.056 1.00 83.38 345 SER A C 1
ATOM 2651 O O . SER A 1 345 ? -43.045 -38.853 116.730 1.00 83.38 345 SER A O 1
ATOM 2653 N N . ASN A 1 346 ? -42.922 -36.607 116.604 1.00 85.69 346 ASN A N 1
ATOM 2654 C CA . ASN A 1 346 ? -42.753 -36.377 118.032 1.00 85.69 346 ASN A CA 1
ATOM 2655 C C . ASN A 1 346 ? -44.001 -36.813 118.810 1.00 85.69 346 ASN A C 1
ATOM 2657 O O . ASN A 1 346 ? -43.904 -37.601 119.744 1.00 85.69 346 ASN A O 1
ATOM 2661 N N . ILE A 1 347 ? -45.198 -36.442 118.345 1.00 81.06 347 ILE A N 1
ATOM 2662 C CA . ILE A 1 347 ? -46.464 -36.904 118.936 1.00 81.06 347 ILE A CA 1
ATOM 2663 C C . ILE A 1 347 ? -46.577 -38.436 118.850 1.00 81.06 347 ILE A C 1
ATOM 2665 O O . ILE A 1 347 ? -47.039 -39.088 119.790 1.00 81.06 347 ILE A O 1
ATOM 2669 N N . LYS A 1 348 ? -46.149 -39.057 117.740 1.00 77.81 348 LYS A N 1
ATOM 2670 C CA . LYS A 1 348 ? -46.089 -40.526 117.634 1.00 77.81 348 LYS A CA 1
ATOM 2671 C C . LYS A 1 348 ? -45.086 -41.148 118.609 1.00 77.81 348 LYS A C 1
ATOM 2673 O O . LYS A 1 348 ? -45.371 -42.239 119.096 1.00 77.81 348 LYS A O 1
ATOM 2678 N N . ALA A 1 349 ? -43.962 -40.495 118.891 1.00 77.56 349 ALA A N 1
ATOM 2679 C CA . ALA A 1 349 ? -42.964 -40.947 119.860 1.00 77.56 349 ALA A CA 1
ATOM 2680 C C . ALA A 1 349 ? -43.424 -40.748 121.316 1.00 77.56 349 ALA A C 1
ATOM 2682 O O . ALA A 1 349 ? -43.130 -41.576 122.177 1.00 77.56 349 ALA A O 1
ATOM 2683 N N . GLU A 1 350 ? -44.216 -39.712 121.590 1.00 76.94 350 GLU A N 1
ATOM 2684 C CA . GLU A 1 350 ? -44.823 -39.470 122.901 1.00 76.94 350 GLU A CA 1
ATOM 2685 C C . GLU A 1 350 ? -45.983 -40.433 123.195 1.00 76.94 350 GLU A C 1
ATOM 2687 O O . GLU A 1 350 ? -46.202 -40.790 124.352 1.00 76.94 350 GLU A O 1
ATOM 2692 N N . ARG A 1 351 ? -46.691 -40.939 122.172 1.00 72.75 351 ARG A N 1
ATOM 2693 C CA . ARG A 1 351 ? -47.782 -41.921 122.342 1.00 72.75 351 ARG A CA 1
ATOM 2694 C C . ARG A 1 351 ? -47.421 -43.162 123.168 1.00 72.75 351 ARG A C 1
ATOM 2696 O O . ARG A 1 351 ? -48.212 -43.487 124.047 1.00 72.75 351 ARG A O 1
ATOM 2703 N N . PRO A 1 352 ? -46.318 -43.896 122.929 1.00 72.69 352 PRO A N 1
ATOM 2704 C CA . PRO A 1 352 ? -45.960 -45.045 123.759 1.00 72.69 352 PRO A CA 1
ATOM 2705 C C . PRO A 1 352 ? -45.602 -44.645 125.196 1.00 72.69 352 PRO A C 1
ATOM 2707 O O . PRO A 1 352 ? -45.940 -45.388 126.115 1.00 72.69 352 PRO A O 1
ATOM 2710 N N . ARG A 1 353 ? -45.001 -43.465 125.414 1.00 69.06 353 ARG A N 1
ATOM 2711 C CA . ARG A 1 353 ? -44.712 -42.956 126.766 1.00 69.06 353 ARG A CA 1
ATOM 2712 C C . ARG A 1 353 ? -45.996 -42.596 127.514 1.00 69.06 353 ARG A C 1
ATOM 2714 O O . ARG A 1 353 ? -46.187 -43.045 128.635 1.00 69.06 353 ARG A O 1
ATOM 2721 N N . LEU A 1 354 ? -46.914 -41.882 126.865 1.00 62.91 354 LEU A N 1
ATOM 2722 C CA . LEU A 1 354 ? -48.235 -41.545 127.405 1.00 62.91 354 LEU A CA 1
ATOM 2723 C C . LEU A 1 354 ? -49.127 -42.781 127.584 1.00 62.91 354 LEU A C 1
ATOM 2725 O O . LEU A 1 354 ? -49.882 -42.852 128.545 1.00 62.91 354 LEU A O 1
ATOM 2729 N N . ALA A 1 355 ? -49.036 -43.780 126.702 1.00 67.19 355 ALA A N 1
ATOM 2730 C CA . ALA A 1 355 ? -49.727 -45.058 126.873 1.00 67.19 355 ALA A CA 1
ATOM 2731 C C . ALA A 1 355 ? -49.167 -45.851 128.065 1.00 67.19 355 ALA A C 1
ATOM 2733 O O . ALA A 1 355 ? -49.940 -46.477 128.789 1.00 67.19 355 ALA A O 1
ATOM 2734 N N . ALA A 1 356 ? -47.851 -45.794 128.301 1.00 65.00 356 ALA A N 1
ATOM 2735 C CA . ALA A 1 356 ? -47.222 -46.367 129.486 1.00 65.00 356 ALA A CA 1
ATOM 2736 C C . ALA A 1 356 ? -47.619 -45.607 130.763 1.00 65.00 356 ALA A C 1
ATOM 2738 O O . ALA A 1 356 ? -48.013 -46.249 131.730 1.00 65.00 356 ALA A O 1
ATOM 2739 N N . GLU A 1 357 ? -47.617 -44.269 130.751 1.00 63.12 357 GLU A N 1
ATOM 2740 C CA . GLU A 1 357 ? -48.081 -43.430 131.869 1.00 63.12 357 GLU A CA 1
ATOM 2741 C C . GLU A 1 357 ? -49.577 -43.650 132.163 1.00 63.12 357 GLU A C 1
ATOM 2743 O O . GLU A 1 357 ? -49.961 -43.773 133.324 1.00 63.12 357 GLU A O 1
ATOM 2748 N N . TYR A 1 358 ? -50.427 -43.805 131.139 1.00 62.91 358 TYR A N 1
ATOM 2749 C CA . TYR A 1 358 ? -51.846 -44.143 131.306 1.00 62.91 358 TYR A CA 1
ATOM 2750 C C . TYR A 1 358 ? -52.041 -45.568 131.847 1.00 62.91 358 TYR A C 1
ATOM 2752 O O . TYR A 1 358 ? -52.900 -45.797 132.700 1.00 62.91 358 TYR A O 1
ATOM 2760 N N . ALA A 1 359 ? -51.228 -46.534 131.403 1.00 60.28 359 ALA A N 1
ATOM 2761 C CA . ALA A 1 359 ? -51.220 -47.881 131.969 1.00 60.28 359 ALA A CA 1
ATOM 2762 C C . ALA A 1 359 ? -50.778 -47.868 133.441 1.00 60.28 359 ALA A C 1
ATOM 2764 O O . ALA A 1 359 ? -51.411 -48.545 134.246 1.00 60.28 359 ALA A O 1
ATOM 2765 N N . GLN A 1 360 ? -49.776 -47.058 133.799 1.00 58.75 360 GLN A N 1
ATOM 2766 C CA . GLN A 1 360 ? -49.279 -46.876 135.168 1.00 58.75 360 GLN A CA 1
ATOM 2767 C C . GLN A 1 360 ? -50.305 -46.184 136.075 1.00 58.75 360 GLN A C 1
ATOM 2769 O O . GLN A 1 360 ? -50.503 -46.604 137.213 1.00 58.75 360 GLN A O 1
ATOM 2774 N N . HIS A 1 361 ? -51.012 -45.172 135.560 1.00 58.16 361 HIS A N 1
ATOM 2775 C CA . HIS A 1 361 ? -52.126 -44.528 136.260 1.00 58.16 361 HIS A CA 1
ATOM 2776 C C . HIS A 1 361 ? -53.317 -45.476 136.447 1.00 58.16 361 HIS A C 1
ATOM 2778 O O . HIS A 1 361 ? -53.999 -45.410 137.467 1.00 58.16 361 HIS A O 1
ATOM 2784 N N . LYS A 1 362 ? -53.555 -46.396 135.504 1.00 55.12 362 LYS A N 1
ATOM 2785 C CA . LYS A 1 362 ? -54.569 -47.450 135.644 1.00 55.12 362 LYS A CA 1
ATOM 2786 C C . LYS A 1 362 ? -54.176 -48.509 136.682 1.00 55.12 362 LYS A C 1
ATOM 2788 O O . LYS A 1 362 ? -55.054 -49.009 137.378 1.00 55.12 362 LYS A O 1
ATOM 2793 N N . THR A 1 363 ? -52.891 -48.843 136.827 1.00 53.22 363 THR A N 1
ATOM 2794 C CA . THR A 1 363 ? -52.418 -49.767 137.877 1.00 53.22 363 THR A CA 1
ATOM 2795 C C . THR A 1 363 ? -52.319 -49.125 139.260 1.00 53.22 363 THR A C 1
ATOM 2797 O O . THR A 1 363 ? -52.481 -49.838 140.246 1.00 53.22 363 THR A O 1
ATOM 2800 N N . SER A 1 364 ? -52.107 -47.810 139.368 1.00 43.12 364 SER A N 1
ATOM 2801 C CA . SER A 1 364 ? -52.074 -47.094 140.657 1.00 43.12 364 SER A CA 1
ATOM 2802 C C . SER A 1 364 ? -53.448 -46.616 141.150 1.00 43.12 364 SER A C 1
ATOM 2804 O O . SER A 1 364 ? -53.570 -46.191 142.297 1.00 43.12 364 SER A O 1
ATOM 2806 N N . SER A 1 365 ? -54.498 -46.732 140.327 1.00 40.81 365 SER A N 1
ATOM 2807 C CA . SER A 1 365 ? -55.878 -46.382 140.684 1.00 40.81 365 SER A CA 1
ATOM 2808 C C . SER A 1 365 ? -56.863 -47.540 140.467 1.00 40.81 365 SER A C 1
ATOM 2810 O O . SER A 1 365 ? -57.775 -47.469 139.649 1.00 40.81 365 SER A O 1
ATOM 2812 N N . MET A 1 366 ? -56.720 -48.617 141.248 1.00 31.44 366 MET A N 1
ATOM 2813 C CA . MET A 1 366 ? -57.832 -49.544 141.510 1.00 31.44 366 MET A CA 1
ATOM 2814 C C . MET A 1 366 ? -57.787 -50.148 142.925 1.00 31.44 366 MET A C 1
ATOM 2816 O O . MET A 1 366 ? -56.997 -51.055 143.183 1.00 31.44 366 MET A O 1
ATOM 2820 N N . PRO A 1 367 ? -58.711 -49.744 143.816 1.00 38.28 367 PRO A N 1
ATOM 2821 C CA . PRO A 1 367 ? -59.308 -50.605 144.826 1.00 38.28 367 PRO A CA 1
ATOM 2822 C C . PRO A 1 367 ? -60.604 -51.259 144.297 1.00 38.28 367 PRO A C 1
ATOM 2824 O O . PRO A 1 367 ? -61.440 -50.614 143.672 1.00 38.28 367 PRO A O 1
ATOM 2827 N N . SER A 1 368 ? -60.731 -52.560 144.568 1.00 35.34 368 SER A N 1
ATOM 2828 C CA . SER A 1 368 ? -61.939 -53.402 144.662 1.00 35.34 368 SER A CA 1
ATOM 2829 C C . SER A 1 368 ? -63.240 -53.000 143.924 1.00 35.34 368 SER A C 1
ATOM 2831 O O . SER A 1 368 ? -64.008 -52.169 144.398 1.00 35.34 368 SER A O 1
ATOM 2833 N N . GLY A 1 369 ? -63.592 -53.793 142.900 1.00 34.78 369 GLY A N 1
ATOM 2834 C CA . GLY A 1 369 ? -64.962 -54.293 142.701 1.00 34.78 369 GLY A CA 1
ATOM 2835 C C . GLY A 1 369 ? -65.869 -53.589 141.679 1.00 34.78 369 GLY A C 1
ATOM 2836 O O . GLY A 1 369 ? -66.677 -52.751 142.058 1.00 34.78 369 GLY A O 1
ATOM 2837 N N . ARG A 1 370 ? -65.873 -54.059 140.418 1.00 32.41 370 ARG A N 1
ATOM 2838 C CA . ARG A 1 370 ? -67.083 -54.533 139.694 1.00 32.41 370 ARG A CA 1
ATOM 2839 C C . ARG A 1 370 ? -66.766 -55.042 138.280 1.00 32.41 370 ARG A C 1
ATOM 2841 O O . ARG A 1 370 ? -65.946 -54.483 137.563 1.00 32.41 370 ARG A O 1
ATOM 2848 N N . SER A 1 371 ? -67.465 -56.118 137.933 1.00 35.62 371 SER A N 1
ATOM 2849 C CA . SER A 1 371 ? -67.475 -56.902 136.693 1.00 35.62 371 SER A CA 1
ATOM 2850 C C . SER A 1 371 ? -67.956 -56.126 135.439 1.00 35.62 371 SER A C 1
ATOM 2852 O O . SER A 1 371 ? -68.490 -55.025 135.574 1.00 35.62 371 SER A O 1
ATOM 2854 N N . PRO A 1 372 ? -67.765 -56.685 134.223 1.00 55.94 372 PRO A N 1
ATOM 2855 C CA . PRO A 1 372 ? -67.633 -55.959 132.955 1.00 55.94 372 PRO A CA 1
ATOM 2856 C C . PRO A 1 372 ? -68.937 -55.892 132.143 1.00 55.94 372 PRO A C 1
ATOM 2858 O O . PRO A 1 372 ? -69.792 -56.751 132.311 1.00 55.94 372 PRO A O 1
ATOM 2861 N N . MET A 1 373 ? -69.051 -54.941 1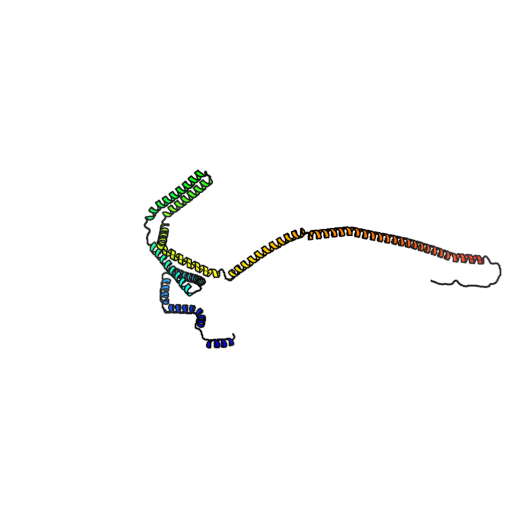31.206 1.00 36.03 373 MET A N 1
ATOM 2862 C CA . MET A 1 373 ? -69.945 -54.995 130.028 1.00 36.03 373 MET A CA 1
ATOM 2863 C C . MET A 1 373 ? -69.509 -53.935 128.980 1.00 36.03 373 MET A C 1
ATOM 2865 O O . MET A 1 373 ? -68.760 -53.021 129.330 1.00 36.03 373 MET A O 1
ATOM 2869 N N . PRO A 1 374 ? -69.858 -54.078 127.685 1.00 44.72 374 PRO A N 1
ATOM 2870 C CA . PRO A 1 374 ? -68.862 -54.117 126.622 1.00 44.72 374 PRO A CA 1
ATOM 2871 C C . PRO A 1 374 ? -69.008 -53.021 125.554 1.00 44.72 374 PRO A C 1
ATOM 2873 O O . PRO A 1 374 ? -70.020 -52.342 125.429 1.00 44.72 374 PRO A O 1
ATOM 2876 N N . SER A 1 375 ? -67.934 -52.908 124.772 1.00 48.38 375 SER A N 1
ATOM 2877 C CA . SER A 1 375 ? -67.814 -52.398 123.401 1.00 48.38 375 SER A CA 1
ATOM 2878 C C . SER A 1 375 ? -69.063 -51.837 122.701 1.00 48.38 375 SER A C 1
ATOM 2880 O O . SER A 1 375 ? -70.002 -52.571 122.395 1.00 48.38 375 SER A O 1
ATOM 2882 N N . ALA A 1 376 ? -68.939 -50.602 122.213 1.00 37.72 376 ALA A N 1
ATOM 2883 C CA . ALA A 1 376 ? -69.606 -50.168 120.990 1.00 37.72 376 ALA A CA 1
ATOM 2884 C C . ALA A 1 376 ? -68.610 -49.415 120.096 1.00 37.72 376 ALA A C 1
ATOM 2886 O O . ALA A 1 376 ? -68.453 -48.199 120.141 1.00 37.72 376 ALA A O 1
ATOM 2887 N N . SER A 1 377 ? -67.906 -50.195 119.280 1.00 47.72 377 SER A N 1
ATOM 2888 C CA . SER A 1 377 ? -67.355 -49.774 117.995 1.00 47.72 377 SER A CA 1
ATOM 2889 C C . SER A 1 377 ? -68.465 -49.235 117.091 1.00 47.72 377 SER A C 1
ATOM 2891 O O . SER A 1 377 ? -69.510 -49.883 117.025 1.00 47.72 377 SER A O 1
ATOM 2893 N N . ARG A 1 378 ? -68.210 -48.168 116.322 1.00 44.69 378 ARG A N 1
ATOM 2894 C CA . ARG A 1 378 ? -68.497 -48.083 114.871 1.00 44.69 378 ARG A CA 1
ATOM 2895 C C . ARG A 1 378 ? -67.938 -46.779 114.265 1.00 44.69 378 ARG A C 1
ATOM 2897 O O . ARG A 1 378 ? -67.601 -45.863 115.008 1.00 44.69 378 ARG A O 1
ATOM 2904 N N . PRO A 1 379 ? -67.714 -46.750 112.940 1.00 46.31 379 PRO A N 1
ATOM 2905 C CA . PRO A 1 379 ? -66.550 -46.123 112.340 1.00 46.31 379 PRO A CA 1
ATOM 2906 C C . PRO A 1 379 ? -66.902 -44.864 111.546 1.00 46.31 379 PRO A C 1
ATOM 2908 O O . PRO A 1 379 ? -68.000 -44.718 111.014 1.00 46.31 379 PRO A O 1
ATOM 2911 N N . TRP A 1 380 ? -65.913 -43.988 111.412 1.00 43.78 380 TRP A N 1
ATOM 2912 C CA . TRP A 1 380 ? -65.928 -42.914 110.429 1.00 43.78 380 TRP A CA 1
ATOM 2913 C C . TRP A 1 380 ? -65.949 -43.483 109.002 1.00 43.78 380 TRP A C 1
ATOM 2915 O O . TRP A 1 380 ? -65.229 -44.453 108.729 1.00 43.78 380 TRP A O 1
ATOM 2925 N N . PRO A 1 381 ? -66.730 -42.893 108.080 1.00 49.59 381 PRO A N 1
ATOM 2926 C CA . PRO A 1 381 ? -66.709 -43.294 106.690 1.00 49.59 381 PRO A CA 1
ATOM 2927 C C . PRO A 1 381 ? -65.419 -42.819 106.017 1.00 49.59 381 PRO A C 1
ATOM 2929 O O . PRO A 1 381 ? -64.960 -41.688 106.169 1.00 49.59 381 PRO A O 1
ATOM 2932 N N . ARG A 1 382 ? -64.842 -43.756 105.272 1.00 47.19 382 ARG A N 1
ATOM 2933 C CA . ARG A 1 382 ? -63.811 -43.567 104.260 1.00 47.19 382 ARG A CA 1
ATOM 2934 C C . ARG A 1 382 ? -64.406 -42.897 103.018 1.00 47.19 382 ARG A C 1
ATOM 2936 O O . ARG A 1 382 ? -65.557 -43.164 102.685 1.00 47.19 382 ARG A O 1
ATOM 2943 N N . THR A 1 383 ? -63.506 -42.236 102.280 1.00 49.12 383 THR A N 1
ATOM 2944 C CA . THR A 1 383 ? -63.509 -41.990 100.818 1.00 49.12 383 THR A CA 1
ATOM 2945 C C . THR A 1 383 ? -64.560 -41.008 100.297 1.00 49.12 383 THR A C 1
ATOM 2947 O O . THR A 1 383 ? -65.662 -40.958 100.810 1.00 49.12 383 THR A O 1
ATOM 2950 N N . ALA A 1 384 ? -64.339 -40.231 99.243 1.00 40.62 384 ALA A N 1
ATOM 2951 C CA . ALA A 1 384 ? -63.193 -39.928 98.386 1.00 40.62 384 ALA A CA 1
ATOM 2952 C C . ALA A 1 384 ? -63.656 -38.819 97.421 1.00 40.62 384 ALA A C 1
ATOM 2954 O O . ALA A 1 384 ? -64.850 -38.763 97.128 1.00 40.62 384 ALA A O 1
ATOM 2955 N N . ALA A 1 385 ? -62.702 -38.022 96.929 1.00 41.94 385 ALA A N 1
ATOM 2956 C CA . ALA A 1 385 ? -62.576 -37.422 95.588 1.00 41.94 385 ALA A CA 1
ATOM 2957 C C . ALA A 1 385 ? -61.889 -36.059 95.698 1.00 41.94 385 ALA A C 1
ATOM 2959 O O . ALA A 1 385 ? -62.447 -35.175 96.384 1.00 41.94 385 ALA A O 1
#

Radius of gyration: 69.81 Å; chains: 1; bounding box: 115×103×193 Å